Protein AF-A0A8B5WYX1-F1 (afdb_monomer_lite)

Structure (mmCIF, N/CA/C/O backbone):
data_AF-A0A8B5WYX1-F1
#
_entry.id   AF-A0A8B5WYX1-F1
#
loop_
_atom_site.group_PDB
_atom_site.id
_atom_site.type_symbol
_atom_site.label_atom_id
_atom_site.label_alt_id
_atom_site.label_comp_id
_atom_site.label_asym_id
_atom_site.label_entity_id
_atom_site.label_seq_id
_atom_site.pdbx_PDB_ins_code
_atom_site.Cartn_x
_atom_site.Cartn_y
_atom_site.Cartn_z
_atom_site.occupancy
_atom_site.B_iso_or_equiv
_atom_site.auth_seq_id
_atom_site.auth_comp_id
_atom_site.auth_asym_id
_atom_site.auth_atom_id
_atom_site.pdbx_PDB_model_num
ATOM 1 N N . MET A 1 1 ? 3.569 -1.677 -92.184 1.00 38.66 1 MET A N 1
ATOM 2 C CA . MET A 1 1 ? 4.401 -0.951 -91.197 1.00 38.66 1 MET A CA 1
ATOM 3 C C . MET A 1 1 ? 4.133 -1.520 -89.817 1.00 38.66 1 MET A C 1
ATOM 5 O O . MET A 1 1 ? 3.020 -1.426 -89.327 1.00 38.66 1 MET A O 1
ATOM 9 N N . LYS A 1 2 ? 5.135 -2.192 -89.250 1.00 46.53 2 LYS A N 1
ATOM 10 C CA . LYS A 1 2 ? 5.096 -2.925 -87.983 1.00 46.53 2 LYS A CA 1
ATOM 11 C C . LYS A 1 2 ? 6.222 -2.322 -87.143 1.00 46.53 2 LYS A C 1
ATOM 13 O O . LYS A 1 2 ? 7.381 -2.463 -87.524 1.00 46.53 2 LYS A O 1
ATOM 18 N N . ARG A 1 3 ? 5.906 -1.582 -86.076 1.00 39.84 3 ARG A N 1
ATOM 19 C CA . ARG A 1 3 ? 6.905 -1.157 -85.086 1.00 39.84 3 ARG A CA 1
ATOM 20 C C . ARG A 1 3 ? 6.466 -1.544 -83.680 1.00 39.84 3 ARG A C 1
ATOM 22 O O . ARG A 1 3 ? 5.322 -1.374 -83.276 1.00 39.84 3 ARG A O 1
ATOM 29 N N . TRP A 1 4 ? 7.433 -2.189 -83.055 1.00 38.06 4 TRP A N 1
ATOM 30 C CA . TRP A 1 4 ? 7.439 -3.085 -81.915 1.00 38.06 4 TRP A CA 1
ATOM 31 C C . TRP A 1 4 ? 7.300 -2.331 -80.590 1.00 38.06 4 TRP A C 1
ATOM 33 O O . TRP A 1 4 ? 7.904 -1.278 -80.398 1.00 38.06 4 TRP A O 1
ATOM 43 N N . LYS A 1 5 ? 6.553 -2.929 -79.660 1.00 50.84 5 LYS A N 1
ATOM 44 C CA . LYS A 1 5 ? 6.557 -2.622 -78.229 1.00 50.84 5 LYS A CA 1
ATOM 45 C C . LYS A 1 5 ? 7.853 -3.171 -77.611 1.00 50.84 5 LYS A C 1
ATOM 47 O O . LYS A 1 5 ? 7.991 -4.386 -77.542 1.00 50.84 5 LYS A O 1
ATOM 52 N N . ILE A 1 6 ? 8.778 -2.312 -77.172 1.00 51.69 6 ILE A N 1
ATOM 53 C CA . ILE A 1 6 ? 9.948 -2.719 -76.351 1.00 51.69 6 ILE A CA 1
ATOM 54 C C . ILE A 1 6 ? 10.086 -1.863 -75.064 1.00 51.69 6 ILE A C 1
ATOM 56 O O . ILE A 1 6 ? 10.901 -2.152 -74.200 1.00 51.69 6 ILE A O 1
ATOM 60 N N . GLY A 1 7 ? 9.227 -0.863 -74.836 1.00 44.28 7 GLY A N 1
ATOM 61 C CA . GLY A 1 7 ? 9.405 0.075 -73.713 1.00 44.28 7 GLY A CA 1
ATOM 62 C C . GLY A 1 7 ? 8.996 -0.405 -72.309 1.00 44.28 7 GLY A C 1
ATOM 63 O O . GLY A 1 7 ? 9.425 0.200 -71.335 1.00 44.28 7 GLY A O 1
ATOM 64 N N . SER A 1 8 ? 8.184 -1.459 -72.162 1.00 44.22 8 SER A N 1
ATOM 65 C CA . SER A 1 8 ? 7.526 -1.752 -70.866 1.00 44.22 8 SER A CA 1
ATOM 66 C C . SER A 1 8 ? 8.085 -2.947 -70.086 1.00 44.22 8 SER A C 1
ATOM 68 O O . SER A 1 8 ? 7.708 -3.130 -68.936 1.00 44.22 8 SER A O 1
ATOM 70 N N . ALA A 1 9 ? 8.991 -3.745 -70.661 1.00 43.44 9 ALA A N 1
ATOM 71 C CA . ALA A 1 9 ? 9.555 -4.911 -69.968 1.00 43.44 9 ALA A CA 1
ATOM 72 C C . ALA A 1 9 ? 10.801 -4.581 -69.120 1.00 43.44 9 ALA A C 1
ATOM 74 O O . ALA A 1 9 ? 11.088 -5.280 -68.154 1.00 43.44 9 ALA A O 1
ATOM 75 N N . ILE A 1 10 ? 11.524 -3.499 -69.435 1.00 44.97 10 ILE A N 1
ATOM 76 C CA . ILE A 1 10 ? 12.802 -3.176 -68.774 1.00 44.97 10 ILE A CA 1
ATOM 77 C C . ILE A 1 10 ? 12.597 -2.442 -67.437 1.00 44.97 10 ILE A C 1
ATOM 79 O O . ILE A 1 10 ? 13.378 -2.629 -66.512 1.00 44.97 10 ILE A O 1
ATOM 83 N N . VAL A 1 11 ? 11.507 -1.683 -67.274 1.00 43.25 11 VAL A N 1
ATOM 84 C CA . VAL A 1 11 ? 11.237 -0.950 -66.021 1.00 43.25 11 VAL A CA 1
ATOM 85 C C . VAL A 1 11 ? 10.694 -1.865 -64.916 1.00 43.25 11 VAL A C 1
ATOM 87 O O . VAL A 1 11 ? 10.995 -1.650 -63.749 1.00 43.25 11 VAL A O 1
ATOM 90 N N . ILE A 1 12 ? 9.971 -2.935 -65.262 1.00 42.91 12 ILE A N 1
ATOM 91 C CA . ILE A 1 12 ? 9.452 -3.891 -64.268 1.00 42.91 12 ILE A CA 1
ATOM 92 C C . ILE A 1 12 ? 10.558 -4.839 -63.777 1.00 42.91 12 ILE A C 1
ATOM 94 O O . ILE A 1 12 ? 10.586 -5.170 -62.598 1.00 42.91 12 ILE A O 1
ATOM 98 N N . ILE A 1 13 ? 11.527 -5.201 -64.624 1.00 43.09 13 ILE A N 1
ATOM 99 C CA . ILE A 1 13 ? 12.670 -6.025 -64.196 1.00 43.09 13 ILE A CA 1
ATOM 100 C C . ILE A 1 13 ? 13.671 -5.209 -63.360 1.00 43.09 13 ILE A C 1
ATOM 102 O O . ILE A 1 13 ? 14.242 -5.755 -62.421 1.00 43.09 13 ILE A O 1
ATOM 106 N N . LEU A 1 14 ? 13.825 -3.897 -63.596 1.00 37.25 14 LEU A N 1
ATOM 107 C CA . LEU A 1 14 ? 14.651 -3.055 -62.716 1.00 37.25 14 LEU A CA 1
ATOM 108 C C . LEU A 1 14 ? 13.990 -2.743 -61.362 1.00 37.25 14 LEU A C 1
ATOM 110 O O . LEU A 1 14 ? 14.708 -2.590 -60.383 1.00 37.25 14 LEU A O 1
ATOM 114 N N . LEU A 1 15 ? 12.654 -2.703 -61.276 1.00 38.25 15 LEU A N 1
ATOM 115 C CA . LEU A 1 15 ? 11.929 -2.533 -60.004 1.00 38.25 15 LEU A CA 1
ATOM 116 C C . LEU A 1 15 ? 11.767 -3.839 -59.207 1.00 38.25 15 LEU A C 1
ATOM 118 O O . LEU A 1 15 ? 11.602 -3.788 -57.993 1.00 38.25 15 LEU A O 1
ATOM 122 N N . LEU A 1 16 ? 11.871 -5.002 -59.858 1.00 37.47 16 LEU A N 1
ATOM 123 C CA . LEU A 1 16 ? 11.911 -6.311 -59.190 1.00 37.47 16 LEU A CA 1
ATOM 124 C C . LEU A 1 16 ? 13.333 -6.767 -58.828 1.00 37.47 16 LEU A C 1
ATOM 126 O O . LEU A 1 16 ? 13.481 -7.612 -57.953 1.00 37.47 16 LEU A O 1
ATOM 130 N N . ALA A 1 17 ? 14.378 -6.178 -59.418 1.00 37.44 17 ALA A N 1
ATOM 131 C CA . ALA A 1 17 ? 15.768 -6.428 -59.023 1.00 37.44 17 ALA A CA 1
ATOM 132 C C . ALA A 1 17 ? 16.233 -5.579 -57.820 1.00 37.44 17 ALA A C 1
ATOM 134 O O . ALA A 1 17 ? 17.277 -5.864 -57.241 1.00 37.44 17 ALA A O 1
ATOM 135 N N . SER A 1 18 ? 15.469 -4.558 -57.412 1.00 38.47 18 SER A N 1
ATOM 136 C CA . SER A 1 18 ? 15.745 -3.774 -56.192 1.00 38.47 18 SER A CA 1
ATOM 137 C C . SER A 1 18 ? 15.118 -4.366 -54.924 1.00 38.47 18 SER A C 1
ATOM 139 O O . SER A 1 18 ? 15.413 -3.894 -53.833 1.00 38.47 18 SER A O 1
ATOM 141 N N . ALA A 1 19 ? 14.270 -5.392 -55.048 1.00 39.75 19 ALA A N 1
ATOM 142 C CA . ALA A 1 19 ? 13.594 -6.042 -53.920 1.00 39.75 19 ALA A CA 1
ATOM 143 C C . ALA A 1 19 ? 14.275 -7.349 -53.467 1.00 39.75 19 ALA A C 1
ATOM 145 O O . ALA A 1 19 ? 13.724 -8.085 -52.655 1.00 39.75 19 ALA A O 1
ATOM 146 N N . SER A 1 20 ? 15.462 -7.658 -53.996 1.00 39.47 20 SER A N 1
ATOM 147 C CA . SER A 1 20 ? 16.230 -8.860 -53.635 1.00 39.47 20 SER A CA 1
ATOM 148 C C . SER A 1 20 ? 17.646 -8.555 -53.142 1.00 39.47 20 SER A C 1
ATOM 150 O O . SER A 1 20 ? 18.479 -9.457 -53.084 1.00 39.47 20 SER A O 1
ATOM 152 N N . LEU A 1 21 ? 17.920 -7.312 -52.720 1.00 38.72 21 LEU A N 1
ATOM 153 C CA . LEU A 1 21 ? 18.987 -7.088 -51.745 1.00 38.72 21 LEU A CA 1
ATOM 154 C C . LEU A 1 21 ? 18.480 -7.577 -50.387 1.00 38.72 21 LEU A C 1
ATOM 156 O O . LEU A 1 21 ? 17.806 -6.846 -49.670 1.00 38.72 21 LEU A O 1
ATOM 160 N N . LEU A 1 22 ? 18.751 -8.857 -50.133 1.00 38.84 22 LEU A N 1
ATOM 161 C CA . LEU A 1 22 ? 19.040 -9.470 -48.838 1.00 38.84 22 LEU A CA 1
ATOM 162 C C . LEU A 1 22 ? 18.877 -8.500 -47.654 1.00 38.84 22 LEU A C 1
ATOM 164 O O . LEU A 1 22 ? 19.834 -7.854 -47.231 1.00 38.84 22 LEU A O 1
ATOM 168 N N . ALA A 1 23 ? 17.662 -8.427 -47.112 1.00 38.00 23 ALA A N 1
ATOM 169 C CA . ALA A 1 23 ? 17.524 -8.257 -45.678 1.00 38.00 23 ALA A CA 1
ATOM 170 C C . ALA A 1 23 ? 18.020 -9.577 -45.084 1.00 38.00 23 ALA A C 1
ATOM 172 O O . ALA A 1 23 ? 17.295 -10.568 -45.058 1.00 38.00 23 ALA A O 1
ATOM 173 N N . ASP A 1 24 ? 19.301 -9.610 -44.732 1.00 44.84 24 ASP A N 1
ATOM 174 C CA . ASP A 1 24 ? 19.761 -10.494 -43.674 1.00 44.84 24 ASP A CA 1
ATOM 175 C C . ASP A 1 24 ? 18.929 -10.065 -42.457 1.00 44.84 24 ASP A C 1
ATOM 177 O O . ASP A 1 24 ? 19.103 -8.954 -41.951 1.00 44.84 24 ASP A O 1
ATOM 181 N N . GLU A 1 25 ? 17.878 -10.821 -42.119 1.00 51.97 25 GLU A N 1
ATOM 182 C CA . GLU A 1 25 ? 17.075 -10.562 -40.924 1.00 51.97 25 GLU A CA 1
ATOM 183 C C . GLU A 1 25 ? 18.009 -10.774 -39.736 1.00 51.97 25 GLU A C 1
ATOM 185 O O . GLU A 1 25 ? 18.187 -11.890 -39.253 1.00 51.97 25 GLU A O 1
ATOM 190 N N . GLY A 1 26 ? 18.695 -9.700 -39.342 1.00 60.25 26 GLY A N 1
ATOM 191 C CA . GLY A 1 26 ? 19.683 -9.742 -38.285 1.00 60.25 26 GLY A CA 1
ATOM 192 C C . GLY A 1 26 ? 19.073 -10.371 -37.040 1.00 60.25 26 GLY A C 1
ATOM 193 O O . GLY A 1 26 ? 17.981 -10.013 -36.597 1.00 60.25 26 GLY A O 1
ATOM 194 N N . VAL A 1 27 ? 19.791 -11.333 -36.476 1.00 74.38 27 VAL A N 1
ATOM 195 C CA . VAL A 1 27 ? 19.416 -12.000 -35.236 1.00 74.38 27 VAL A CA 1
ATOM 196 C C . VAL A 1 27 ? 19.675 -11.027 -34.085 1.00 74.38 27 VAL A C 1
ATOM 198 O O . VAL A 1 27 ? 20.720 -11.052 -33.448 1.00 74.38 27 VAL A O 1
ATOM 201 N N . PHE A 1 28 ? 18.756 -10.102 -33.833 1.00 81.50 28 PHE A N 1
ATOM 202 C CA . PHE A 1 28 ? 18.876 -9.152 -32.729 1.00 81.50 28 PHE A CA 1
ATOM 203 C C . PHE A 1 28 ? 17.588 -9.074 -31.922 1.00 81.50 28 PHE A C 1
ATOM 205 O O . PHE A 1 28 ? 16.477 -9.204 -32.438 1.00 81.50 28 PHE A O 1
ATOM 212 N N . VAL A 1 29 ? 17.746 -8.855 -30.618 1.00 88.00 29 VAL A N 1
ATOM 213 C CA . VAL A 1 29 ? 16.607 -8.590 -29.741 1.00 88.00 29 VAL A CA 1
ATOM 214 C C . VAL A 1 29 ? 15.984 -7.248 -30.085 1.00 88.00 29 VAL A C 1
ATOM 216 O O . VAL A 1 29 ? 16.657 -6.321 -30.543 1.00 88.00 29 VAL A O 1
ATOM 219 N N . THR A 1 30 ? 14.692 -7.117 -29.818 1.00 90.06 30 THR A N 1
ATOM 220 C CA . THR A 1 30 ? 13.970 -5.872 -30.076 1.00 90.06 30 THR A CA 1
ATOM 221 C C . THR A 1 30 ? 13.266 -5.361 -28.832 1.00 90.06 30 THR A C 1
ATOM 223 O O . THR A 1 30 ? 12.942 -6.110 -27.913 1.00 90.06 30 THR A O 1
ATOM 226 N N . GLY A 1 31 ? 13.002 -4.055 -28.800 1.00 89.88 31 GLY A N 1
ATOM 227 C CA . GLY A 1 31 ? 12.189 -3.443 -27.756 1.00 89.88 31 GLY A CA 1
ATOM 228 C C . GLY A 1 31 ? 12.818 -3.490 -26.367 1.00 89.88 31 GLY A C 1
ATOM 229 O O . GLY A 1 31 ? 12.082 -3.693 -25.398 1.00 89.88 31 GLY A O 1
ATOM 230 N N . ILE A 1 32 ? 14.139 -3.300 -26.260 1.00 93.38 32 ILE A N 1
ATOM 231 C CA . ILE A 1 32 ? 14.804 -3.167 -24.965 1.00 93.38 32 ILE A CA 1
ATOM 232 C C . ILE A 1 32 ? 14.133 -2.072 -24.123 1.00 93.38 32 ILE A C 1
ATOM 234 O O . ILE A 1 32 ? 13.910 -0.940 -24.563 1.00 93.38 32 ILE A O 1
ATOM 238 N N . ARG A 1 33 ? 13.799 -2.422 -22.886 1.00 94.00 33 ARG A N 1
ATOM 239 C CA . ARG A 1 33 ? 13.202 -1.545 -21.882 1.00 94.00 33 ARG A CA 1
ATOM 240 C C . ARG A 1 33 ? 13.950 -1.699 -20.577 1.00 94.00 33 ARG A C 1
ATOM 242 O O . ARG A 1 33 ? 14.268 -2.813 -20.165 1.00 94.00 33 ARG A O 1
ATOM 249 N N . ILE A 1 34 ? 14.174 -0.569 -19.924 1.00 93.88 34 ILE A N 1
ATOM 250 C CA . ILE A 1 34 ? 14.880 -0.491 -18.653 1.00 93.88 34 ILE A CA 1
ATOM 251 C C . ILE A 1 34 ? 13.940 0.116 -17.623 1.00 93.88 34 ILE A C 1
ATOM 253 O O . ILE A 1 34 ? 13.319 1.146 -17.879 1.00 93.88 34 ILE A O 1
ATOM 257 N N . ALA A 1 35 ? 13.846 -0.531 -16.470 1.00 92.38 35 ALA A N 1
ATOM 258 C CA . ALA A 1 35 ? 13.152 -0.026 -15.297 1.00 92.38 35 ALA A CA 1
ATOM 259 C C . ALA A 1 35 ? 14.095 -0.069 -14.092 1.00 92.38 35 ALA A C 1
ATOM 261 O O . ALA A 1 35 ? 14.848 -1.031 -13.927 1.00 92.38 35 ALA A O 1
ATOM 262 N N . THR A 1 36 ? 14.033 0.953 -13.242 1.00 89.44 36 THR A N 1
ATOM 263 C CA . THR A 1 36 ? 14.834 1.040 -12.018 1.00 89.44 36 THR A CA 1
ATOM 264 C C . THR A 1 36 ? 14.034 0.844 -10.761 1.00 89.44 36 THR A C 1
ATOM 266 O O . THR A 1 36 ? 12.902 1.307 -10.624 1.00 89.44 36 THR A O 1
ATOM 269 N N . ARG A 1 37 ? 14.705 0.216 -9.803 1.00 85.44 37 ARG A N 1
ATOM 270 C CA . ARG A 1 37 ? 14.371 0.245 -8.392 1.00 85.44 37 ARG A CA 1
ATOM 271 C C . ARG A 1 37 ? 15.677 0.129 -7.615 1.00 85.44 37 ARG A C 1
ATOM 273 O O . ARG A 1 37 ? 16.095 -0.987 -7.328 1.00 85.44 37 ARG A O 1
ATOM 280 N N . ASP A 1 38 ? 16.318 1.261 -7.325 1.00 79.75 38 ASP A N 1
ATOM 281 C CA . ASP A 1 38 ? 17.646 1.317 -6.698 1.00 79.75 38 ASP A CA 1
ATOM 282 C C . ASP A 1 38 ? 17.833 0.264 -5.586 1.00 79.75 38 ASP A C 1
ATOM 284 O O . ASP A 1 38 ? 16.972 0.145 -4.705 1.00 79.75 38 ASP A O 1
ATOM 288 N N . PRO A 1 39 ? 18.936 -0.511 -5.610 1.00 86.88 39 PRO A N 1
ATOM 289 C CA . PRO A 1 39 ? 20.054 -0.467 -6.565 1.00 86.88 39 PRO A CA 1
ATOM 290 C C . PRO A 1 39 ? 19.857 -1.356 -7.809 1.00 86.88 39 PRO A C 1
ATOM 292 O O . PRO A 1 39 ? 20.815 -1.671 -8.510 1.00 86.88 39 PRO A O 1
ATOM 295 N N . GLU A 1 40 ? 18.645 -1.852 -8.043 1.00 91.50 40 GLU A N 1
ATOM 296 C CA . GLU A 1 40 ? 18.356 -2.838 -9.078 1.00 91.50 40 GLU A CA 1
ATOM 297 C C . GLU A 1 40 ? 17.933 -2.183 -10.395 1.00 91.50 40 GLU A C 1
ATOM 299 O O . GLU A 1 40 ? 17.074 -1.296 -10.441 1.00 91.50 40 GLU A O 1
ATOM 304 N N . VAL A 1 41 ? 18.494 -2.689 -11.490 1.00 94.56 41 VAL A N 1
ATOM 305 C CA . VAL A 1 41 ? 18.099 -2.345 -12.853 1.00 94.56 41 VAL A CA 1
ATOM 306 C C . VAL A 1 41 ? 17.511 -3.578 -13.508 1.00 94.56 41 VAL A C 1
ATOM 308 O O . VAL A 1 41 ? 18.196 -4.577 -13.722 1.00 94.56 41 VAL A O 1
ATOM 311 N N . ARG A 1 42 ? 16.230 -3.510 -13.859 1.00 96.44 42 ARG A N 1
ATOM 312 C CA . ARG A 1 42 ? 15.568 -4.553 -14.634 1.00 96.44 42 ARG A CA 1
ATOM 313 C C . ARG A 1 42 ? 15.621 -4.193 -16.111 1.00 96.44 42 ARG A C 1
ATOM 315 O O . ARG A 1 42 ? 15.047 -3.190 -16.532 1.00 96.44 42 ARG A O 1
ATOM 322 N N . ILE A 1 43 ? 16.262 -5.051 -16.891 1.00 96.81 43 ILE A N 1
ATOM 323 C CA . ILE A 1 43 ? 16.322 -4.979 -18.347 1.00 96.81 43 ILE A CA 1
ATOM 324 C C . ILE A 1 43 ? 15.359 -6.023 -18.907 1.00 96.81 43 ILE A C 1
ATOM 326 O O . ILE A 1 43 ? 15.336 -7.160 -18.447 1.00 96.81 43 ILE A O 1
ATOM 330 N N . THR A 1 44 ? 14.539 -5.638 -19.876 1.00 96.81 44 THR A N 1
ATOM 331 C CA . THR A 1 44 ? 13.613 -6.537 -20.581 1.00 96.81 44 THR A CA 1
ATOM 332 C C . THR A 1 44 ? 13.699 -6.290 -22.075 1.00 96.81 44 THR A C 1
ATOM 334 O O . THR A 1 44 ? 13.998 -5.170 -22.481 1.00 96.81 44 THR A O 1
ATOM 337 N N . TRP A 1 45 ? 13.457 -7.309 -22.889 1.00 95.38 45 TRP A N 1
ATOM 338 C CA . TRP A 1 45 ? 13.493 -7.222 -24.351 1.00 95.38 45 TRP A CA 1
ATOM 339 C C . TRP A 1 45 ? 12.512 -8.227 -24.962 1.00 95.38 45 TRP A C 1
ATOM 341 O O . TRP A 1 45 ? 11.760 -8.873 -24.240 1.00 95.38 45 TRP A O 1
ATOM 351 N N . ARG A 1 46 ? 12.483 -8.321 -26.291 1.00 94.62 46 ARG A N 1
ATOM 352 C CA . ARG A 1 46 ? 11.829 -9.396 -27.037 1.00 94.62 46 ARG A CA 1
ATOM 353 C C . ARG A 1 46 ? 12.854 -10.195 -27.799 1.00 94.62 46 ARG A C 1
ATOM 355 O O . ARG A 1 46 ? 13.729 -9.606 -28.444 1.00 94.62 46 ARG A O 1
ATOM 362 N N . ASP A 1 47 ? 12.712 -11.503 -27.741 1.00 92.44 47 ASP A N 1
ATOM 363 C CA . ASP A 1 47 ? 13.621 -12.405 -28.421 1.00 92.44 47 ASP A CA 1
ATOM 364 C C . ASP A 1 47 ? 13.534 -12.263 -29.944 1.00 92.44 47 ASP A C 1
ATOM 366 O O . ASP A 1 47 ? 12.500 -11.907 -30.522 1.00 92.44 47 ASP A O 1
ATOM 370 N N . ALA A 1 48 ? 14.657 -12.544 -30.596 1.00 88.19 48 ALA A N 1
ATOM 371 C CA . ALA A 1 48 ? 14.732 -12.645 -32.043 1.00 88.19 48 ALA A CA 1
ATOM 372 C C . ALA A 1 48 ? 13.954 -13.897 -32.507 1.00 88.19 48 ALA A C 1
ATOM 374 O O . ALA A 1 48 ? 14.168 -14.982 -31.956 1.00 88.19 48 ALA A O 1
ATOM 375 N N . PRO A 1 49 ? 13.052 -13.792 -33.501 1.00 84.81 49 PRO A N 1
ATOM 376 C CA . PRO A 1 49 ? 12.289 -14.938 -33.986 1.00 84.81 49 PRO A CA 1
ATOM 377 C C . PRO A 1 49 ? 13.197 -16.081 -34.454 1.00 84.81 49 PRO A C 1
ATOM 379 O O . PRO A 1 49 ? 14.079 -15.877 -35.280 1.00 84.81 49 PRO A O 1
ATOM 382 N N . GLY A 1 50 ? 12.960 -17.293 -33.948 1.00 81.94 50 GLY A N 1
ATOM 383 C CA . GLY A 1 50 ? 13.707 -18.485 -34.367 1.00 81.94 50 GLY A CA 1
ATOM 384 C C . GLY A 1 50 ? 15.148 -18.561 -33.855 1.00 81.94 50 GLY A C 1
ATOM 385 O O . GLY A 1 50 ? 15.895 -19.416 -34.318 1.00 81.94 50 GLY A O 1
ATOM 386 N N . TYR A 1 51 ? 15.533 -17.700 -32.912 1.00 84.00 51 TYR A N 1
ATOM 387 C CA . TYR A 1 51 ? 16.853 -17.732 -32.299 1.00 84.00 51 TYR A CA 1
ATOM 388 C C . TYR A 1 51 ? 16.961 -18.775 -31.182 1.00 84.00 51 TYR A C 1
ATOM 390 O O . TYR A 1 51 ? 16.134 -18.808 -30.271 1.00 84.00 51 TYR A O 1
ATOM 398 N N . ASP A 1 52 ? 18.012 -19.591 -31.234 1.00 82.88 52 ASP A N 1
ATOM 399 C CA . ASP A 1 52 ? 18.291 -20.692 -30.305 1.00 82.88 52 ASP A CA 1
ATOM 400 C C . ASP A 1 52 ? 19.633 -20.554 -29.555 1.00 82.88 52 ASP A C 1
ATOM 402 O O . ASP A 1 52 ? 20.004 -21.443 -28.788 1.00 82.88 52 ASP A O 1
ATOM 406 N N . GLY A 1 53 ? 20.346 -19.436 -29.745 1.00 86.44 53 GLY A N 1
ATOM 407 C CA . GLY A 1 53 ? 21.604 -19.120 -29.061 1.00 86.44 53 GLY A CA 1
ATOM 408 C C . GLY A 1 53 ? 21.407 -18.542 -27.656 1.00 86.44 53 GLY A C 1
ATOM 409 O O . GLY A 1 53 ? 20.434 -18.834 -26.970 1.00 86.44 53 GLY A O 1
ATOM 410 N N . THR A 1 54 ? 22.328 -17.685 -27.203 1.00 90.75 54 THR A N 1
ATOM 411 C CA . THR A 1 54 ? 22.203 -17.003 -25.896 1.00 90.75 54 THR A CA 1
ATOM 412 C C . THR A 1 54 ? 22.233 -15.489 -26.028 1.00 90.75 54 THR A C 1
ATOM 414 O O . THR A 1 54 ? 22.814 -14.948 -26.965 1.00 90.75 54 THR A O 1
ATOM 417 N N . TYR A 1 55 ? 21.599 -14.788 -25.095 1.00 93.62 55 TYR A N 1
ATOM 418 C CA . TYR A 1 55 ? 21.696 -13.338 -25.001 1.00 93.62 55 TYR A CA 1
ATOM 419 C C . TYR A 1 55 ? 22.732 -12.947 -23.966 1.00 93.62 55 TYR A C 1
ATOM 421 O O . TYR A 1 55 ? 22.771 -13.515 -22.875 1.00 93.62 55 TYR A O 1
ATOM 429 N N . ARG A 1 56 ? 23.546 -11.946 -24.281 1.00 94.56 56 ARG A N 1
ATOM 430 C CA . ARG A 1 56 ? 24.487 -11.351 -23.339 1.00 94.56 56 ARG A CA 1
ATOM 431 C C . ARG A 1 56 ? 24.100 -9.919 -23.053 1.00 94.56 56 ARG A C 1
ATOM 433 O O . ARG A 1 56 ? 23.774 -9.155 -23.957 1.00 94.56 56 ARG A O 1
ATOM 440 N N . VAL A 1 57 ? 24.132 -9.569 -21.777 1.00 96.00 57 VAL A N 1
ATOM 441 C CA . VAL A 1 57 ? 23.804 -8.235 -21.293 1.00 96.00 57 VAL A CA 1
ATOM 442 C C . VAL A 1 57 ? 25.097 -7.522 -20.931 1.00 96.00 57 VAL A C 1
ATOM 444 O O . VAL A 1 57 ? 25.951 -8.068 -20.228 1.00 96.00 57 VAL A O 1
ATOM 447 N N . TYR A 1 58 ? 25.223 -6.290 -21.408 1.00 96.25 58 TYR A N 1
ATOM 448 C CA . TYR A 1 58 ? 26.369 -5.419 -21.196 1.00 96.25 58 TYR A CA 1
ATOM 449 C C . TYR A 1 58 ? 25.925 -4.112 -20.555 1.00 96.25 58 TYR A C 1
ATOM 451 O O . TYR A 1 58 ? 24.829 -3.620 -20.829 1.00 96.25 58 TYR A O 1
ATOM 459 N N . ARG A 1 59 ? 26.801 -3.539 -19.731 1.00 97.12 59 ARG A N 1
ATOM 460 C CA . ARG A 1 59 ? 26.621 -2.264 -19.040 1.00 97.12 59 ARG A CA 1
ATOM 461 C C . ARG A 1 59 ? 27.794 -1.337 -19.330 1.00 97.12 59 ARG A C 1
ATOM 463 O O . ARG A 1 59 ? 28.944 -1.756 -19.264 1.00 97.12 59 ARG A O 1
ATOM 470 N N . HIS A 1 60 ? 27.525 -0.059 -19.556 1.00 97.19 60 HIS A N 1
ATOM 471 C CA . HIS A 1 60 ? 28.566 0.952 -19.749 1.00 97.19 60 HIS A CA 1
ATOM 472 C C . HIS A 1 60 ? 28.165 2.295 -19.123 1.00 97.19 60 HIS A C 1
ATOM 474 O O . HIS A 1 60 ? 26.983 2.542 -18.903 1.00 97.19 60 HIS A O 1
ATOM 480 N N . THR A 1 61 ? 29.123 3.167 -18.806 1.00 96.19 61 THR A N 1
ATOM 481 C CA . THR A 1 61 ? 28.850 4.498 -18.212 1.00 96.19 61 THR A CA 1
ATOM 482 C C . THR A 1 61 ? 28.657 5.600 -19.257 1.00 96.19 61 THR A C 1
ATOM 484 O O . THR A 1 61 ? 28.124 6.665 -18.955 1.00 96.19 61 THR A O 1
ATOM 487 N N . ALA A 1 62 ? 29.035 5.339 -20.507 1.00 95.81 62 ALA A N 1
ATOM 488 C CA . ALA A 1 62 ? 28.698 6.154 -21.672 1.00 95.81 62 ALA A CA 1
ATOM 489 C C . ALA A 1 62 ? 27.742 5.400 -22.604 1.00 95.81 62 ALA A C 1
ATOM 491 O O . ALA A 1 62 ? 27.597 4.180 -22.497 1.00 95.81 62 ALA A O 1
ATOM 492 N N . ARG A 1 63 ? 27.114 6.124 -23.537 1.00 94.81 63 ARG A N 1
ATOM 493 C CA . ARG A 1 63 ? 26.234 5.530 -24.550 1.00 94.81 63 ARG A CA 1
ATOM 494 C C . ARG A 1 63 ? 26.964 4.405 -25.285 1.00 94.81 63 ARG A C 1
ATOM 496 O O . ARG A 1 63 ? 28.100 4.600 -25.707 1.00 94.81 63 ARG A O 1
ATOM 503 N N . ILE A 1 64 ? 26.301 3.258 -25.425 1.00 93.50 64 ILE A N 1
ATOM 504 C CA . ILE A 1 64 ? 26.861 2.098 -26.121 1.00 93.50 64 ILE A CA 1
ATOM 505 C C . ILE A 1 64 ? 26.649 2.259 -27.630 1.00 93.50 64 ILE A C 1
ATOM 507 O O . ILE A 1 64 ? 25.527 2.462 -28.097 1.00 93.50 64 ILE A O 1
ATOM 511 N N . ASP A 1 65 ? 27.739 2.171 -28.378 1.00 91.94 65 ASP A N 1
ATOM 512 C CA . ASP A 1 65 ? 27.798 2.118 -29.835 1.00 91.94 65 ASP A CA 1
ATOM 513 C C . ASP A 1 65 ? 28.995 1.250 -30.267 1.00 91.94 65 ASP A C 1
ATOM 515 O O . ASP A 1 65 ? 29.622 0.589 -29.441 1.00 91.94 65 ASP A O 1
ATOM 519 N N . ARG A 1 66 ? 29.312 1.212 -31.566 1.00 89.81 66 ARG A N 1
ATOM 520 C CA . ARG A 1 66 ? 30.413 0.382 -32.082 1.00 89.81 66 ARG A CA 1
ATOM 521 C C . ARG A 1 66 ? 31.782 0.779 -31.511 1.00 89.81 66 ARG A C 1
ATOM 523 O O . ARG A 1 66 ? 32.650 -0.085 -31.429 1.00 89.81 66 ARG A O 1
ATOM 530 N N . GLU A 1 67 ? 31.980 2.044 -31.153 1.00 91.62 67 GLU A N 1
ATOM 531 C CA . GLU A 1 67 ? 33.253 2.551 -30.635 1.00 91.62 67 GLU A CA 1
ATOM 532 C C . GLU A 1 67 ? 33.382 2.308 -29.130 1.00 91.62 67 GLU A C 1
ATOM 534 O O . GLU A 1 67 ? 34.462 1.948 -28.673 1.00 91.62 67 GLU A O 1
ATOM 539 N N . SER A 1 68 ? 32.291 2.451 -28.369 1.00 93.31 68 SER A N 1
ATOM 540 C CA . SER A 1 68 ? 32.299 2.296 -26.908 1.00 93.31 68 SER A CA 1
ATOM 541 C C . SER A 1 68 ? 31.999 0.880 -26.409 1.00 93.31 68 SER A C 1
ATOM 543 O O . SER A 1 68 ? 32.315 0.554 -25.266 1.00 93.31 68 SER A O 1
ATOM 545 N N . PHE A 1 69 ? 31.405 0.010 -27.234 1.00 92.00 69 PHE A N 1
ATOM 546 C CA . PHE A 1 69 ? 31.088 -1.368 -26.842 1.00 92.00 69 PHE A CA 1
ATOM 547 C C . PHE A 1 69 ? 32.293 -2.195 -26.356 1.00 92.00 69 PHE A C 1
ATOM 549 O O . PHE A 1 69 ? 32.112 -2.947 -25.400 1.00 92.00 69 PHE A O 1
ATOM 556 N N . PRO A 1 70 ? 33.508 -2.087 -26.932 1.00 92.50 70 PRO A N 1
ATOM 557 C CA . PRO A 1 70 ? 34.670 -2.824 -26.432 1.00 92.50 70 PRO A CA 1
ATOM 558 C C . PRO A 1 70 ? 35.001 -2.558 -24.955 1.00 92.50 70 PRO A C 1
ATOM 560 O O . PRO A 1 70 ? 35.555 -3.435 -24.296 1.00 92.50 70 PRO A O 1
ATOM 563 N N . ASP A 1 71 ? 34.627 -1.386 -24.433 1.00 95.31 71 ASP A N 1
ATOM 564 C CA . ASP A 1 71 ? 34.816 -1.001 -23.030 1.00 95.31 71 ASP A CA 1
ATOM 565 C C . ASP A 1 71 ? 33.602 -1.361 -22.146 1.00 95.31 71 ASP A C 1
ATOM 567 O O . ASP A 1 71 ? 33.623 -1.171 -20.925 1.00 95.31 71 ASP A O 1
ATOM 571 N N . ALA A 1 72 ? 32.523 -1.887 -22.736 1.00 95.12 72 ALA A N 1
ATOM 572 C CA . ALA A 1 72 ? 31.324 -2.284 -22.013 1.00 95.12 72 ALA A CA 1
ATOM 573 C C . ALA A 1 72 ? 31.581 -3.501 -21.116 1.00 95.12 72 ALA A C 1
ATOM 575 O O . ALA A 1 72 ? 32.165 -4.513 -21.503 1.00 95.12 72 ALA A O 1
ATOM 576 N N . VAL A 1 73 ? 31.077 -3.421 -19.889 1.00 96.94 73 VAL A N 1
ATOM 577 C CA . VAL A 1 73 ? 31.196 -4.476 -18.890 1.00 96.94 73 VAL A CA 1
ATOM 578 C C . VAL A 1 73 ? 30.128 -5.527 -19.156 1.00 96.94 73 VAL A C 1
ATOM 580 O O . VAL A 1 73 ? 28.936 -5.238 -19.083 1.00 96.94 73 VAL A O 1
ATOM 583 N N . PHE A 1 74 ? 30.544 -6.760 -19.422 1.00 95.94 74 PHE A N 1
ATOM 584 C CA . PHE A 1 74 ? 29.642 -7.907 -19.448 1.00 95.94 74 PHE A CA 1
ATOM 585 C C . PHE A 1 74 ? 29.051 -8.150 -18.050 1.00 95.94 74 PHE A C 1
ATOM 587 O O . PHE A 1 74 ? 29.798 -8.289 -17.079 1.00 95.94 74 PHE A O 1
ATOM 594 N N . VAL A 1 75 ? 27.719 -8.196 -17.942 1.00 96.69 75 VAL A N 1
ATOM 595 C CA . VAL A 1 75 ? 27.015 -8.359 -16.655 1.00 96.69 75 VAL A CA 1
ATOM 596 C C . VAL A 1 75 ? 26.266 -9.684 -16.527 1.00 96.69 75 VAL A C 1
ATOM 598 O O . VAL A 1 75 ? 26.019 -10.121 -15.405 1.00 96.69 75 VAL A O 1
ATOM 601 N N . GLY A 1 76 ? 25.951 -10.368 -17.631 1.00 95.81 76 GLY A N 1
ATOM 602 C CA . GLY A 1 76 ? 25.364 -11.705 -17.550 1.00 95.81 76 GLY A CA 1
ATOM 603 C C . GLY A 1 76 ? 24.864 -12.285 -18.868 1.00 95.81 76 GLY A C 1
ATOM 604 O O . GLY A 1 76 ? 24.780 -11.596 -19.884 1.00 95.81 76 GLY A O 1
ATOM 605 N N . THR A 1 77 ? 24.512 -13.571 -18.817 1.00 95.19 77 THR A N 1
ATOM 606 C CA . THR A 1 77 ? 23.957 -14.342 -19.939 1.00 95.19 77 THR A CA 1
ATOM 607 C C . THR A 1 77 ? 22.530 -14.769 -19.625 1.00 95.19 77 THR A C 1
ATOM 609 O O . THR A 1 77 ? 22.239 -15.188 -18.504 1.00 95.19 77 THR A O 1
ATOM 612 N N . VAL A 1 78 ? 21.653 -14.711 -20.622 1.00 94.81 78 VAL A N 1
ATOM 613 C CA . VAL A 1 78 ? 20.242 -15.084 -20.521 1.00 94.81 78 VAL A CA 1
ATOM 614 C C . VAL A 1 78 ? 19.866 -16.018 -21.667 1.00 94.81 78 VAL A C 1
ATOM 616 O O . VAL A 1 78 ? 20.255 -15.807 -22.813 1.00 94.81 78 VAL A O 1
ATOM 619 N N . GLN A 1 79 ? 19.133 -17.080 -21.339 1.00 93.56 79 GLN A N 1
ATOM 620 C CA . GLN A 1 79 ? 18.615 -18.029 -22.323 1.00 93.56 79 GLN A CA 1
ATOM 621 C C . GLN A 1 79 ? 17.385 -17.447 -23.042 1.00 93.56 79 GLN A C 1
ATOM 623 O O . GLN A 1 79 ? 16.646 -16.666 -22.428 1.00 93.56 79 GLN A O 1
ATOM 628 N N . PRO A 1 80 ? 17.119 -17.849 -24.296 1.00 91.00 80 PRO A N 1
ATOM 629 C CA . PRO A 1 80 ? 15.873 -17.525 -24.977 1.00 91.00 80 PRO A CA 1
ATOM 630 C C . PRO A 1 80 ? 14.646 -17.958 -24.157 1.00 91.00 80 PRO A C 1
ATOM 632 O O . PRO A 1 80 ? 14.672 -18.948 -23.423 1.00 91.00 80 PRO A O 1
ATOM 635 N N . GLY A 1 81 ? 13.570 -17.188 -24.257 1.00 91.75 81 GLY A N 1
ATOM 636 C CA . GLY A 1 81 ? 12.299 -17.339 -23.555 1.00 91.75 81 GLY A CA 1
ATOM 637 C C . GLY A 1 81 ? 12.221 -16.630 -22.200 1.00 91.75 81 GLY A C 1
ATOM 638 O O . GLY A 1 81 ? 11.127 -16.514 -21.650 1.00 91.75 81 GLY A O 1
ATOM 639 N N . ILE A 1 82 ? 13.343 -16.156 -21.641 1.00 94.38 82 ILE A N 1
ATOM 640 C CA . ILE A 1 82 ? 13.352 -15.440 -20.351 1.00 94.38 82 ILE A CA 1
ATOM 641 C C . ILE A 1 82 ? 13.054 -13.946 -20.543 1.00 94.38 82 ILE A C 1
ATOM 643 O O . ILE A 1 82 ? 12.363 -13.360 -19.709 1.00 94.38 82 ILE A O 1
ATOM 647 N N . GLU A 1 83 ? 13.575 -13.336 -21.619 1.00 94.81 83 GLU A N 1
ATOM 648 C CA . GLU A 1 83 ? 13.306 -11.943 -22.034 1.00 94.81 83 GLU A CA 1
ATOM 649 C C . GLU A 1 83 ? 13.560 -10.860 -20.957 1.00 94.81 83 GLU A C 1
ATOM 651 O O . GLU A 1 83 ? 13.112 -9.713 -21.069 1.00 94.81 83 GLU A O 1
ATOM 656 N N . ALA A 1 84 ? 14.274 -11.205 -19.882 1.00 96.00 84 ALA A N 1
ATOM 657 C CA . ALA A 1 84 ? 14.512 -10.336 -18.740 1.00 96.00 84 ALA A CA 1
ATOM 658 C C . ALA A 1 84 ? 15.851 -10.629 -18.053 1.00 96.00 84 ALA A C 1
ATOM 660 O O . ALA A 1 84 ? 16.263 -11.777 -17.902 1.00 96.00 84 ALA A O 1
ATOM 661 N N . PHE A 1 85 ? 16.493 -9.572 -17.560 1.00 96.81 85 PHE A N 1
ATOM 662 C CA . PHE A 1 85 ? 17.706 -9.627 -16.755 1.00 96.81 85 PHE A CA 1
ATOM 663 C C . PHE A 1 85 ? 17.632 -8.612 -15.612 1.00 96.81 85 PHE A C 1
ATOM 665 O O . PHE A 1 85 ? 17.069 -7.527 -15.771 1.00 96.81 85 PHE A O 1
ATOM 672 N N . LEU A 1 86 ? 18.197 -8.965 -14.459 1.00 96.44 86 LEU A N 1
ATOM 673 C CA . LEU A 1 86 ? 18.290 -8.085 -13.300 1.00 96.44 86 LEU A CA 1
ATOM 674 C C . LEU A 1 86 ? 19.763 -7.804 -13.013 1.00 96.44 86 LEU A C 1
ATOM 676 O O . LEU A 1 86 ? 20.499 -8.714 -12.639 1.00 96.44 86 LEU A O 1
ATOM 680 N N . ASP A 1 87 ? 20.168 -6.551 -13.172 1.00 95.62 87 ASP A N 1
ATOM 681 C CA . ASP A 1 87 ? 21.503 -6.078 -12.823 1.00 95.62 87 ASP A CA 1
ATOM 682 C C . ASP A 1 87 ? 21.488 -5.296 -11.502 1.00 95.62 87 ASP A C 1
ATOM 684 O O . ASP A 1 87 ? 20.484 -4.689 -11.122 1.00 95.62 87 ASP A O 1
ATOM 688 N N . ARG A 1 88 ? 22.625 -5.300 -10.805 1.00 94.06 88 ARG A N 1
ATOM 689 C CA . ARG A 1 88 ? 22.878 -4.497 -9.605 1.00 94.06 88 ARG A CA 1
ATOM 690 C C . ARG A 1 88 ? 24.223 -3.790 -9.758 1.00 94.06 88 ARG A C 1
ATOM 692 O O . ARG A 1 88 ? 25.259 -4.385 -9.438 1.00 94.06 88 ARG A O 1
ATOM 699 N N . PRO A 1 89 ? 24.240 -2.547 -10.269 1.00 93.19 89 PRO A N 1
ATOM 700 C CA . PRO A 1 89 ? 25.474 -1.792 -10.410 1.00 93.19 89 PRO A CA 1
ATOM 701 C C . PRO A 1 89 ? 26.222 -1.644 -9.077 1.00 93.19 89 PRO A C 1
ATOM 703 O O . PRO A 1 89 ? 25.599 -1.415 -8.042 1.00 93.19 89 PRO A O 1
ATOM 706 N N . PRO A 1 90 ? 27.562 -1.775 -9.074 1.00 88.50 90 PRO A N 1
ATOM 707 C CA . PRO A 1 90 ? 28.351 -1.736 -7.843 1.00 88.50 90 PRO A CA 1
ATOM 708 C C . PRO A 1 90 ? 28.511 -0.318 -7.281 1.00 88.50 90 PRO A C 1
ATOM 710 O O . PRO A 1 90 ? 28.785 -0.148 -6.093 1.00 88.50 90 PRO A O 1
ATOM 713 N N . THR A 1 91 ? 28.337 0.708 -8.118 1.00 91.56 91 THR A N 1
ATOM 714 C CA . THR A 1 91 ? 28.473 2.120 -7.741 1.00 91.56 91 THR A CA 1
ATOM 715 C C . THR A 1 91 ? 27.270 2.940 -8.206 1.00 91.56 91 THR A C 1
ATOM 717 O O . THR A 1 91 ? 26.684 2.607 -9.237 1.00 91.56 91 THR A O 1
ATOM 720 N N . PRO A 1 92 ? 26.921 4.035 -7.504 1.00 92.06 92 PRO A N 1
ATOM 721 C CA . PRO A 1 92 ? 25.987 5.026 -8.025 1.00 92.06 92 PRO A CA 1
ATOM 722 C C . PRO A 1 92 ? 26.504 5.644 -9.329 1.00 92.06 92 PRO A C 1
ATOM 724 O O . PRO A 1 92 ? 27.717 5.721 -9.547 1.00 92.06 92 PRO A O 1
ATOM 727 N N . GLY A 1 93 ? 25.595 6.095 -10.188 1.00 94.19 93 GLY A N 1
ATOM 728 C CA . GLY A 1 93 ? 25.932 6.743 -11.451 1.00 94.19 93 GLY A CA 1
ATOM 729 C C . GLY A 1 93 ? 24.936 6.465 -12.570 1.00 94.19 93 GLY A C 1
ATOM 730 O O . GLY A 1 93 ? 23.877 5.878 -12.363 1.00 94.19 93 GLY A O 1
ATOM 731 N N . PHE A 1 94 ? 25.304 6.900 -13.772 1.00 96.44 94 PHE A N 1
ATOM 732 C CA . PHE A 1 94 ? 24.522 6.716 -14.989 1.00 96.44 94 PHE A CA 1
ATOM 733 C C . PHE A 1 94 ? 25.025 5.504 -15.768 1.00 96.44 94 PHE A C 1
ATOM 735 O O . PHE A 1 94 ? 26.221 5.395 -16.044 1.00 96.44 94 PHE A O 1
ATOM 742 N N . PHE A 1 95 ? 24.110 4.618 -16.154 1.00 97.00 95 PHE A N 1
ATOM 743 C CA . PHE A 1 95 ? 24.435 3.384 -16.861 1.00 97.00 95 PHE A CA 1
ATOM 744 C C . PHE A 1 95 ? 23.603 3.214 -18.133 1.00 97.00 95 PHE A C 1
ATOM 746 O O . PHE A 1 95 ? 22.394 3.423 -18.143 1.00 97.00 95 PHE A O 1
ATOM 753 N N . TYR A 1 96 ? 24.249 2.793 -19.209 1.00 97.00 96 TYR A N 1
ATOM 754 C CA . TYR A 1 96 ? 23.633 2.341 -20.451 1.00 97.00 96 TYR A CA 1
ATOM 755 C C . TYR A 1 96 ? 23.726 0.825 -20.532 1.00 97.00 96 TYR A C 1
ATOM 757 O O . TYR A 1 96 ? 24.679 0.239 -20.016 1.00 97.00 96 TYR A O 1
ATOM 765 N N . TYR A 1 97 ? 22.757 0.208 -21.204 1.00 96.88 97 TYR A N 1
ATOM 766 C CA . TYR A 1 97 ? 22.711 -1.241 -21.361 1.00 96.88 97 TYR A CA 1
ATOM 767 C C . TYR A 1 97 ? 22.559 -1.641 -22.818 1.00 96.88 97 TYR A C 1
ATOM 769 O O . TYR A 1 97 ? 21.874 -0.966 -23.590 1.00 96.88 97 TYR A O 1
ATOM 777 N N . ALA A 1 98 ? 23.173 -2.766 -23.160 1.00 95.44 98 ALA A N 1
ATOM 778 C CA . ALA A 1 98 ? 23.011 -3.435 -24.437 1.00 95.44 98 ALA A CA 1
ATOM 779 C C . ALA A 1 98 ? 22.720 -4.920 -24.215 1.00 95.44 98 ALA A C 1
ATOM 781 O O . ALA A 1 98 ? 23.218 -5.517 -23.261 1.00 95.44 98 ALA A O 1
ATOM 782 N N . VAL A 1 99 ? 21.914 -5.503 -25.095 1.00 95.12 99 VAL A N 1
ATOM 783 C CA . VAL A 1 99 ? 21.606 -6.933 -25.113 1.00 95.12 99 VAL A CA 1
ATOM 784 C C . VAL A 1 99 ? 21.964 -7.462 -26.494 1.00 95.12 99 VAL A C 1
ATOM 786 O O . VAL A 1 99 ? 21.350 -7.073 -27.481 1.00 95.12 99 VAL A O 1
ATOM 789 N N . THR A 1 100 ? 22.964 -8.325 -26.590 1.00 92.25 100 THR A N 1
ATOM 790 C CA . THR A 1 100 ? 23.432 -8.874 -27.869 1.00 92.25 100 THR A CA 1
ATOM 791 C C . THR A 1 100 ? 23.077 -10.348 -27.975 1.00 92.25 100 THR A C 1
ATOM 793 O O . THR A 1 100 ? 23.127 -11.089 -26.993 1.00 92.25 100 THR A O 1
ATOM 796 N N . ALA A 1 101 ? 22.713 -10.780 -29.179 1.00 90.00 101 ALA A N 1
ATOM 797 C CA . ALA A 1 101 ? 22.644 -12.193 -29.519 1.00 90.00 101 ALA A CA 1
ATOM 798 C C . ALA A 1 101 ? 24.064 -12.710 -29.803 1.00 90.00 101 ALA A C 1
ATOM 800 O O . ALA A 1 101 ? 24.841 -12.037 -30.485 1.00 90.00 101 ALA A O 1
ATOM 801 N N . HIS A 1 102 ? 24.391 -13.869 -29.240 1.00 86.50 102 HIS A N 1
ATOM 802 C CA . HIS A 1 102 ? 25.618 -14.628 -29.447 1.00 86.50 102 HIS A CA 1
ATOM 803 C C . HIS A 1 102 ? 25.300 -16.014 -30.016 1.00 86.50 102 HIS A C 1
ATOM 805 O O . HIS A 1 102 ? 24.597 -16.811 -29.382 1.00 86.50 102 HIS A O 1
ATOM 811 N N . ASP A 1 103 ? 25.851 -16.303 -31.194 1.00 74.44 103 ASP A N 1
ATOM 812 C CA . ASP A 1 103 ? 25.762 -17.625 -31.810 1.00 74.44 103 ASP A CA 1
ATOM 813 C C . ASP A 1 103 ? 26.519 -18.706 -31.005 1.00 74.44 103 ASP A C 1
ATOM 815 O O . ASP A 1 103 ? 27.127 -18.444 -29.962 1.00 74.44 103 ASP A O 1
ATOM 819 N N . ALA A 1 104 ? 26.460 -19.955 -31.476 1.00 70.50 104 ALA A N 1
ATOM 820 C CA . ALA A 1 104 ? 27.129 -21.087 -30.831 1.00 70.50 104 ALA A CA 1
ATOM 821 C C . ALA A 1 104 ? 28.666 -20.943 -30.772 1.00 70.50 104 ALA A C 1
ATOM 823 O O . ALA A 1 104 ? 29.293 -21.570 -29.916 1.00 70.50 104 ALA A O 1
ATOM 824 N N . ASP A 1 105 ? 29.250 -20.104 -31.634 1.00 73.94 105 ASP A N 1
ATOM 825 C CA . ASP A 1 105 ? 30.682 -19.793 -31.694 1.00 73.94 105 ASP A CA 1
ATOM 826 C C . ASP A 1 105 ? 31.046 -18.533 -30.878 1.00 73.94 105 ASP A C 1
ATOM 828 O O . ASP A 1 105 ? 32.185 -18.066 -30.907 1.00 73.94 105 ASP A O 1
ATOM 832 N N . ASP A 1 106 ? 30.090 -18.006 -30.106 1.00 73.75 106 ASP A N 1
ATOM 833 C CA . ASP A 1 106 ? 30.199 -16.811 -29.269 1.00 73.75 106 ASP A CA 1
ATOM 834 C C . ASP A 1 106 ? 30.450 -15.495 -30.027 1.00 73.75 106 ASP A C 1
ATOM 836 O O . ASP A 1 106 ? 30.934 -14.509 -29.457 1.00 73.75 106 ASP A O 1
ATOM 840 N N . THR A 1 107 ? 30.096 -15.443 -31.309 1.00 73.00 107 THR A N 1
ATOM 841 C CA . THR A 1 107 ? 30.248 -14.238 -32.122 1.00 73.00 107 THR A CA 1
ATOM 842 C C . THR A 1 107 ? 29.083 -13.280 -31.842 1.00 73.00 107 THR A C 1
ATOM 844 O O . THR A 1 107 ? 27.925 -13.636 -32.081 1.00 73.00 107 THR A O 1
ATOM 847 N N . PRO A 1 108 ? 29.341 -12.055 -31.338 1.00 74.00 108 PRO A N 1
ATOM 848 C CA . PRO A 1 108 ? 28.287 -11.074 -31.125 1.00 74.00 108 PRO A CA 1
ATOM 849 C C . PRO A 1 108 ? 27.753 -10.562 -32.461 1.00 74.00 108 PRO A C 1
ATOM 851 O O . PRO A 1 108 ? 28.520 -10.213 -33.363 1.00 74.00 108 PRO A O 1
ATOM 854 N N . VAL A 1 109 ? 26.437 -10.396 -32.554 1.00 70.25 109 VAL A N 1
ATOM 855 C CA . VAL A 1 109 ? 25.837 -9.605 -33.635 1.00 70.25 109 VAL A CA 1
ATOM 856 C C . VAL A 1 109 ? 26.268 -8.139 -33.484 1.00 70.25 109 VAL A C 1
ATOM 858 O O . VAL A 1 109 ? 26.095 -7.529 -32.431 1.00 70.25 109 VAL A O 1
ATOM 861 N N . THR A 1 110 ? 26.875 -7.574 -34.534 1.00 67.81 110 THR A N 1
ATOM 862 C CA . THR A 1 110 ? 27.667 -6.322 -34.482 1.00 67.81 110 THR A CA 1
ATOM 863 C C . THR A 1 110 ? 26.880 -5.037 -34.778 1.00 67.81 110 THR A C 1
ATOM 865 O O . THR A 1 110 ? 27.473 -3.992 -35.093 1.00 67.81 110 THR A O 1
ATOM 868 N N . GLU A 1 111 ? 25.551 -5.090 -34.680 1.00 82.25 111 GLU A N 1
ATOM 869 C CA . GLU A 1 111 ? 24.671 -3.934 -34.863 1.00 82.25 111 GLU A CA 1
ATOM 870 C C . GLU A 1 111 ? 24.151 -3.422 -33.519 1.00 82.25 111 GLU A C 1
ATOM 872 O O . GLU A 1 111 ? 23.606 -4.182 -32.727 1.00 82.25 111 GLU A O 1
ATOM 877 N N . TYR A 1 112 ? 24.306 -2.121 -33.265 1.00 86.12 112 TYR A N 1
ATOM 878 C CA . TYR A 1 112 ? 23.888 -1.450 -32.030 1.00 86.12 112 TYR A CA 1
ATOM 879 C C . TYR A 1 112 ? 22.822 -0.408 -32.362 1.00 86.12 112 TYR A C 1
ATOM 881 O O . TYR A 1 112 ? 23.125 0.721 -32.755 1.00 86.12 112 TYR A O 1
ATOM 889 N N . ILE A 1 113 ? 21.559 -0.800 -32.239 1.00 84.94 113 ILE A N 1
ATOM 890 C CA . ILE A 1 113 ? 20.401 -0.015 -32.651 1.00 84.94 113 ILE A CA 1
ATOM 891 C C . ILE A 1 113 ? 19.651 0.460 -31.402 1.00 84.94 113 ILE A C 1
ATOM 893 O O . ILE A 1 113 ? 19.129 -0.323 -30.600 1.00 84.94 113 ILE A O 1
ATOM 897 N N . ALA A 1 114 ? 19.574 1.782 -31.242 1.00 83.50 114 ALA A N 1
ATOM 898 C CA . ALA A 1 114 ? 18.864 2.401 -30.126 1.00 83.50 114 ALA A CA 1
ATOM 899 C C . ALA A 1 114 ? 17.397 1.937 -30.069 1.00 83.50 114 ALA A C 1
ATOM 901 O O . ALA A 1 114 ? 16.736 1.833 -31.102 1.00 83.50 114 ALA A O 1
ATOM 902 N N . PHE A 1 115 ? 16.889 1.695 -28.856 1.00 78.12 115 PHE A N 1
ATOM 903 C CA . PHE A 1 115 ? 15.542 1.173 -28.559 1.00 78.12 115 PHE A CA 1
ATOM 904 C C . PHE A 1 115 ? 15.264 -0.268 -29.012 1.00 78.12 115 PHE A C 1
ATOM 906 O O . PHE A 1 115 ? 14.199 -0.804 -28.702 1.00 78.12 115 PHE A O 1
ATOM 913 N N . GLN A 1 116 ? 16.190 -0.911 -29.721 1.00 88.94 116 GLN A N 1
ATOM 914 C CA . GLN A 1 116 ? 16.060 -2.319 -30.081 1.00 88.94 116 GLN A CA 1
ATOM 915 C C . GLN A 1 116 ? 16.875 -3.167 -29.124 1.00 88.94 116 GLN A C 1
ATOM 917 O O . GLN A 1 116 ? 16.301 -3.836 -28.268 1.00 88.94 116 GLN A O 1
ATOM 922 N N . ASN A 1 117 ? 18.192 -3.045 -29.220 1.00 90.06 117 ASN A N 1
ATOM 923 C CA . ASN A 1 117 ? 19.139 -3.841 -28.459 1.00 90.06 117 ASN A CA 1
ATOM 924 C C . ASN A 1 117 ? 20.095 -2.986 -27.617 1.00 90.06 117 ASN A C 1
ATOM 926 O O . ASN A 1 117 ? 20.891 -3.534 -26.862 1.00 90.06 117 ASN A O 1
ATOM 930 N N . VAL A 1 118 ? 19.985 -1.654 -27.695 1.00 93.56 118 VAL A N 1
ATOM 931 C CA . VAL A 1 118 ? 20.720 -0.705 -26.848 1.00 93.56 118 VAL A CA 1
ATOM 932 C C . VAL A 1 118 ? 19.792 0.354 -26.258 1.00 93.56 118 VAL A C 1
ATOM 934 O O . VAL A 1 118 ? 18.883 0.860 -26.926 1.00 93.56 118 VAL A O 1
ATOM 937 N N . SER A 1 119 ? 20.038 0.730 -25.004 1.00 93.12 119 SER A N 1
ATOM 938 C CA . SER A 1 119 ? 19.317 1.813 -24.341 1.00 93.12 119 SER A CA 1
ATOM 939 C C . SER A 1 119 ? 19.618 3.174 -24.971 1.00 93.12 119 SER A C 1
ATOM 941 O O . SER A 1 119 ? 20.762 3.541 -25.237 1.00 93.12 119 SER A O 1
ATOM 943 N N . SER A 1 120 ? 18.571 3.960 -25.213 1.00 90.19 120 SER A N 1
ATOM 944 C CA . SER A 1 120 ? 18.698 5.308 -25.779 1.00 90.19 120 SER A CA 1
ATOM 945 C C . SER A 1 120 ? 19.089 6.360 -24.743 1.00 90.19 120 SER A C 1
ATOM 947 O O . SER A 1 120 ? 19.656 7.392 -25.090 1.00 90.19 120 SER A O 1
ATOM 949 N N . GLN A 1 121 ? 18.728 6.121 -23.485 1.00 92.38 121 GLN A N 1
ATOM 950 C CA . GLN A 1 121 ? 18.973 6.999 -22.351 1.00 92.38 121 GLN A CA 1
ATOM 951 C C . GLN A 1 121 ? 19.703 6.213 -21.260 1.00 92.38 121 GLN A C 1
ATOM 953 O O . GLN A 1 121 ? 19.524 4.988 -21.171 1.00 92.38 121 GLN A O 1
ATOM 958 N N . PRO A 1 122 ? 20.536 6.895 -20.457 1.00 94.62 122 PRO A N 1
ATOM 959 C CA . PRO A 1 122 ? 21.119 6.275 -19.292 1.00 94.62 122 PRO A CA 1
ATOM 960 C C . PRO A 1 122 ? 20.043 6.072 -18.239 1.00 94.62 122 PRO A C 1
ATOM 962 O O . PRO A 1 122 ? 19.065 6.815 -18.154 1.00 94.62 122 PRO A O 1
ATOM 965 N N . VAL A 1 123 ? 20.291 5.095 -17.392 1.00 94.56 123 VAL A N 1
ATOM 966 C CA . VAL A 1 123 ? 19.546 4.882 -16.174 1.00 94.56 123 VAL A CA 1
ATOM 967 C C . VAL A 1 123 ? 20.379 5.366 -14.995 1.00 94.56 123 VAL A C 1
ATOM 969 O O . VAL A 1 123 ? 21.575 5.082 -14.927 1.00 94.56 123 VAL A O 1
ATOM 972 N N . GLU A 1 124 ? 19.775 6.141 -14.104 1.00 95.31 124 GLU A N 1
ATOM 973 C CA . GLU A 1 124 ? 20.446 6.672 -12.919 1.00 95.31 124 GLU A CA 1
ATOM 974 C C . GLU A 1 124 ? 20.272 5.705 -11.747 1.00 95.31 124 GLU A C 1
ATOM 976 O O . GLU A 1 124 ? 19.150 5.307 -11.442 1.00 95.31 124 GLU A O 1
ATOM 981 N N . ILE A 1 125 ? 21.383 5.336 -11.108 1.00 93.00 125 ILE A N 1
ATOM 982 C CA . ILE A 1 125 ? 21.411 4.681 -9.801 1.00 93.00 125 ILE A CA 1
ATOM 983 C C . ILE A 1 125 ? 21.909 5.696 -8.788 1.00 93.00 125 ILE A C 1
ATOM 985 O O . ILE A 1 125 ? 23.069 6.111 -8.825 1.00 93.00 125 ILE A O 1
ATOM 989 N N . THR A 1 126 ? 21.037 6.073 -7.865 1.00 86.31 126 THR A N 1
ATOM 990 C CA . THR A 1 126 ? 21.317 7.093 -6.849 1.00 86.31 126 THR A CA 1
ATOM 991 C C . THR A 1 126 ? 22.042 6.502 -5.646 1.00 86.31 126 THR A C 1
ATOM 993 O O . THR A 1 126 ? 22.847 7.171 -4.999 1.00 86.31 126 THR A O 1
ATOM 996 N N . SER A 1 127 ? 21.771 5.234 -5.338 1.00 81.19 127 SER A N 1
ATOM 997 C CA . SER A 1 127 ? 22.358 4.532 -4.201 1.00 81.19 127 SER A CA 1
ATOM 998 C C . SER A 1 127 ? 22.588 3.063 -4.522 1.00 81.19 127 SER A C 1
ATOM 1000 O O . SER A 1 127 ? 21.719 2.395 -5.077 1.00 81.19 127 SER A O 1
ATOM 1002 N N . THR A 1 128 ? 23.746 2.548 -4.110 1.00 83.12 128 THR A N 1
ATOM 1003 C CA . THR A 1 128 ? 24.041 1.107 -4.086 1.00 83.12 128 THR A CA 1
ATOM 1004 C C . THR A 1 128 ? 23.933 0.501 -2.697 1.00 83.12 128 THR A C 1
ATOM 1006 O O . THR A 1 128 ? 24.125 -0.703 -2.527 1.00 83.12 128 THR A O 1
ATOM 1009 N N . ALA A 1 129 ? 23.608 1.330 -1.702 1.00 81.62 129 ALA A N 1
ATOM 1010 C CA . ALA A 1 129 ? 23.390 0.864 -0.351 1.00 81.62 129 ALA A CA 1
ATOM 1011 C C . ALA A 1 129 ? 22.153 -0.040 -0.313 1.00 81.62 129 ALA A C 1
ATOM 1013 O O . ALA A 1 129 ? 21.113 0.273 -0.901 1.00 81.62 129 ALA A O 1
ATOM 1014 N N . SER A 1 130 ? 22.279 -1.175 0.372 1.00 80.81 130 SER A N 1
ATOM 1015 C CA . SER A 1 130 ? 21.174 -2.111 0.543 1.00 80.81 130 SER A CA 1
ATOM 1016 C C . SER A 1 130 ? 20.051 -1.474 1.362 1.00 80.81 130 SER A C 1
ATOM 1018 O O . SER A 1 130 ? 20.262 -0.489 2.076 1.00 80.81 130 SER A O 1
ATOM 1020 N N . LEU A 1 131 ? 18.851 -2.056 1.292 1.00 81.69 131 LEU A N 1
ATOM 1021 C CA . LEU A 1 131 ? 17.701 -1.571 2.054 1.00 81.69 131 LEU A CA 1
ATOM 1022 C C . LEU A 1 131 ? 18.019 -1.477 3.555 1.00 81.69 131 LEU A C 1
ATOM 1024 O O . LEU A 1 131 ? 17.632 -0.521 4.212 1.00 81.69 131 LEU A O 1
ATOM 1028 N N . GLU A 1 132 ? 18.777 -2.441 4.067 1.00 83.31 132 GLU A N 1
ATOM 1029 C CA . GLU A 1 132 ? 19.216 -2.532 5.456 1.00 83.31 132 GLU A CA 1
ATOM 1030 C C . GLU A 1 132 ? 20.211 -1.419 5.830 1.00 83.31 132 GLU A C 1
ATOM 1032 O O . GLU A 1 132 ? 20.207 -0.953 6.962 1.00 83.31 132 GLU A O 1
ATOM 1037 N N . GLN A 1 133 ? 21.031 -0.950 4.883 1.00 83.31 133 GLN A N 1
ATOM 1038 C CA . GLN A 1 133 ? 21.996 0.135 5.106 1.00 83.31 133 GLN A CA 1
ATOM 1039 C C . GLN A 1 133 ? 21.355 1.528 5.065 1.00 83.31 133 GLN A C 1
ATOM 1041 O O . GLN A 1 133 ? 21.858 2.458 5.696 1.00 83.31 133 GLN A O 1
ATOM 1046 N N . ILE A 1 134 ? 20.271 1.695 4.300 1.00 84.50 134 ILE A N 1
ATOM 1047 C CA . ILE A 1 134 ? 19.538 2.969 4.209 1.00 84.50 134 ILE A CA 1
ATOM 1048 C C . ILE A 1 134 ? 18.371 3.067 5.194 1.00 84.50 134 ILE A C 1
ATOM 1050 O O . ILE A 1 134 ? 17.848 4.164 5.402 1.00 84.50 134 ILE A O 1
ATOM 1054 N N . ALA A 1 135 ? 17.948 1.942 5.769 1.00 88.31 135 ALA A N 1
ATOM 1055 C CA . ALA A 1 135 ? 16.862 1.893 6.730 1.00 88.31 135 ALA A CA 1
ATOM 1056 C C . ALA A 1 135 ? 17.171 2.732 7.972 1.00 88.31 135 ALA A C 1
ATOM 1058 O O . ALA A 1 135 ? 18.316 2.860 8.411 1.00 88.31 135 ALA A O 1
ATOM 1059 N N . ALA A 1 136 ? 16.122 3.301 8.554 1.00 91.19 136 ALA A N 1
ATOM 1060 C CA . ALA A 1 136 ? 16.223 3.893 9.872 1.00 91.19 136 ALA A CA 1
ATOM 1061 C C . ALA A 1 136 ? 16.262 2.806 10.948 1.00 91.19 136 ALA A C 1
ATOM 1063 O O . ALA A 1 136 ? 15.433 1.898 10.973 1.00 91.19 136 ALA A O 1
ATOM 1064 N N . GLU A 1 137 ? 17.195 2.948 11.880 1.00 90.81 137 GLU A N 1
ATOM 1065 C CA . GLU A 1 137 ? 17.241 2.130 13.085 1.00 90.81 137 GLU A CA 1
ATOM 1066 C C . GLU A 1 137 ? 16.506 2.867 14.205 1.00 90.81 137 GLU A C 1
ATOM 1068 O O . GLU A 1 137 ? 16.765 4.050 14.456 1.00 90.81 137 GLU A O 1
ATOM 1073 N N . VAL A 1 138 ? 15.583 2.179 14.877 1.00 92.38 138 VAL A N 1
ATOM 1074 C CA . VAL A 1 138 ? 14.936 2.698 16.082 1.00 92.38 138 VAL A CA 1
ATOM 1075 C C . VAL A 1 138 ? 15.819 2.356 17.275 1.00 92.38 138 VAL A C 1
ATOM 1077 O O . VAL A 1 138 ? 16.003 1.201 17.637 1.00 92.38 138 VAL A O 1
ATOM 1080 N N . THR A 1 139 ? 16.387 3.393 17.877 1.00 91.81 139 THR A N 1
ATOM 1081 C CA . THR A 1 139 ? 17.357 3.281 18.979 1.00 91.81 139 THR A CA 1
ATOM 1082 C C . THR A 1 139 ? 16.701 3.285 20.351 1.00 91.81 139 THR A C 1
ATOM 1084 O O . THR A 1 139 ? 17.301 2.841 21.328 1.00 91.81 139 THR A O 1
ATOM 1087 N N . SER A 1 140 ? 15.484 3.815 20.448 1.00 92.25 140 SER A N 1
ATOM 1088 C CA . SER A 1 140 ? 14.708 3.811 21.679 1.00 92.25 140 SER A CA 1
ATOM 1089 C C . SER A 1 140 ? 13.227 3.914 21.361 1.00 92.25 140 SER A C 1
ATOM 1091 O O . SER A 1 140 ? 12.827 4.753 20.552 1.00 92.25 140 SER A O 1
ATOM 1093 N N . ILE A 1 141 ? 12.430 3.114 22.059 1.00 93.94 141 ILE A N 1
ATOM 1094 C CA . ILE A 1 141 ? 10.988 3.252 22.170 1.00 93.94 141 ILE A CA 1
ATOM 1095 C C . ILE A 1 141 ? 10.604 3.163 23.645 1.00 93.94 141 ILE A C 1
ATOM 1097 O O . ILE A 1 141 ? 11.044 2.282 24.381 1.00 93.94 141 ILE A O 1
ATOM 1101 N N . THR A 1 142 ? 9.803 4.118 24.096 1.00 95.19 142 THR A N 1
ATOM 1102 C CA . THR A 1 142 ? 9.304 4.189 25.469 1.00 95.19 142 THR A CA 1
ATOM 1103 C C . THR A 1 142 ? 7.846 4.591 25.443 1.00 95.19 142 THR A C 1
ATOM 1105 O O . THR A 1 142 ? 7.413 5.311 24.546 1.00 95.19 142 THR A O 1
ATOM 1108 N N . ALA A 1 143 ? 7.084 4.145 26.430 1.00 96.00 143 ALA A N 1
ATOM 1109 C CA . ALA A 1 143 ? 5.685 4.499 26.536 1.00 96.00 143 ALA A CA 1
ATOM 1110 C C . ALA A 1 143 ? 5.346 4.880 27.972 1.00 96.00 143 ALA A C 1
ATOM 1112 O O . ALA A 1 143 ? 5.703 4.175 28.916 1.00 96.00 143 ALA A O 1
ATOM 1113 N N . THR A 1 144 ? 4.670 6.012 28.137 1.00 95.69 144 THR A N 1
ATOM 1114 C CA . THR A 1 144 ? 4.266 6.536 29.441 1.00 95.69 144 THR A CA 1
ATOM 1115 C C . THR A 1 144 ? 2.742 6.519 29.561 1.00 95.69 144 THR A C 1
ATOM 1117 O O . THR A 1 144 ? 2.044 7.012 28.668 1.00 95.69 144 THR A O 1
ATOM 1120 N N . PRO A 1 145 ? 2.184 5.935 30.638 1.00 94.81 145 PRO A N 1
ATOM 1121 C CA . PRO A 1 145 ? 0.743 5.889 30.817 1.00 94.81 145 PRO A CA 1
ATOM 1122 C C . PRO A 1 145 ? 0.225 7.253 31.280 1.00 94.81 145 PRO A C 1
ATOM 1124 O O . PRO A 1 145 ? 0.704 7.824 32.260 1.00 94.81 145 PRO A O 1
ATOM 1127 N N . GLY A 1 146 ? -0.777 7.771 30.579 1.00 89.06 146 GLY A N 1
ATOM 1128 C CA . GLY A 1 146 ? -1.594 8.901 31.007 1.00 89.06 146 GLY A CA 1
ATOM 1129 C C . GLY A 1 146 ? -2.942 8.446 31.573 1.00 89.06 146 GLY A C 1
ATOM 1130 O O . GLY A 1 146 ? -3.199 7.261 31.777 1.00 89.06 146 GLY A O 1
ATOM 1131 N N . THR A 1 147 ? -3.848 9.399 31.797 1.00 84.75 147 THR A N 1
ATOM 1132 C CA . THR A 1 147 ? -5.178 9.121 32.372 1.00 84.75 147 THR A CA 1
ATOM 1133 C C . THR A 1 147 ? -6.096 8.335 31.429 1.00 84.75 147 THR A C 1
ATOM 1135 O O . THR A 1 147 ? -6.951 7.584 31.884 1.00 84.75 147 THR A O 1
ATOM 1138 N N . ASN A 1 148 ? -5.968 8.541 30.115 1.00 86.38 148 ASN A N 1
ATOM 1139 C CA . ASN A 1 148 ? -6.856 7.961 29.097 1.00 86.38 148 ASN A CA 1
ATOM 1140 C C . ASN A 1 148 ? -6.137 7.546 27.803 1.00 86.38 148 ASN A C 1
ATOM 1142 O O . ASN A 1 148 ? -6.790 7.218 26.816 1.00 86.38 148 ASN A O 1
ATOM 1146 N N . ALA A 1 149 ? -4.812 7.641 27.781 1.00 92.50 149 ALA A N 1
ATOM 1147 C CA . ALA A 1 149 ? -3.988 7.350 26.622 1.00 92.50 149 ALA A CA 1
ATOM 1148 C C . ALA A 1 149 ? -2.571 7.017 27.079 1.00 92.50 149 ALA A C 1
ATOM 1150 O O . ALA A 1 149 ? -2.165 7.395 28.178 1.00 92.50 149 ALA A O 1
ATOM 1151 N N . ILE A 1 150 ? -1.831 6.340 26.216 1.00 95.12 150 ILE A N 1
ATOM 1152 C CA . ILE A 1 150 ? -0.410 6.071 26.373 1.00 95.12 150 ILE A CA 1
ATOM 1153 C C . ILE A 1 150 ? 0.336 6.992 25.411 1.00 95.12 150 ILE A C 1
ATOM 1155 O O . ILE A 1 150 ? 0.004 7.060 24.227 1.00 95.12 150 ILE A O 1
ATOM 1159 N N . THR A 1 151 ? 1.334 7.709 25.917 1.00 96.62 151 THR A N 1
ATOM 1160 C CA . THR A 1 151 ? 2.231 8.511 25.083 1.00 96.62 151 THR A CA 1
ATOM 1161 C C . THR A 1 151 ? 3.453 7.672 24.741 1.00 96.62 151 THR A C 1
ATOM 1163 O O . THR A 1 151 ? 4.245 7.336 25.618 1.00 96.62 151 THR A O 1
ATOM 1166 N N . VAL A 1 152 ? 3.601 7.326 23.465 1.00 96.50 152 VAL A N 1
ATOM 1167 C CA . VAL A 1 152 ? 4.719 6.546 22.933 1.00 96.50 152 VAL A CA 1
ATOM 1168 C C . VAL A 1 152 ? 5.742 7.502 22.334 1.00 96.50 152 VAL A C 1
ATOM 1170 O O . VAL A 1 152 ? 5.431 8.256 21.418 1.00 96.50 152 VAL A O 1
ATOM 1173 N N . ASN A 1 153 ? 6.966 7.463 22.844 1.00 96.44 153 ASN A N 1
ATOM 1174 C CA . ASN A 1 153 ? 8.093 8.242 22.353 1.00 96.44 153 ASN A CA 1
ATOM 1175 C C . ASN A 1 153 ? 9.103 7.308 21.701 1.00 96.44 153 ASN A C 1
ATOM 1177 O O . ASN A 1 153 ? 9.509 6.320 22.316 1.00 96.44 153 ASN A O 1
ATOM 1181 N N . LEU A 1 154 ? 9.545 7.646 20.492 1.00 95.19 154 LEU A N 1
ATOM 1182 C CA . LEU A 1 154 ? 10.584 6.896 19.792 1.00 95.19 154 LEU A CA 1
ATOM 1183 C C . LEU A 1 154 ? 11.691 7.796 19.245 1.00 95.19 154 LEU A C 1
ATOM 1185 O O . LEU A 1 154 ? 11.465 8.967 18.924 1.00 95.19 154 LEU A O 1
ATOM 1189 N N . VAL A 1 155 ? 12.889 7.222 19.129 1.00 95.31 155 VAL A N 1
ATOM 1190 C CA . VAL A 1 155 ? 14.077 7.861 18.559 1.00 95.31 155 VAL A CA 1
ATOM 1191 C C . VAL A 1 155 ? 14.641 6.995 17.438 1.00 95.31 155 VAL A C 1
ATOM 1193 O O . VAL A 1 155 ? 15.055 5.860 17.676 1.00 95.31 155 VAL A O 1
ATOM 1196 N N . ALA A 1 156 ? 14.709 7.553 16.234 1.00 94.25 156 ALA A N 1
ATOM 1197 C CA . ALA A 1 156 ? 15.262 6.909 15.052 1.00 94.25 156 ALA A CA 1
ATOM 1198 C C . ALA A 1 156 ? 16.566 7.585 14.606 1.00 94.25 156 ALA A C 1
ATOM 1200 O O . ALA A 1 156 ? 16.746 8.795 14.766 1.00 94.25 156 ALA A O 1
ATOM 1201 N N . THR A 1 157 ? 17.473 6.813 14.006 1.00 93.56 157 THR A N 1
ATOM 1202 C CA . THR A 1 157 ? 18.756 7.324 13.487 1.00 93.56 157 THR A CA 1
ATOM 1203 C C . THR A 1 157 ? 18.591 8.268 12.298 1.00 93.56 157 THR A C 1
ATOM 1205 O O . THR A 1 157 ? 19.487 9.063 12.011 1.00 93.56 157 THR A O 1
ATOM 1208 N N . ARG A 1 158 ? 17.446 8.204 11.610 1.00 91.06 158 ARG A N 1
ATOM 1209 C CA . ARG A 1 158 ? 17.162 8.955 10.388 1.00 91.06 158 ARG A CA 1
ATOM 1210 C C . ARG A 1 158 ? 15.799 9.628 10.459 1.00 91.06 158 ARG A C 1
ATOM 1212 O O . ARG A 1 158 ? 14.819 9.014 10.865 1.00 91.06 158 ARG A O 1
ATOM 1219 N N . ALA A 1 159 ? 15.743 10.892 10.046 1.00 91.19 159 ALA A N 1
ATOM 1220 C CA . ALA A 1 159 ? 14.515 11.687 10.061 1.00 91.19 159 ALA A CA 1
ATOM 1221 C C . ALA A 1 159 ? 13.722 11.628 8.748 1.00 91.19 159 ALA A C 1
ATOM 1223 O O . ALA A 1 159 ? 12.555 11.989 8.739 1.00 91.19 159 ALA A O 1
ATOM 1224 N N . ASP A 1 160 ? 14.357 11.201 7.658 1.00 89.44 160 ASP A N 1
ATOM 1225 C CA . ASP A 1 160 ? 13.825 11.138 6.292 1.00 89.44 160 ASP A CA 1
ATOM 1226 C C . ASP A 1 160 ? 13.112 9.814 5.972 1.00 89.44 160 ASP A C 1
ATOM 1228 O O . ASP A 1 160 ? 12.690 9.586 4.841 1.00 89.44 160 ASP A O 1
ATOM 1232 N N . ARG A 1 161 ? 13.007 8.918 6.955 1.00 91.44 161 ARG A N 1
ATOM 1233 C CA . ARG A 1 161 ? 12.479 7.564 6.795 1.00 91.44 161 ARG A CA 1
ATOM 1234 C C . ARG A 1 161 ? 11.168 7.397 7.541 1.00 91.44 161 ARG A C 1
ATOM 1236 O O . ARG A 1 161 ? 10.981 7.947 8.627 1.00 91.44 161 ARG A O 1
ATOM 1243 N N . GLU A 1 162 ? 10.298 6.581 6.964 1.00 94.94 162 GLU A N 1
ATOM 1244 C CA . GLU A 1 162 ? 9.052 6.178 7.596 1.00 94.94 162 GLU A CA 1
ATOM 1245 C C . GLU A 1 162 ? 9.294 5.045 8.593 1.00 94.94 162 GLU A C 1
ATOM 1247 O O . GLU A 1 162 ? 9.904 4.023 8.275 1.00 94.94 162 GLU A O 1
ATOM 1252 N N . ILE A 1 163 ? 8.759 5.218 9.795 1.00 95.12 163 ILE A N 1
ATOM 1253 C CA . ILE A 1 163 ? 8.762 4.251 10.883 1.00 95.12 163 ILE A CA 1
ATOM 1254 C C . ILE A 1 163 ? 7.328 3.799 11.122 1.00 95.12 163 ILE A C 1
ATOM 1256 O O . ILE A 1 163 ? 6.426 4.620 11.297 1.00 95.12 163 ILE A O 1
ATOM 1260 N N . VAL A 1 164 ? 7.106 2.492 11.165 1.00 95.06 164 VAL A N 1
ATOM 1261 C CA . VAL A 1 164 ? 5.814 1.902 11.516 1.00 95.06 164 VAL A CA 1
ATOM 1262 C C . VAL A 1 164 ? 5.843 1.478 12.972 1.00 95.06 164 VAL A C 1
ATOM 1264 O O . VAL A 1 164 ? 6.772 0.794 13.392 1.00 95.06 164 VAL A O 1
ATOM 1267 N N . VAL A 1 165 ? 4.807 1.854 13.720 1.00 95.31 165 VAL A N 1
ATOM 1268 C CA . VAL A 1 165 ? 4.666 1.531 15.141 1.00 95.31 165 VAL A CA 1
ATOM 1269 C C . VAL A 1 165 ? 3.527 0.539 15.342 1.00 95.31 165 VAL A C 1
ATOM 1271 O O . VAL A 1 165 ? 2.428 0.702 14.801 1.00 95.31 165 VAL A O 1
ATOM 1274 N N . TYR A 1 166 ? 3.801 -0.481 16.143 1.00 95.44 166 TYR A N 1
ATOM 1275 C CA . TYR A 1 166 ? 2.913 -1.585 16.470 1.00 95.44 166 TYR A CA 1
ATOM 1276 C C . TYR A 1 166 ? 2.606 -1.617 17.962 1.00 95.44 166 TYR A C 1
ATOM 1278 O O . TYR A 1 166 ? 3.438 -1.246 18.789 1.00 95.44 166 TYR A O 1
ATOM 1286 N N . ARG A 1 167 ? 1.413 -2.114 18.288 1.00 95.62 167 ARG A N 1
ATOM 1287 C CA . ARG A 1 167 ? 0.926 -2.382 19.639 1.00 95.62 167 ARG A CA 1
ATOM 1288 C C . ARG A 1 167 ? 0.494 -3.836 19.756 1.00 95.62 167 ARG A C 1
ATOM 1290 O O . ARG A 1 167 ? -0.267 -4.315 18.919 1.00 95.62 167 ARG A O 1
ATOM 1297 N N . SER A 1 168 ? 0.912 -4.506 20.820 1.00 95.19 168 SER A N 1
ATOM 1298 C CA . SER A 1 168 ? 0.506 -5.873 21.150 1.00 95.19 168 SER A CA 1
ATOM 1299 C C . SER A 1 168 ? 0.099 -5.978 22.620 1.00 95.19 168 SER A C 1
ATOM 1301 O O . SER A 1 168 ? 0.516 -5.165 23.440 1.00 95.19 168 SER A O 1
ATOM 1303 N N . ILE A 1 169 ? -0.716 -6.978 22.954 1.00 95.06 169 ILE A N 1
ATOM 1304 C CA . ILE A 1 169 ? -1.008 -7.376 24.344 1.00 95.06 169 ILE A CA 1
ATOM 1305 C C . ILE A 1 169 ? -0.081 -8.501 24.833 1.00 95.06 169 ILE A C 1
ATOM 1307 O O . ILE A 1 169 ? -0.212 -8.980 25.956 1.00 95.06 169 ILE A O 1
ATOM 1311 N N . GLN A 1 170 ? 0.848 -8.936 23.981 1.00 93.69 170 GLN A N 1
ATOM 1312 C CA . GLN A 1 170 ? 1.898 -9.901 24.284 1.00 93.69 170 GLN A CA 1
ATOM 1313 C C . GLN A 1 170 ? 3.272 -9.296 23.955 1.00 93.69 170 GLN A C 1
ATOM 1315 O O . GLN A 1 170 ? 3.359 -8.460 23.048 1.00 93.69 170 GLN A O 1
ATOM 1320 N N . PRO A 1 171 ? 4.348 -9.709 24.649 1.00 91.94 171 PRO A N 1
ATOM 1321 C CA . PRO A 1 171 ? 5.701 -9.308 24.289 1.00 91.94 171 PRO A CA 1
ATOM 1322 C C . PRO A 1 171 ? 6.037 -9.695 22.846 1.00 91.94 171 PRO A C 1
ATOM 1324 O O . PRO A 1 171 ? 5.584 -10.723 22.339 1.00 91.94 171 PRO A O 1
ATOM 1327 N N . PHE A 1 172 ? 6.870 -8.893 22.186 1.00 89.81 172 PHE A N 1
ATOM 1328 C CA . PHE A 1 172 ? 7.357 -9.238 20.857 1.00 89.81 172 PHE A CA 1
ATOM 1329 C C . PHE A 1 172 ? 8.551 -10.199 20.963 1.00 89.81 172 PHE A C 1
ATOM 1331 O O . PHE A 1 172 ? 9.536 -9.903 21.636 1.00 89.81 172 PHE A O 1
ATOM 1338 N N . HIS A 1 173 ? 8.465 -11.346 20.287 1.00 83.81 173 HIS A N 1
ATOM 1339 C CA . HIS A 1 173 ? 9.510 -12.382 20.270 1.00 83.81 173 HIS A CA 1
ATOM 1340 C C . HIS A 1 173 ? 10.078 -12.648 18.867 1.00 83.81 173 HIS A C 1
ATOM 1342 O O . HIS A 1 173 ? 10.985 -13.463 18.708 1.00 83.81 173 HIS A O 1
ATOM 1348 N N . GLY A 1 174 ? 9.557 -11.970 17.842 1.00 77.81 174 GLY A N 1
ATOM 1349 C CA . GLY A 1 174 ? 9.993 -12.122 16.459 1.00 77.81 174 GLY A CA 1
ATOM 1350 C C . GLY A 1 174 ? 9.013 -11.497 15.470 1.00 77.81 174 GLY A C 1
ATOM 1351 O O . GLY A 1 174 ? 8.022 -10.881 15.859 1.00 77.81 174 GLY A O 1
ATOM 1352 N N . LEU A 1 175 ? 9.285 -11.677 14.175 1.00 79.69 175 LEU A N 1
ATOM 1353 C CA . LEU A 1 175 ? 8.433 -11.187 13.082 1.00 79.69 175 LEU A CA 1
ATOM 1354 C C . LEU A 1 175 ? 6.995 -11.727 13.169 1.00 79.69 175 LEU A C 1
ATOM 1356 O O . LEU A 1 175 ? 6.058 -11.037 12.783 1.00 79.69 175 LEU A O 1
ATOM 1360 N N . GLU A 1 176 ? 6.806 -12.931 13.710 1.00 84.81 176 GLU A N 1
ATOM 1361 C CA . GLU A 1 176 ? 5.484 -13.535 13.918 1.00 84.81 176 GLU A CA 1
ATOM 1362 C C . GLU A 1 176 ? 4.603 -12.695 14.855 1.00 84.81 176 GLU A C 1
ATOM 1364 O O . GLU A 1 176 ? 3.427 -12.487 14.567 1.00 84.81 176 GLU A O 1
ATOM 1369 N N . SER A 1 177 ? 5.187 -12.090 15.897 1.00 87.75 177 SER A N 1
ATOM 1370 C CA . SER A 1 177 ? 4.466 -11.202 16.818 1.00 87.75 177 SER A CA 1
ATOM 1371 C C . SER A 1 177 ? 3.868 -9.977 16.116 1.00 87.75 177 SER A C 1
ATOM 1373 O O . SER A 1 177 ? 2.913 -9.394 16.620 1.00 87.75 177 SER A O 1
ATOM 1375 N N . LEU A 1 178 ? 4.391 -9.580 14.948 1.00 88.12 178 LEU A N 1
ATOM 1376 C CA . LEU A 1 178 ? 3.831 -8.472 14.170 1.00 88.12 178 LEU A CA 1
ATOM 1377 C C . LEU A 1 178 ? 2.548 -8.842 13.422 1.00 88.12 178 LEU A C 1
ATOM 1379 O O . LEU A 1 178 ? 1.796 -7.941 13.065 1.00 88.12 178 LEU A O 1
ATOM 1383 N N . GLN A 1 179 ? 2.275 -10.132 13.206 1.00 87.62 179 GLN A N 1
ATOM 1384 C CA . GLN A 1 179 ? 1.027 -10.579 12.579 1.00 87.62 179 GLN A CA 1
ATOM 1385 C C . GLN A 1 179 ? -0.166 -10.430 13.528 1.00 87.62 179 GLN A C 1
ATOM 1387 O O . GLN A 1 179 ? -1.271 -10.120 13.091 1.00 87.62 179 GLN A O 1
ATOM 1392 N N . GLU A 1 180 ? 0.069 -10.627 14.827 1.00 88.56 180 GLU A N 1
ATOM 1393 C CA . GLU A 1 180 ? -0.944 -10.477 15.876 1.00 88.56 180 GLU A CA 1
ATOM 1394 C C . GLU A 1 180 ? -1.005 -9.049 16.440 1.00 88.56 180 GLU A C 1
ATOM 1396 O O . GLU A 1 180 ? -1.987 -8.658 17.078 1.00 88.56 180 GLU A O 1
ATOM 1401 N N . ALA A 1 181 ? 0.034 -8.245 16.201 1.00 93.00 181 ALA A N 1
ATOM 1402 C CA . ALA A 1 181 ? 0.086 -6.862 16.642 1.00 93.00 181 ALA A CA 1
ATOM 1403 C C . ALA A 1 181 ? -0.778 -5.939 15.774 1.00 93.00 181 ALA A C 1
ATOM 1405 O O . ALA A 1 181 ? -0.906 -6.072 14.559 1.00 93.00 181 ALA A O 1
ATOM 1406 N N . THR A 1 182 ? -1.329 -4.909 16.406 1.00 94.31 182 THR A N 1
ATOM 1407 C CA . THR A 1 182 ? -2.059 -3.844 15.722 1.00 94.31 182 THR A CA 1
ATOM 1408 C C . THR A 1 182 ? -1.094 -2.738 15.311 1.00 94.31 182 THR A C 1
ATOM 1410 O O . THR A 1 182 ? -0.409 -2.168 16.159 1.00 94.31 182 THR A O 1
ATOM 1413 N N . ARG A 1 183 ? -1.068 -2.370 14.028 1.00 95.69 183 ARG A N 1
ATOM 1414 C CA . ARG A 1 183 ? -0.370 -1.160 13.568 1.00 95.69 183 ARG A CA 1
ATOM 1415 C C . ARG A 1 183 ? -1.116 0.083 14.053 1.00 95.69 183 ARG A C 1
ATOM 1417 O O . ARG A 1 183 ? -2.269 0.276 13.674 1.00 95.69 183 ARG A O 1
ATOM 1424 N N . ILE A 1 184 ? -0.462 0.934 14.842 1.00 94.69 184 ILE A N 1
ATOM 1425 C CA . ILE A 1 184 ? -1.085 2.146 15.405 1.00 94.69 184 ILE A CA 1
ATOM 1426 C C . ILE A 1 184 ? -0.747 3.415 14.622 1.00 94.69 184 ILE A C 1
ATOM 1428 O O . ILE A 1 184 ? -1.566 4.327 14.566 1.00 94.69 184 ILE A O 1
ATOM 1432 N N . ALA A 1 185 ? 0.440 3.486 14.012 1.00 94.12 185 ALA A N 1
ATOM 1433 C CA . ALA A 1 185 ? 0.882 4.676 13.292 1.00 94.12 185 ALA A CA 1
ATOM 1434 C C . ALA A 1 185 ? 1.988 4.365 12.275 1.00 94.12 185 ALA A C 1
ATOM 1436 O O . ALA A 1 185 ? 2.725 3.385 12.403 1.00 94.12 185 ALA A O 1
ATOM 1437 N N . THR A 1 186 ? 2.127 5.258 11.298 1.00 95.56 186 THR A N 1
ATOM 1438 C CA . THR A 1 186 ? 3.311 5.382 10.444 1.00 95.56 186 THR A CA 1
ATOM 1439 C C . THR A 1 186 ? 3.766 6.831 10.516 1.00 95.56 186 THR A C 1
ATOM 1441 O O . THR A 1 186 ? 2.966 7.739 10.301 1.00 95.56 186 THR A O 1
ATOM 1444 N N . VAL A 1 187 ? 5.015 7.050 10.911 1.00 94.50 187 VAL A N 1
ATOM 1445 C CA . VAL A 1 187 ? 5.545 8.369 11.266 1.00 94.50 187 VAL A CA 1
ATOM 1446 C C . VAL A 1 187 ? 6.880 8.623 10.585 1.00 94.50 187 VAL A C 1
ATOM 1448 O O . VAL A 1 187 ? 7.587 7.686 10.243 1.00 94.50 187 VAL A O 1
ATOM 1451 N N . THR A 1 188 ? 7.238 9.890 10.401 1.00 94.69 188 THR A N 1
ATOM 1452 C CA . THR A 1 188 ? 8.532 10.304 9.841 1.00 94.69 188 THR A CA 1
ATOM 1453 C C . THR A 1 188 ? 9.195 11.280 10.806 1.00 94.69 188 THR A C 1
ATOM 1455 O O . THR A 1 188 ? 8.534 12.189 11.310 1.00 94.69 188 THR A O 1
ATOM 1458 N N . GLY A 1 189 ? 10.487 11.096 11.079 1.00 90.19 189 GLY A N 1
ATOM 1459 C CA . GLY A 1 189 ? 11.261 11.973 11.959 1.00 90.19 189 GLY A CA 1
ATOM 1460 C C . GLY A 1 189 ? 12.198 11.220 12.903 1.00 90.19 189 GLY A C 1
ATOM 1461 O O . GLY A 1 189 ? 11.962 10.071 13.259 1.00 90.19 189 GLY A O 1
ATOM 1462 N N . ALA A 1 190 ? 13.270 11.889 13.337 1.00 90.38 190 ALA A N 1
ATOM 1463 C CA . ALA A 1 190 ? 14.261 11.290 14.238 1.00 90.38 190 ALA A CA 1
ATOM 1464 C C . ALA A 1 190 ? 13.767 11.178 15.688 1.00 90.38 190 ALA A C 1
ATOM 1466 O O . ALA A 1 190 ? 14.274 10.363 16.450 1.00 90.38 190 ALA A O 1
ATOM 1467 N N . ARG A 1 191 ? 12.806 12.012 16.094 1.00 94.12 191 ARG A N 1
ATOM 1468 C CA . ARG A 1 191 ? 12.139 11.944 17.398 1.00 94.12 191 ARG A CA 1
ATOM 1469 C C . ARG A 1 191 ? 10.657 12.156 17.184 1.00 94.12 191 ARG A C 1
ATOM 1471 O O . ARG A 1 191 ? 10.277 13.186 16.630 1.00 94.12 191 ARG A O 1
ATOM 1478 N N . VAL A 1 192 ? 9.850 11.192 17.603 1.00 94.00 192 VAL A N 1
ATOM 1479 C CA . VAL A 1 192 ? 8.406 11.223 17.379 1.00 94.00 192 VAL A CA 1
ATOM 1480 C C . VAL A 1 192 ? 7.671 10.868 18.662 1.00 94.00 192 VAL A C 1
ATOM 1482 O O . VAL A 1 192 ? 8.065 9.946 19.375 1.00 94.00 192 VAL A O 1
ATOM 1485 N N . GLU A 1 193 ? 6.595 11.605 18.919 1.00 96.06 193 GLU A N 1
ATOM 1486 C CA . GLU A 1 193 ? 5.626 11.346 19.977 1.00 96.06 193 GLU A CA 1
ATOM 1487 C C . GLU A 1 193 ? 4.296 10.914 19.344 1.00 96.06 193 GLU A C 1
ATOM 1489 O O . GLU A 1 193 ? 3.790 11.567 18.429 1.00 96.06 193 GLU A O 1
ATOM 1494 N N . ILE A 1 194 ? 3.732 9.806 19.820 1.00 95.44 194 ILE A N 1
ATOM 1495 C CA . ILE A 1 194 ? 2.468 9.237 19.348 1.00 95.44 194 ILE A CA 1
ATOM 1496 C C . ILE A 1 194 ? 1.542 9.070 20.545 1.00 95.44 194 ILE A C 1
ATOM 1498 O O . ILE A 1 194 ? 1.927 8.526 21.578 1.00 95.44 194 ILE A O 1
ATOM 1502 N N . ARG A 1 195 ? 0.291 9.498 20.390 1.00 95.44 195 ARG A N 1
ATOM 1503 C CA . ARG A 1 195 ? -0.749 9.307 21.399 1.00 95.44 195 ARG A CA 1
ATOM 1504 C C . ARG A 1 195 ? -1.617 8.109 21.032 1.00 95.44 195 ARG A C 1
ATOM 1506 O O . ARG A 1 195 ? -2.390 8.191 20.082 1.00 95.44 195 ARG A O 1
ATOM 1513 N N . ASP A 1 196 ? -1.529 7.039 21.814 1.00 93.94 196 ASP A N 1
ATOM 1514 C CA . ASP A 1 196 ? -2.343 5.838 21.638 1.00 93.94 196 ASP A CA 1
ATOM 1515 C C . ASP A 1 196 ? -3.503 5.777 22.643 1.00 93.94 196 ASP A C 1
ATOM 1517 O O . ASP A 1 196 ? -3.317 5.932 23.851 1.00 93.94 196 ASP A O 1
ATOM 1521 N N . ILE A 1 197 ? -4.719 5.539 22.151 1.00 91.38 197 ILE A N 1
ATOM 1522 C CA . ILE A 1 197 ? -5.917 5.387 22.984 1.00 91.38 197 ILE A CA 1
ATOM 1523 C C . ILE A 1 197 ? -6.141 3.889 23.205 1.00 91.38 197 ILE A C 1
ATOM 1525 O O . ILE A 1 197 ? -6.725 3.195 22.371 1.00 91.38 197 ILE A O 1
ATOM 1529 N N . GLY A 1 198 ? -5.632 3.396 24.333 1.00 86.31 198 GLY A N 1
ATOM 1530 C CA . GLY A 1 198 ? -5.791 2.014 24.774 1.00 86.31 198 GLY A CA 1
ATOM 1531 C C . GLY A 1 198 ? -6.987 1.815 25.707 1.00 86.31 198 GLY A C 1
ATOM 1532 O O . GLY A 1 198 ? -7.545 2.756 26.273 1.00 86.31 198 GLY A O 1
ATOM 1533 N N . ILE A 1 199 ? -7.360 0.554 25.902 1.00 90.44 199 ILE A N 1
ATOM 1534 C CA . ILE A 1 199 ? -8.336 0.142 26.918 1.00 90.44 199 ILE A CA 1
ATOM 1535 C C . ILE A 1 199 ? -7.653 0.143 28.301 1.00 90.44 199 ILE A C 1
ATOM 1537 O O . ILE A 1 199 ? -6.608 -0.499 28.436 1.00 90.44 199 ILE A O 1
ATOM 1541 N N . PRO A 1 200 ? -8.216 0.814 29.327 1.00 90.44 200 PRO A N 1
ATOM 1542 C CA . PRO A 1 200 ? -7.717 0.729 30.700 1.00 90.44 200 PRO A CA 1
ATOM 1543 C C . PRO A 1 200 ? -7.737 -0.698 31.251 1.00 90.44 200 PRO A C 1
ATOM 1545 O O . PRO A 1 200 ? -8.685 -1.439 30.993 1.00 90.44 200 PRO A O 1
ATOM 1548 N N . GLY A 1 201 ? -6.732 -1.076 32.041 1.00 87.88 201 GLY A N 1
ATOM 1549 C CA . GLY A 1 201 ? -6.633 -2.435 32.590 1.00 87.88 201 GLY A CA 1
ATOM 1550 C C . GLY A 1 201 ? -5.916 -3.452 31.696 1.00 87.88 201 GLY A C 1
ATOM 1551 O O . GLY A 1 201 ? -5.847 -4.625 32.056 1.00 87.88 201 GLY A O 1
ATOM 1552 N N . VAL A 1 202 ? -5.448 -3.047 30.510 1.00 92.75 202 VAL A N 1
ATOM 1553 C CA . VAL A 1 202 ? -4.789 -3.939 29.544 1.00 92.75 202 VAL A CA 1
ATOM 1554 C C . VAL A 1 202 ? -3.298 -3.596 29.438 1.00 92.75 202 VAL A C 1
ATOM 1556 O O . VAL A 1 202 ? -2.977 -2.440 29.146 1.00 92.75 202 VAL A O 1
ATOM 1559 N N . PRO A 1 203 ? -2.388 -4.572 29.630 1.00 95.06 203 PRO A N 1
ATOM 1560 C CA . PRO A 1 203 ? -0.961 -4.365 29.426 1.00 95.06 203 PRO A CA 1
ATOM 1561 C C . PRO A 1 203 ? -0.636 -4.328 27.928 1.00 95.06 203 PRO A C 1
ATOM 1563 O O . PRO A 1 203 ? -0.945 -5.266 27.192 1.00 95.06 203 PRO A O 1
ATOM 1566 N N . TYR A 1 204 ? 0.006 -3.251 27.478 1.00 95.62 204 TYR A N 1
ATOM 1567 C CA . TYR A 1 204 ? 0.429 -3.067 26.092 1.00 95.62 204 TYR A CA 1
ATOM 1568 C C . TYR A 1 204 ? 1.948 -3.064 25.950 1.00 95.62 204 TYR A C 1
ATOM 1570 O O . TYR A 1 204 ? 2.661 -2.435 26.732 1.00 95.62 204 TYR A O 1
ATOM 1578 N N . TYR A 1 205 ? 2.418 -3.707 24.888 1.00 95.56 205 TYR A N 1
ATOM 1579 C CA . TYR A 1 205 ? 3.788 -3.689 24.393 1.00 95.56 205 TYR A CA 1
ATOM 1580 C C . TYR A 1 205 ? 3.832 -2.915 23.079 1.00 95.56 205 TYR A C 1
ATOM 1582 O O . TYR A 1 205 ? 2.904 -3.012 22.270 1.00 95.56 205 TYR A O 1
ATOM 1590 N N . TYR A 1 206 ? 4.926 -2.193 22.842 1.00 95.31 206 TYR A N 1
ATOM 1591 C CA . TYR A 1 206 ? 5.129 -1.427 21.614 1.00 95.31 206 TYR A CA 1
ATOM 1592 C C . TYR A 1 206 ? 6.408 -1.842 20.903 1.00 95.31 206 TYR A C 1
ATOM 1594 O O . TYR A 1 206 ? 7.402 -2.179 21.546 1.00 95.31 206 TYR A O 1
ATOM 1602 N N . ALA A 1 207 ? 6.376 -1.778 19.577 1.00 94.44 207 ALA A N 1
ATOM 1603 C CA . ALA A 1 207 ? 7.538 -1.987 18.725 1.00 94.44 207 ALA A CA 1
ATOM 1604 C C . ALA A 1 207 ? 7.514 -1.015 17.543 1.00 94.44 207 ALA A C 1
ATOM 1606 O O . ALA A 1 207 ? 6.435 -0.644 17.074 1.00 94.44 207 ALA A O 1
ATOM 1607 N N . ALA A 1 208 ? 8.680 -0.597 17.058 1.00 94.25 208 ALA A N 1
ATOM 1608 C CA . ALA A 1 208 ? 8.799 0.327 15.938 1.00 94.25 208 ALA A CA 1
ATOM 1609 C C . ALA A 1 208 ? 9.947 -0.055 14.999 1.00 94.25 208 ALA A C 1
ATOM 1611 O O . ALA A 1 208 ? 11.059 -0.321 15.443 1.00 94.25 208 ALA A O 1
ATOM 1612 N N . PHE A 1 209 ? 9.679 -0.038 13.691 1.00 93.00 209 PHE A N 1
ATOM 1613 C CA . PHE A 1 209 ? 10.617 -0.489 12.656 1.00 93.00 209 PHE A CA 1
ATOM 1614 C C . PHE A 1 209 ? 10.528 0.385 11.398 1.00 93.00 209 PHE A C 1
ATOM 1616 O O . PHE A 1 209 ? 9.480 0.975 11.137 1.00 93.00 209 PHE A O 1
ATOM 1623 N N . ASP A 1 210 ? 11.585 0.426 10.578 1.00 93.31 210 ASP A N 1
ATOM 1624 C CA . ASP A 1 210 ? 11.529 1.062 9.250 1.00 93.31 210 ASP A CA 1
ATOM 1625 C C . ASP A 1 210 ? 10.453 0.395 8.378 1.00 93.31 210 ASP A C 1
ATOM 1627 O O . ASP A 1 210 ? 10.408 -0.832 8.226 1.00 93.31 210 ASP A O 1
ATOM 1631 N N . ALA A 1 211 ? 9.582 1.215 7.792 1.00 92.38 211 ALA A N 1
ATOM 1632 C CA . ALA A 1 211 ? 8.430 0.759 7.024 1.00 92.38 211 ALA A CA 1
ATOM 1633 C C . ALA A 1 211 ? 8.823 -0.143 5.848 1.00 92.38 211 ALA A C 1
ATOM 1635 O O . ALA A 1 211 ? 8.152 -1.141 5.571 1.00 92.38 211 ALA A O 1
ATOM 1636 N N . ALA A 1 212 ? 9.926 0.180 5.170 1.00 89.94 212 ALA A N 1
ATOM 1637 C CA . ALA A 1 212 ? 10.360 -0.557 3.996 1.00 89.94 212 ALA A CA 1
ATOM 1638 C C . ALA A 1 212 ? 10.962 -1.918 4.371 1.00 89.94 212 ALA A C 1
ATOM 1640 O O . ALA A 1 212 ? 10.732 -2.893 3.655 1.00 89.94 212 ALA A O 1
ATOM 1641 N N . LEU A 1 213 ? 11.669 -2.017 5.506 1.00 89.38 213 LEU A N 1
ATOM 1642 C CA . LEU A 1 213 ? 12.154 -3.305 6.018 1.00 89.38 213 LEU A CA 1
ATOM 1643 C C . LEU A 1 213 ? 11.005 -4.228 6.419 1.00 89.38 213 LEU A C 1
ATOM 1645 O O . LEU A 1 213 ? 11.047 -5.419 6.108 1.00 89.38 213 LEU A O 1
ATOM 1649 N N . VAL A 1 214 ? 9.964 -3.684 7.056 1.00 89.81 214 VAL A N 1
ATOM 1650 C CA . VAL A 1 214 ? 8.762 -4.454 7.400 1.00 89.81 214 VAL A CA 1
ATOM 1651 C C . VAL A 1 214 ? 8.055 -4.945 6.138 1.00 89.81 214 VAL A C 1
ATOM 1653 O O . VAL A 1 214 ? 7.757 -6.132 6.035 1.00 89.81 214 VAL A O 1
ATOM 1656 N N . ALA A 1 215 ? 7.847 -4.073 5.147 1.00 88.06 215 ALA A N 1
ATOM 1657 C CA . ALA A 1 215 ? 7.214 -4.441 3.879 1.00 88.06 215 ALA A CA 1
ATOM 1658 C C . ALA A 1 215 ? 8.011 -5.502 3.097 1.00 88.06 215 ALA A C 1
ATOM 1660 O O . ALA A 1 215 ? 7.427 -6.335 2.407 1.00 88.06 215 ALA A O 1
ATOM 1661 N N . ALA A 1 216 ? 9.341 -5.490 3.217 1.00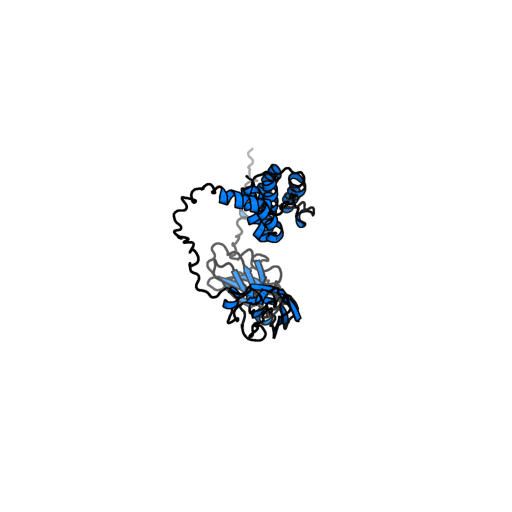 84.88 216 ALA A N 1
ATOM 1662 C CA . ALA A 1 216 ? 10.216 -6.497 2.625 1.00 84.88 216 ALA A CA 1
ATOM 1663 C C . ALA A 1 216 ? 10.319 -7.793 3.455 1.00 84.88 216 ALA A C 1
ATOM 1665 O O . ALA A 1 216 ? 10.922 -8.756 2.982 1.00 84.88 216 ALA A O 1
ATOM 1666 N N . GLY A 1 217 ? 9.776 -7.825 4.680 1.00 85.38 217 GLY A N 1
ATOM 1667 C CA . GLY A 1 217 ? 9.907 -8.952 5.608 1.00 85.38 217 GLY A CA 1
ATOM 1668 C C . GLY A 1 217 ? 11.337 -9.168 6.119 1.00 85.38 217 GLY A C 1
ATOM 1669 O O . GLY A 1 217 ? 11.709 -10.297 6.423 1.00 85.38 217 GLY A O 1
ATOM 1670 N N . ARG A 1 218 ? 12.158 -8.110 6.173 1.00 83.56 218 ARG A N 1
ATOM 1671 C CA . ARG A 1 218 ? 13.606 -8.169 6.468 1.00 83.56 218 ARG A CA 1
ATOM 1672 C C . ARG A 1 218 ? 14.011 -7.444 7.750 1.00 83.56 218 ARG A C 1
ATOM 1674 O O . ARG A 1 218 ? 15.096 -6.875 7.830 1.00 83.56 218 ARG A O 1
ATOM 1681 N N . ILE A 1 219 ? 13.144 -7.424 8.754 1.00 83.19 219 ILE A N 1
ATOM 1682 C CA . ILE A 1 219 ? 13.526 -6.877 10.059 1.00 83.19 219 ILE A CA 1
ATOM 1683 C C . ILE A 1 219 ? 14.613 -7.760 10.689 1.00 83.19 219 ILE A C 1
ATOM 1685 O O . ILE A 1 219 ? 14.478 -8.982 10.743 1.00 83.19 219 ILE A O 1
ATOM 1689 N N . ALA A 1 220 ? 15.721 -7.143 11.099 1.00 66.38 220 ALA A N 1
ATOM 1690 C CA . ALA A 1 220 ? 16.919 -7.864 11.530 1.00 66.38 220 ALA A CA 1
ATOM 1691 C C . ALA A 1 220 ? 16.833 -8.375 12.979 1.00 66.38 220 ALA A C 1
ATOM 1693 O O . ALA A 1 220 ? 17.435 -9.396 13.303 1.00 66.38 220 ALA A O 1
ATOM 1694 N N . SER A 1 221 ? 16.094 -7.678 13.847 1.00 60.91 221 SER A N 1
ATOM 1695 C CA . SER A 1 221 ? 15.917 -8.026 15.258 1.00 60.91 221 SER A CA 1
ATOM 1696 C C . SER A 1 221 ? 14.541 -7.578 15.747 1.00 60.91 221 SER A C 1
ATOM 1698 O O . SER A 1 221 ? 13.927 -6.692 15.162 1.00 60.91 221 SER A O 1
ATOM 1700 N N . VAL A 1 222 ? 14.061 -8.233 16.802 1.00 61.69 222 VAL A N 1
ATOM 1701 C CA . VAL A 1 222 ? 12.886 -7.843 17.601 1.00 61.69 222 VAL A CA 1
ATOM 1702 C C . VAL A 1 222 ? 13.326 -7.791 19.069 1.00 61.69 222 VAL A C 1
ATOM 1704 O O . VAL A 1 222 ? 12.704 -8.344 19.970 1.00 61.69 222 VAL A O 1
ATOM 1707 N N . ALA A 1 223 ? 14.505 -7.222 19.290 1.00 61.88 223 ALA A N 1
ATOM 1708 C CA . ALA A 1 223 ? 15.165 -7.163 20.580 1.00 61.88 223 ALA A CA 1
ATOM 1709 C C . ALA A 1 223 ? 16.132 -5.982 20.576 1.00 61.88 223 ALA A C 1
ATOM 1711 O O . ALA A 1 223 ? 17.025 -5.920 19.725 1.00 61.88 223 ALA A O 1
ATOM 1712 N N . GLY A 1 224 ? 15.983 -5.096 21.560 1.00 72.25 224 GLY A N 1
ATOM 1713 C CA . GLY A 1 224 ? 16.778 -3.879 21.668 1.00 72.25 224 GLY A CA 1
ATOM 1714 C C . GLY A 1 224 ? 15.906 -2.641 21.843 1.00 72.25 224 GLY A C 1
ATOM 1715 O O . GLY A 1 224 ? 14.841 -2.698 22.449 1.00 72.25 224 GLY A O 1
ATOM 1716 N N . GLY A 1 225 ? 16.395 -1.501 21.355 1.00 78.12 225 GLY A N 1
ATOM 1717 C CA . GLY A 1 225 ? 15.718 -0.205 21.462 1.00 78.12 225 GLY A CA 1
ATOM 1718 C C . GLY A 1 225 ? 14.519 -0.023 20.527 1.00 78.12 225 GLY A C 1
ATOM 1719 O O . GLY A 1 225 ? 13.847 1.000 20.599 1.00 78.12 225 GLY A O 1
ATOM 1720 N N . ASP A 1 226 ? 14.247 -1.000 19.672 1.00 87.62 226 ASP A N 1
ATOM 1721 C CA . ASP A 1 226 ? 13.144 -1.073 18.715 1.00 87.62 226 ASP A CA 1
ATOM 1722 C C . ASP A 1 226 ? 11.869 -1.694 19.312 1.00 87.62 226 ASP A C 1
ATOM 1724 O O . ASP A 1 226 ? 10.783 -1.546 18.747 1.00 87.62 226 ASP A O 1
ATOM 1728 N N . VAL A 1 227 ? 11.976 -2.344 20.476 1.00 92.19 227 VAL A N 1
ATOM 1729 C CA . VAL A 1 227 ? 10.884 -3.051 21.156 1.00 92.19 227 VAL A CA 1
ATOM 1730 C C . VAL A 1 227 ? 10.870 -2.725 22.649 1.00 92.19 227 VAL A C 1
ATOM 1732 O O . VAL A 1 227 ? 11.898 -2.735 23.322 1.00 92.19 227 VAL A O 1
ATOM 1735 N N . MET A 1 228 ? 9.684 -2.502 23.213 1.00 90.94 228 MET A N 1
ATOM 1736 C CA . MET A 1 228 ? 9.517 -2.410 24.663 1.00 90.94 228 MET A CA 1
ATOM 1737 C C . MET A 1 228 ? 9.550 -3.794 25.319 1.00 90.94 228 MET A C 1
ATOM 1739 O O . MET A 1 228 ? 8.718 -4.650 25.019 1.00 90.94 228 MET A O 1
ATOM 1743 N N . ALA A 1 229 ? 10.471 -3.986 26.265 1.00 87.31 229 ALA A N 1
ATOM 1744 C CA . ALA A 1 229 ? 10.564 -5.215 27.057 1.00 87.31 229 ALA A CA 1
ATOM 1745 C C . ALA A 1 229 ? 9.476 -5.318 28.142 1.00 87.31 229 ALA A C 1
ATOM 1747 O O . ALA A 1 229 ? 8.981 -6.407 28.428 1.00 87.31 229 ALA A O 1
ATOM 1748 N N . GLU A 1 230 ? 9.099 -4.188 28.741 1.00 90.81 230 GLU A N 1
ATOM 1749 C CA . GLU A 1 230 ? 8.076 -4.108 29.786 1.00 90.81 230 GLU A CA 1
ATOM 1750 C C . GLU A 1 230 ? 6.763 -3.562 29.218 1.00 90.81 230 GLU A C 1
ATOM 1752 O O . GLU A 1 230 ? 6.765 -2.693 28.345 1.00 90.81 230 GLU A O 1
ATOM 1757 N N . SER A 1 231 ? 5.633 -4.060 29.723 1.00 94.19 231 SER A N 1
ATOM 1758 C CA . SER A 1 231 ? 4.316 -3.558 29.334 1.00 94.19 231 SER A CA 1
ATOM 1759 C C . SER A 1 231 ? 3.977 -2.249 30.038 1.00 94.19 231 SER A C 1
ATOM 1761 O O . SER A 1 231 ? 4.318 -2.056 31.204 1.00 94.19 231 SER A O 1
ATOM 1763 N N . VAL A 1 232 ? 3.178 -1.416 29.380 1.00 95.12 232 VAL A N 1
ATOM 1764 C CA . VAL A 1 232 ? 2.541 -0.239 29.976 1.00 95.12 232 VAL A CA 1
ATOM 1765 C C . VAL A 1 232 ? 1.023 -0.409 29.994 1.00 95.12 232 VAL A C 1
ATOM 1767 O O . VAL A 1 232 ? 0.433 -0.940 29.057 1.00 95.12 232 VAL A O 1
ATOM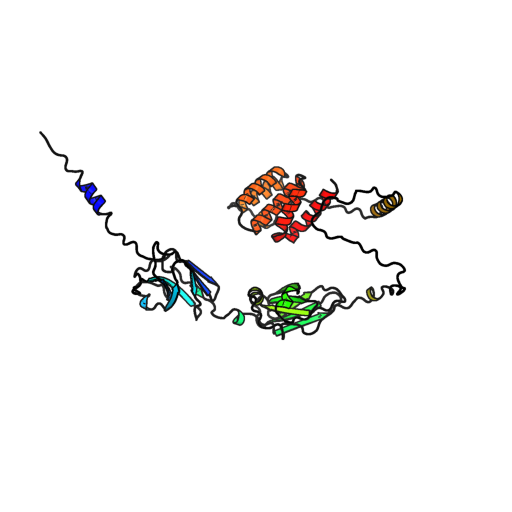 1770 N N . GLU A 1 233 ? 0.377 0.061 31.055 1.00 93.81 233 GLU A N 1
ATOM 1771 C CA . GLU A 1 233 ? -1.067 -0.064 31.246 1.00 93.81 233 GLU A CA 1
ATOM 1772 C C . GLU A 1 233 ? -1.675 1.296 31.600 1.00 93.81 233 GLU A C 1
ATOM 1774 O O . GLU A 1 233 ? -1.126 2.046 32.409 1.00 93.81 233 GLU A O 1
ATOM 1779 N N . ILE A 1 234 ? -2.833 1.610 31.012 1.00 92.19 234 ILE A N 1
ATOM 1780 C CA . ILE A 1 234 ? -3.647 2.747 31.454 1.00 92.19 234 ILE A CA 1
ATOM 1781 C C . ILE A 1 234 ? -4.383 2.322 32.734 1.00 92.19 234 ILE A C 1
ATOM 1783 O O . ILE A 1 234 ? -5.158 1.360 32.678 1.00 92.19 234 ILE A O 1
ATOM 1787 N N . PRO A 1 235 ? -4.205 3.028 33.867 1.00 86.88 235 PRO A N 1
ATOM 1788 C CA . PRO A 1 235 ? -4.828 2.642 35.127 1.00 86.88 235 PRO A CA 1
ATOM 1789 C C . PRO A 1 235 ? -6.355 2.586 35.023 1.00 86.88 235 PRO A C 1
ATOM 1791 O O . PRO A 1 235 ? -6.989 3.494 34.478 1.00 86.88 235 PRO A O 1
ATOM 1794 N N . LEU A 1 236 ? -6.967 1.555 35.610 1.00 82.75 236 LEU A N 1
ATOM 1795 C CA . LEU A 1 236 ? -8.420 1.496 35.750 1.00 82.75 236 LEU A CA 1
ATOM 1796 C C . LEU A 1 236 ? -8.911 2.668 36.623 1.00 82.75 236 LEU A C 1
ATOM 1798 O O . LEU A 1 236 ? -8.431 2.838 37.749 1.00 82.75 236 LEU A O 1
ATOM 1802 N N . PRO A 1 237 ? -9.891 3.471 36.163 1.00 74.06 237 PRO A N 1
ATOM 1803 C CA . PRO A 1 237 ? -10.453 4.522 36.994 1.00 74.06 237 PRO A CA 1
ATOM 1804 C C . PRO A 1 237 ? -11.066 3.910 38.258 1.00 74.06 237 PRO A C 1
ATOM 1806 O O . PRO A 1 237 ? -11.820 2.941 38.185 1.00 74.06 237 PRO A O 1
ATOM 1809 N N . ALA A 1 238 ? -10.803 4.505 39.425 1.00 66.25 238 ALA A N 1
ATOM 1810 C CA . ALA A 1 238 ? -11.266 4.000 40.725 1.00 66.25 238 ALA A CA 1
ATOM 1811 C C . ALA A 1 238 ? -12.797 3.787 40.814 1.00 66.25 238 ALA A C 1
ATOM 1813 O O . ALA A 1 238 ? -13.270 3.028 41.657 1.00 66.25 238 ALA A O 1
ATOM 1814 N N . ALA A 1 239 ? -13.582 4.423 39.937 1.00 57.97 239 ALA A N 1
ATOM 1815 C CA . ALA A 1 239 ? -15.019 4.186 39.803 1.00 57.97 239 ALA A CA 1
ATOM 1816 C C . ALA A 1 239 ? -15.361 2.802 39.206 1.00 57.97 239 ALA A C 1
ATOM 1818 O O . ALA A 1 239 ? -16.352 2.204 39.615 1.00 57.97 239 ALA A O 1
ATOM 1819 N N . ALA A 1 240 ? -14.533 2.256 38.308 1.00 52.53 240 ALA A N 1
ATOM 1820 C CA . ALA A 1 240 ? -14.692 0.902 37.765 1.00 52.53 240 ALA A CA 1
ATOM 1821 C C . ALA A 1 240 ? -14.329 -0.182 38.799 1.00 52.53 240 ALA A C 1
ATOM 1823 O O . ALA A 1 240 ? -14.956 -1.237 38.835 1.00 52.53 240 ALA A O 1
ATOM 1824 N N . ALA A 1 241 ? -13.400 0.111 39.716 1.00 51.66 241 ALA A N 1
ATOM 1825 C CA . ALA A 1 241 ? -13.079 -0.750 40.861 1.00 51.66 241 ALA A CA 1
ATOM 1826 C C . ALA A 1 241 ? -14.189 -0.789 41.937 1.00 51.66 241 ALA A C 1
ATOM 1828 O O . ALA A 1 241 ? -14.119 -1.581 42.874 1.00 51.66 241 ALA A O 1
ATOM 1829 N N . ARG A 1 242 ? -15.216 0.067 41.818 1.00 47.41 242 ARG A N 1
ATOM 1830 C CA . ARG A 1 242 ? -16.385 0.126 42.713 1.00 47.41 242 ARG A CA 1
ATOM 1831 C C . ARG A 1 242 ? -17.617 -0.593 42.166 1.00 47.41 242 ARG A C 1
ATOM 1833 O O . ARG A 1 242 ? -18.692 -0.461 42.753 1.00 47.41 242 ARG A O 1
ATOM 1840 N N . VAL A 1 243 ? -17.494 -1.367 41.085 1.00 46.78 243 VAL A N 1
ATOM 1841 C CA . VAL A 1 243 ? -18.516 -2.377 40.793 1.00 46.78 243 VAL A CA 1
ATOM 1842 C C . VAL A 1 243 ? -18.517 -3.320 41.990 1.00 46.78 243 VAL A C 1
ATOM 1844 O O . VAL A 1 243 ? -17.515 -3.980 42.260 1.00 46.78 243 VAL A O 1
ATOM 1847 N N . ALA A 1 244 ? -19.604 -3.288 42.765 1.00 49.53 244 ALA A N 1
ATOM 1848 C CA . ALA A 1 244 ? -19.756 -4.110 43.955 1.00 49.53 244 ALA A CA 1
ATOM 1849 C C . ALA A 1 244 ? -19.347 -5.555 43.627 1.00 49.53 244 ALA A C 1
ATOM 1851 O O . ALA A 1 244 ? -19.696 -6.029 42.538 1.00 49.53 244 ALA A O 1
ATOM 1852 N N . PRO A 1 245 ? -18.608 -6.248 44.515 1.00 47.56 245 PRO A N 1
ATOM 1853 C CA . PRO A 1 245 ? -18.260 -7.641 44.287 1.00 47.56 245 PRO A CA 1
ATOM 1854 C C . PRO A 1 245 ? -19.540 -8.383 43.914 1.00 47.56 245 PRO A C 1
ATOM 1856 O O . PRO A 1 245 ? -20.530 -8.325 44.650 1.00 47.56 245 PRO A O 1
ATOM 1859 N N . GLN A 1 246 ? -19.547 -9.014 42.734 1.00 53.78 246 GLN A N 1
ATOM 1860 C CA . GLN A 1 246 ? -20.638 -9.913 42.384 1.00 53.78 246 GLN A CA 1
ATOM 1861 C C . GLN A 1 246 ? -20.808 -10.878 43.559 1.00 53.78 246 GLN A C 1
ATOM 1863 O O . GLN A 1 246 ? -19.793 -11.340 44.089 1.00 53.78 246 GLN A O 1
ATOM 1868 N N . PRO A 1 247 ? -22.043 -11.172 43.999 1.00 50.38 247 PRO A N 1
ATOM 1869 C CA . PRO A 1 247 ? -22.242 -12.161 45.039 1.00 50.38 247 PRO A CA 1
ATOM 1870 C C . PRO A 1 247 ? -21.571 -13.457 44.578 1.00 50.38 247 PRO A C 1
ATOM 1872 O O . PRO A 1 247 ? -22.022 -14.097 43.632 1.00 50.38 247 PRO A O 1
ATOM 1875 N N . THR A 1 248 ? -20.480 -13.833 45.244 1.00 48.69 248 THR A N 1
ATOM 1876 C CA . THR A 1 248 ? -19.715 -15.074 45.047 1.00 48.69 248 THR A CA 1
ATOM 1877 C C . THR A 1 248 ? -20.475 -16.295 45.573 1.00 48.69 248 THR A C 1
ATOM 1879 O O . THR A 1 248 ? -19.885 -17.311 45.933 1.00 48.69 248 THR A O 1
ATOM 1882 N N . GLY A 1 249 ? -21.806 -16.207 45.623 1.00 64.81 249 GLY A N 1
ATOM 1883 C CA . GLY A 1 249 ? -22.661 -17.346 45.886 1.00 64.81 249 GLY A CA 1
ATOM 1884 C C . GLY A 1 249 ? -22.669 -18.275 44.670 1.00 64.81 249 GLY A C 1
ATOM 1885 O O . GLY A 1 249 ? -22.611 -17.796 43.532 1.00 64.81 249 GLY A O 1
ATOM 1886 N N . PRO A 1 250 ? -22.750 -19.599 44.875 1.00 51.12 250 PRO A N 1
ATOM 1887 C CA . PRO A 1 250 ? -23.019 -20.520 43.784 1.00 51.12 250 PRO A CA 1
ATOM 1888 C C . PRO A 1 250 ? -24.297 -20.060 43.079 1.00 51.12 250 PRO A C 1
ATOM 1890 O O . PRO A 1 250 ? -25.343 -19.890 43.701 1.00 51.12 250 PRO A O 1
ATOM 1893 N N . ARG A 1 251 ? -24.210 -19.796 41.773 1.00 54.91 251 ARG A N 1
ATOM 1894 C CA . ARG A 1 251 ? -25.410 -19.575 40.969 1.00 54.91 251 ARG A CA 1
ATOM 1895 C C . ARG A 1 251 ? -26.218 -20.868 41.016 1.00 54.91 251 ARG A C 1
ATOM 1897 O O . ARG A 1 251 ? -25.745 -21.887 40.524 1.00 54.91 251 ARG A O 1
ATOM 1904 N N . ASP A 1 252 ? -27.444 -20.811 41.530 1.00 62.09 252 ASP A N 1
ATOM 1905 C CA . ASP A 1 252 ? -28.363 -21.963 41.558 1.00 62.09 252 ASP A CA 1
ATOM 1906 C C . ASP A 1 252 ? -28.690 -22.509 40.159 1.00 62.09 252 ASP A C 1
ATOM 1908 O O . ASP A 1 252 ? -29.253 -23.594 40.016 1.00 62.09 252 ASP A O 1
ATOM 1912 N N . ARG A 1 253 ? -28.366 -21.757 39.099 1.00 55.34 253 ARG A N 1
ATOM 1913 C CA . ARG A 1 253 ? -28.554 -22.174 37.711 1.00 55.34 253 ARG A CA 1
ATOM 1914 C C . ARG A 1 253 ? -27.354 -21.748 36.861 1.00 55.34 253 ARG A C 1
ATOM 1916 O O . ARG A 1 253 ? -26.983 -20.571 36.897 1.00 55.34 253 ARG A O 1
ATOM 1923 N N . PRO A 1 254 ? -26.750 -22.662 36.081 1.00 62.81 254 PRO A N 1
ATOM 1924 C CA . PRO A 1 254 ? -25.742 -22.283 35.102 1.00 62.81 254 PRO A CA 1
ATOM 1925 C C . PRO A 1 254 ? -26.356 -21.357 34.046 1.00 62.81 254 PRO A C 1
ATOM 1927 O O . PRO A 1 254 ? -27.563 -21.387 33.795 1.00 62.81 254 PRO A O 1
ATOM 1930 N N . LEU A 1 255 ? -25.509 -20.535 33.421 1.00 59.22 255 LEU A N 1
ATOM 1931 C CA . LEU A 1 255 ? -25.888 -19.783 32.227 1.00 59.22 255 LEU A CA 1
ATOM 1932 C C . LEU A 1 255 ? -26.536 -20.743 31.213 1.00 59.22 255 LEU A C 1
ATOM 1934 O O . LEU A 1 255 ? -25.979 -21.820 30.978 1.00 59.22 255 LEU A O 1
ATOM 1938 N N . PRO A 1 256 ? -27.680 -20.380 30.603 1.00 57.44 256 PRO A N 1
ATOM 1939 C CA . PRO A 1 256 ? -28.231 -21.157 29.506 1.00 57.44 256 PRO A CA 1
ATOM 1940 C C . PRO A 1 256 ? -27.183 -21.226 28.396 1.00 57.44 256 PRO A C 1
ATOM 1942 O O . PRO A 1 256 ? -26.819 -20.205 27.812 1.00 57.44 256 PRO A O 1
ATOM 1945 N N . LEU A 1 257 ? -26.670 -22.424 28.120 1.00 54.81 257 LEU A N 1
ATOM 1946 C CA . LEU A 1 257 ? -25.789 -22.634 26.983 1.00 54.81 257 LEU A CA 1
ATOM 1947 C C . LEU A 1 257 ? -26.648 -22.515 25.718 1.00 54.81 257 LEU A C 1
ATOM 1949 O O . LEU A 1 257 ? -27.481 -23.383 25.448 1.00 54.81 257 LEU A O 1
ATOM 1953 N N . LEU A 1 258 ? -26.463 -21.449 24.939 1.00 49.78 258 LEU A N 1
ATOM 1954 C CA . LEU A 1 258 ? -26.973 -21.405 23.572 1.00 49.78 258 LEU A CA 1
ATOM 1955 C C . LEU A 1 258 ? -26.222 -22.476 22.773 1.00 49.78 258 LEU A C 1
ATOM 1957 O O . LEU A 1 258 ? -25.070 -22.290 22.386 1.00 49.78 258 LEU A O 1
ATOM 1961 N N . ARG A 1 259 ? -26.855 -23.636 22.565 1.00 47.53 259 ARG A N 1
ATOM 1962 C CA . ARG A 1 259 ? -26.326 -24.687 21.691 1.00 47.53 259 ARG A CA 1
ATOM 1963 C C . ARG A 1 259 ? -26.498 -24.240 20.245 1.00 47.53 259 ARG A C 1
ATOM 1965 O O . ARG A 1 259 ? -27.516 -24.528 19.626 1.00 47.53 259 ARG A O 1
ATOM 1972 N N . ILE A 1 260 ? -25.506 -23.542 19.704 1.00 49.69 260 ILE A N 1
ATOM 1973 C CA . ILE A 1 260 ? -25.417 -23.329 18.261 1.00 49.69 260 ILE A CA 1
ATOM 1974 C C . ILE A 1 260 ? -24.865 -24.625 17.661 1.00 49.69 260 ILE A C 1
ATOM 1976 O O . ILE A 1 260 ? -23.656 -24.838 17.625 1.00 49.69 260 ILE A O 1
ATOM 1980 N N . THR A 1 261 ? -25.746 -25.534 17.246 1.00 49.09 261 THR A N 1
ATOM 1981 C CA . THR A 1 261 ? -25.351 -26.732 16.497 1.00 49.09 261 THR A CA 1
ATOM 1982 C C . THR A 1 261 ? -24.875 -26.299 15.114 1.00 49.09 261 THR A C 1
ATOM 1984 O O . THR A 1 261 ? -25.678 -26.014 14.229 1.00 49.09 261 THR A O 1
ATOM 1987 N N . HIS A 1 262 ? -23.559 -26.179 14.952 1.00 42.50 262 HIS A N 1
ATOM 1988 C CA . HIS A 1 262 ? -22.917 -25.969 13.661 1.00 42.50 262 HIS A CA 1
ATOM 1989 C C . HIS A 1 262 ? -22.910 -27.283 12.877 1.00 42.50 262 HIS A C 1
ATOM 1991 O O . HIS A 1 262 ? -21.946 -28.033 12.949 1.00 42.50 262 HIS A O 1
ATOM 1997 N N . ASP A 1 263 ? -23.965 -27.523 12.101 1.00 43.56 263 ASP A N 1
ATOM 1998 C CA . ASP A 1 263 ? -23.898 -28.386 10.921 1.00 43.56 263 ASP A CA 1
ATOM 1999 C C . ASP A 1 263 ? -24.231 -27.540 9.688 1.00 43.56 263 ASP A C 1
ATOM 2001 O O . ASP A 1 263 ? -25.381 -27.299 9.318 1.00 43.56 263 ASP A O 1
ATOM 2005 N N . ALA A 1 264 ? -23.170 -27.038 9.057 1.00 43.09 264 ALA A N 1
ATOM 2006 C CA . ALA A 1 264 ? -23.178 -26.085 7.950 1.00 43.09 264 ALA A CA 1
ATOM 2007 C C . ALA A 1 264 ? -23.583 -26.694 6.588 1.00 43.09 264 ALA A C 1
ATOM 2009 O O . ALA A 1 264 ? -23.016 -26.348 5.553 1.00 43.09 264 ALA A O 1
ATOM 2010 N N . ARG A 1 265 ? -24.559 -27.611 6.550 1.00 43.06 265 ARG A N 1
ATOM 2011 C CA . ARG A 1 265 ? -25.094 -28.170 5.286 1.00 43.06 265 ARG A CA 1
ATOM 2012 C C . ARG A 1 265 ? -26.619 -28.162 5.161 1.00 43.06 265 ARG A C 1
ATOM 2014 O O . ARG A 1 265 ? -27.148 -28.704 4.200 1.00 43.06 265 ARG A O 1
ATOM 2021 N N . GLY A 1 266 ? -27.322 -27.488 6.068 1.00 43.59 266 GLY A N 1
ATOM 2022 C CA . GLY A 1 266 ? -28.780 -27.382 6.034 1.00 43.59 266 GLY A CA 1
ATOM 2023 C C . GLY A 1 266 ? -29.291 -26.028 6.510 1.00 43.59 266 GLY A C 1
ATOM 2024 O O . GLY A 1 266 ? -29.993 -25.960 7.512 1.00 43.59 266 GLY A O 1
ATOM 2025 N N . LEU A 1 267 ? -28.989 -24.941 5.792 1.00 46.72 267 LEU A N 1
ATOM 2026 C CA . LEU A 1 267 ? -29.765 -23.700 5.916 1.00 46.72 267 LEU A CA 1
ATOM 2027 C C . LEU A 1 267 ? -31.132 -23.907 5.247 1.00 46.72 267 LEU A C 1
ATOM 2029 O O . LEU A 1 267 ? -31.398 -23.429 4.149 1.00 46.72 267 LEU A O 1
ATOM 2033 N N . SER A 1 268 ? -31.997 -24.694 5.875 1.00 48.97 268 SER A N 1
ATOM 2034 C CA . SER A 1 268 ? -33.392 -24.856 5.461 1.00 48.97 268 SER A CA 1
ATOM 2035 C C . SER A 1 268 ? -34.273 -25.061 6.679 1.00 48.97 268 SER A C 1
ATOM 2037 O O . SER A 1 268 ? -34.911 -26.089 6.844 1.00 48.97 268 SER A O 1
ATOM 2039 N N . ALA A 1 269 ? -34.245 -24.069 7.560 1.00 52.59 269 ALA A N 1
ATOM 2040 C CA . ALA A 1 269 ? -35.423 -23.499 8.201 1.00 52.59 269 ALA A CA 1
ATOM 2041 C C . ALA A 1 269 ? -34.912 -22.420 9.154 1.00 52.59 269 ALA A C 1
ATOM 2043 O O . ALA A 1 269 ? -34.289 -22.717 10.172 1.00 52.59 269 ALA A O 1
ATOM 2044 N N . LEU A 1 270 ? -35.163 -21.151 8.824 1.00 54.88 270 LEU A N 1
ATOM 2045 C CA . LEU A 1 270 ? -35.196 -20.138 9.873 1.00 54.88 270 LEU A CA 1
ATOM 2046 C C . LEU A 1 270 ? -36.188 -20.632 10.943 1.00 54.88 270 LEU A C 1
ATOM 2048 O O . LEU A 1 270 ? -37.210 -21.216 10.566 1.00 54.88 270 LEU A O 1
ATOM 2052 N N . PRO A 1 271 ? -35.908 -20.446 12.245 1.00 59.72 271 PRO A N 1
ATOM 2053 C CA . PRO A 1 271 ? -36.861 -20.810 13.285 1.00 59.72 271 PRO A CA 1
ATOM 2054 C C . PRO A 1 271 ? -38.224 -20.194 12.959 1.00 59.72 271 PRO A C 1
ATOM 2056 O O . PRO A 1 271 ? -38.294 -19.040 12.525 1.00 59.72 271 PRO A O 1
ATOM 2059 N N . GLU A 1 272 ? -39.295 -20.977 13.119 1.00 67.12 272 GLU A N 1
ATOM 2060 C CA . GLU A 1 272 ? -40.645 -20.508 12.815 1.00 67.12 272 GLU A CA 1
ATOM 2061 C C . GLU A 1 272 ? -40.912 -19.195 13.551 1.00 67.12 272 GLU A C 1
ATOM 2063 O O . GLU A 1 272 ? -40.684 -19.076 14.761 1.00 67.12 272 GLU A O 1
ATOM 2068 N N . ARG A 1 273 ? -41.382 -18.187 12.804 1.00 62.75 273 ARG A N 1
ATOM 2069 C CA . ARG A 1 273 ? -41.793 -16.914 13.392 1.00 62.75 273 ARG A CA 1
ATOM 2070 C C . ARG A 1 273 ? -42.939 -17.195 14.351 1.00 62.75 273 ARG A C 1
ATOM 2072 O O . ARG A 1 273 ? -44.057 -17.475 13.932 1.00 62.75 273 ARG A O 1
ATOM 2079 N N . ARG A 1 274 ? -42.649 -17.106 15.643 1.00 75.75 274 ARG A N 1
ATOM 2080 C CA . ARG A 1 274 ? -43.650 -17.212 16.694 1.00 75.75 274 ARG A CA 1
ATOM 2081 C C . ARG A 1 274 ? -44.090 -15.816 17.089 1.00 75.75 274 ARG A C 1
ATOM 2083 O O . ARG A 1 274 ? -43.252 -14.950 17.338 1.00 75.75 274 ARG A O 1
ATOM 2090 N N . GLU A 1 275 ? -45.398 -15.602 17.155 1.00 83.12 275 GLU A N 1
ATOM 2091 C CA . GLU A 1 275 ? -45.924 -14.366 17.719 1.00 83.12 275 GLU A CA 1
ATOM 2092 C C . GLU A 1 275 ? -45.467 -14.230 19.174 1.00 83.12 275 GLU A C 1
ATOM 2094 O O . GLU A 1 275 ? -45.458 -15.199 19.941 1.00 83.12 275 GLU A O 1
ATOM 2099 N N . LEU A 1 276 ? -45.039 -13.022 19.539 1.00 85.00 276 LEU A N 1
ATOM 2100 C CA . LEU A 1 276 ? -44.662 -12.718 20.912 1.00 85.00 276 LEU A CA 1
ATOM 2101 C C . LEU A 1 276 ? -45.901 -12.816 21.802 1.00 85.00 276 LEU A C 1
ATOM 2103 O O . LEU A 1 276 ? -46.976 -12.336 21.439 1.00 85.00 276 LEU A O 1
ATOM 2107 N N . ASP A 1 277 ? -45.736 -13.394 22.991 1.00 89.81 277 ASP A N 1
ATOM 2108 C CA . ASP A 1 277 ? -46.797 -13.392 23.993 1.00 89.81 277 ASP A CA 1
ATOM 2109 C C . ASP A 1 277 ? -47.200 -11.953 24.361 1.00 89.81 277 ASP A C 1
ATOM 2111 O O . ASP A 1 277 ? -46.392 -11.024 24.281 1.00 89.81 277 ASP A O 1
ATOM 2115 N N . ARG A 1 278 ? -48.450 -11.756 24.793 1.00 88.19 278 ARG A N 1
ATOM 2116 C CA . ARG A 1 278 ? -48.998 -10.427 25.102 1.00 88.19 278 ARG A CA 1
ATOM 2117 C C . ARG A 1 278 ? -48.171 -9.684 26.148 1.00 88.19 278 ARG A C 1
ATOM 2119 O O . ARG A 1 278 ? -48.018 -8.469 26.031 1.00 88.19 278 ARG A O 1
ATOM 2126 N N . VAL A 1 279 ? -47.622 -10.393 27.137 1.00 89.56 279 VAL A N 1
ATOM 2127 C CA . VAL A 1 279 ? -46.780 -9.789 28.180 1.00 89.56 279 VAL A CA 1
ATOM 2128 C C . VAL A 1 279 ? -45.452 -9.322 27.590 1.00 89.56 279 VAL A C 1
ATOM 2130 O O . VAL A 1 279 ? -45.025 -8.192 27.828 1.00 89.56 279 VAL A O 1
ATOM 2133 N N . THR A 1 280 ? -44.827 -10.155 26.757 1.00 86.06 280 THR A N 1
ATOM 2134 C CA . THR A 1 280 ? -43.581 -9.816 26.059 1.00 86.06 280 THR A CA 1
ATOM 2135 C C . THR A 1 280 ? -43.786 -8.652 25.098 1.00 86.06 280 THR A C 1
ATOM 2137 O O . THR A 1 280 ? -42.985 -7.723 25.069 1.00 86.06 280 THR A O 1
ATOM 2140 N N . LEU A 1 281 ? -44.888 -8.655 24.354 1.00 88.25 281 LEU A N 1
ATOM 2141 C CA . LEU A 1 281 ? -45.227 -7.603 23.407 1.00 88.25 281 LEU A CA 1
ATOM 2142 C C . LEU A 1 281 ? -45.488 -6.265 24.116 1.00 88.25 281 LEU A C 1
ATOM 2144 O O . LEU A 1 281 ? -45.056 -5.223 23.628 1.00 88.25 281 LEU A O 1
ATOM 2148 N N . ALA A 1 282 ? -46.133 -6.282 25.286 1.00 86.69 282 ALA A N 1
ATOM 2149 C CA . ALA A 1 282 ? -46.316 -5.091 26.115 1.00 86.69 282 ALA A CA 1
ATOM 2150 C C . ALA A 1 282 ? -44.982 -4.553 26.662 1.00 86.69 282 ALA A C 1
ATOM 2152 O O . ALA A 1 282 ? -44.741 -3.348 26.593 1.00 86.69 282 ALA A O 1
ATOM 2153 N N . ALA A 1 283 ? -44.092 -5.431 27.136 1.00 83.88 283 ALA A N 1
ATOM 2154 C CA . ALA A 1 283 ? -42.764 -5.046 27.614 1.00 83.88 283 ALA A CA 1
ATOM 2155 C C . ALA A 1 283 ? -41.900 -4.446 26.492 1.00 83.88 283 ALA A C 1
ATOM 2157 O O . ALA A 1 283 ? -41.305 -3.386 26.673 1.00 83.88 283 ALA A O 1
ATOM 2158 N N . VAL A 1 284 ? -41.892 -5.070 25.309 1.00 85.00 284 VAL A N 1
ATOM 2159 C CA . VAL A 1 284 ? -41.182 -4.563 24.123 1.00 85.00 284 VAL A CA 1
ATOM 2160 C C . VAL A 1 284 ? -41.740 -3.207 23.695 1.00 85.00 284 VAL A C 1
ATOM 2162 O O . VAL A 1 284 ? -40.970 -2.283 23.453 1.00 85.00 284 VAL A O 1
ATOM 2165 N N . ARG A 1 285 ? -43.069 -3.042 23.656 1.00 86.31 285 ARG A N 1
ATOM 2166 C CA . ARG A 1 285 ? -43.697 -1.750 23.335 1.00 86.31 285 ARG A CA 1
ATOM 2167 C C . ARG A 1 285 ? -43.345 -0.666 24.344 1.00 86.31 285 ARG A C 1
ATOM 2169 O O . ARG A 1 285 ? -43.063 0.450 23.930 1.00 86.31 285 ARG A O 1
ATOM 2176 N N . SER A 1 286 ? -43.333 -0.985 25.637 1.00 86.38 286 SER A N 1
ATOM 2177 C CA . SER A 1 286 ? -42.921 -0.037 26.674 1.00 86.38 286 SER A CA 1
ATOM 2178 C C . SER A 1 286 ? -41.467 0.395 26.488 1.00 86.38 286 SER A C 1
ATOM 2180 O O . SER A 1 286 ? -41.166 1.573 26.642 1.00 86.38 286 SER A O 1
ATOM 2182 N N . LEU A 1 287 ? -40.584 -0.542 26.132 1.00 82.25 287 LEU A N 1
ATOM 2183 C CA . LEU A 1 287 ? -39.162 -0.280 25.923 1.00 82.25 287 LEU A CA 1
ATOM 2184 C C . LEU A 1 287 ? -38.920 0.577 24.671 1.00 82.25 287 LEU A C 1
ATOM 2186 O O . LEU A 1 287 ? -38.145 1.529 24.716 1.00 82.25 287 LEU A O 1
ATOM 2190 N N . LEU A 1 288 ? -39.641 0.287 23.584 1.00 80.06 288 LEU A N 1
ATOM 2191 C CA . LEU A 1 288 ? -39.612 1.077 22.350 1.00 80.06 288 LEU A CA 1
ATOM 2192 C C . LEU A 1 288 ? -40.227 2.469 22.534 1.00 80.06 288 LEU A C 1
ATOM 2194 O O . LEU A 1 288 ? -39.703 3.430 21.988 1.00 80.06 288 LEU A O 1
ATOM 2198 N N . ALA A 1 289 ? -41.292 2.603 23.329 1.00 81.12 289 ALA A N 1
ATOM 2199 C CA . ALA A 1 289 ? -41.908 3.897 23.630 1.00 81.12 289 ALA A CA 1
ATOM 2200 C C . ALA A 1 289 ? -40.993 4.815 24.458 1.00 81.12 289 ALA A C 1
ATOM 2202 O O . ALA A 1 289 ? -41.118 6.033 24.386 1.00 81.12 289 ALA A O 1
ATOM 2203 N N . SER A 1 290 ? -40.083 4.233 25.245 1.00 78.50 290 SER A N 1
ATOM 2204 C CA . SER A 1 290 ? -39.051 4.964 25.988 1.00 78.50 290 SER A CA 1
ATOM 2205 C C . SER A 1 290 ? -37.748 5.169 25.212 1.00 78.50 290 SER A C 1
ATOM 2207 O O . SER A 1 290 ? -36.842 5.831 25.720 1.00 78.50 290 SER A O 1
ATOM 2209 N N . ALA A 1 291 ? -37.617 4.585 24.018 1.00 73.75 291 ALA A N 1
ATOM 2210 C CA . ALA A 1 291 ? -36.432 4.781 23.201 1.00 73.75 291 ALA A CA 1
ATOM 2211 C C . ALA A 1 291 ? -36.444 6.208 22.622 1.00 73.75 291 ALA A C 1
ATOM 2213 O O . ALA A 1 291 ? -37.500 6.681 22.195 1.00 73.75 291 ALA A O 1
ATOM 2214 N N . PRO A 1 292 ? -35.301 6.913 22.608 1.00 69.31 292 PRO A N 1
ATOM 2215 C CA . PRO A 1 292 ? -35.216 8.210 21.955 1.00 69.31 292 PRO A CA 1
ATOM 2216 C C . PRO A 1 292 ? -35.586 8.062 20.477 1.00 69.31 292 PRO A C 1
ATOM 2218 O O . PRO A 1 292 ? -35.145 7.117 19.820 1.00 69.31 292 PRO A O 1
ATOM 2221 N N . ASP A 1 293 ? -36.387 8.997 19.964 1.00 60.59 293 ASP A N 1
ATOM 2222 C CA . ASP A 1 293 ? -36.666 9.085 18.535 1.00 60.59 293 ASP A CA 1
ATOM 2223 C C . ASP A 1 293 ? -35.356 9.425 17.821 1.00 60.59 293 ASP A C 1
ATOM 2225 O O . ASP A 1 293 ? -34.865 10.558 17.866 1.00 60.59 293 ASP A O 1
ATOM 2229 N N . ILE A 1 294 ? -34.725 8.405 17.241 1.00 58.91 294 ILE A N 1
ATOM 2230 C CA . ILE A 1 294 ? -33.523 8.581 16.438 1.00 58.91 294 ILE A CA 1
ATOM 2231 C C . ILE A 1 294 ? -33.997 9.202 15.129 1.00 58.91 294 ILE A C 1
ATOM 2233 O O . ILE A 1 294 ? -34.285 8.487 14.168 1.00 58.91 294 ILE A O 1
ATOM 2237 N N . GLN A 1 295 ? -34.084 10.535 15.097 1.00 52.50 295 GLN A N 1
ATOM 2238 C CA . GLN A 1 295 ? -34.282 11.277 13.858 1.00 52.50 295 GLN A CA 1
ATOM 2239 C C . GLN A 1 295 ? -33.132 10.927 12.920 1.00 52.50 295 GLN A C 1
ATOM 2241 O O . GLN A 1 295 ? -31.990 11.353 13.099 1.00 52.50 295 GLN A O 1
ATOM 2246 N N . ARG A 1 296 ? -33.430 10.074 11.941 1.00 60.44 296 ARG A N 1
ATOM 2247 C CA . ARG A 1 296 ? -32.454 9.654 10.944 1.00 60.44 296 ARG A CA 1
ATOM 2248 C C . ARG A 1 296 ? -32.271 10.827 9.986 1.00 60.44 296 ARG A C 1
ATOM 2250 O O . ARG A 1 296 ? -33.255 11.230 9.366 1.00 60.44 296 ARG A O 1
ATOM 2257 N N . PRO A 1 297 ? -31.061 11.396 9.866 1.00 59.62 297 PRO A N 1
ATOM 2258 C CA . PRO A 1 297 ? -30.842 12.518 8.972 1.00 59.62 297 PRO A CA 1
ATOM 2259 C C . PRO A 1 297 ? -31.153 12.090 7.537 1.00 59.62 297 PRO A C 1
ATOM 2261 O O . PRO A 1 297 ? -30.651 11.070 7.055 1.00 59.62 297 PRO A O 1
ATOM 2264 N N . GLU A 1 298 ? -31.994 12.870 6.864 1.00 69.69 298 GLU A N 1
ATOM 2265 C CA . GLU A 1 298 ? -32.277 12.698 5.446 1.00 69.69 298 GLU A CA 1
ATOM 2266 C C . GLU A 1 298 ? -30.979 12.956 4.667 1.00 69.69 298 GLU A C 1
ATOM 2268 O O . GLU A 1 298 ? -30.373 14.025 4.760 1.00 69.69 298 GLU A O 1
ATOM 2273 N N . ARG A 1 299 ? -30.476 11.925 3.981 1.00 82.88 299 ARG A N 1
ATOM 2274 C CA . ARG A 1 299 ? -29.204 11.994 3.252 1.00 82.88 299 ARG A CA 1
ATOM 2275 C C . ARG A 1 299 ? -29.401 12.777 1.957 1.00 82.88 299 ARG A C 1
ATOM 2277 O O . ARG A 1 299 ? -30.346 12.510 1.221 1.00 82.88 299 ARG A O 1
ATOM 2284 N N . SER A 1 300 ? -28.473 13.674 1.644 1.00 86.25 300 SER A N 1
ATOM 2285 C CA . SER A 1 300 ? -28.347 14.318 0.332 1.00 86.25 300 SER A CA 1
ATOM 2286 C C . SER A 1 300 ? -27.215 13.670 -0.478 1.00 86.25 300 SER A C 1
ATOM 2288 O O . SER A 1 300 ? -26.305 13.083 0.116 1.00 86.25 300 SER A O 1
ATOM 2290 N N . PRO A 1 301 ? -27.257 13.727 -1.824 1.00 89.69 301 PRO A N 1
ATOM 2291 C CA . PRO A 1 301 ? -26.177 13.206 -2.653 1.00 89.69 301 PRO A CA 1
ATOM 2292 C C . PRO A 1 301 ? -24.868 13.962 -2.386 1.00 89.69 301 PRO A C 1
ATOM 2294 O O . PRO A 1 301 ? -24.828 15.191 -2.337 1.00 89.69 301 PRO A O 1
ATOM 2297 N N . GLU A 1 302 ? -23.787 13.209 -2.241 1.00 92.38 302 GLU A N 1
ATOM 2298 C CA . GLU A 1 302 ? -22.441 13.691 -1.976 1.00 92.38 302 GLU A CA 1
ATOM 2299 C C . GLU A 1 302 ? -21.571 13.562 -3.231 1.00 92.38 302 GLU A C 1
ATOM 2301 O O . GLU A 1 302 ? -21.445 12.478 -3.804 1.00 92.38 302 GLU A O 1
ATOM 2306 N N . ILE A 1 303 ? -20.927 14.667 -3.619 1.00 92.00 303 ILE A N 1
ATOM 2307 C CA . ILE A 1 303 ? -19.923 14.716 -4.691 1.00 92.00 303 ILE A CA 1
ATOM 2308 C C . ILE A 1 303 ? -18.537 14.871 -4.057 1.00 92.00 303 ILE A C 1
ATOM 2310 O O . ILE A 1 303 ? -18.303 15.854 -3.337 1.00 92.00 303 ILE A O 1
ATOM 2314 N N . LEU A 1 304 ? -17.638 13.917 -4.331 1.00 90.81 304 LEU A N 1
ATOM 2315 C CA . LEU A 1 304 ? -16.265 13.898 -3.819 1.00 90.81 304 LEU A CA 1
ATOM 2316 C C . LEU A 1 304 ? -15.456 15.060 -4.400 1.00 90.81 304 LEU A C 1
ATOM 2318 O O . LEU A 1 304 ? -15.681 15.475 -5.534 1.00 90.81 304 LEU A O 1
ATOM 2322 N N . GLU A 1 305 ? -14.483 15.561 -3.639 1.00 87.25 305 GLU A N 1
ATOM 2323 C CA . GLU A 1 305 ? -13.705 16.752 -4.012 1.00 87.25 305 GLU A CA 1
ATOM 2324 C C . GLU A 1 305 ? -12.983 16.594 -5.360 1.00 87.25 305 GLU A C 1
ATOM 2326 O O . GLU A 1 305 ? -13.025 17.497 -6.194 1.00 87.25 305 GLU A O 1
ATOM 2331 N N . ILE A 1 306 ? -12.416 15.410 -5.614 1.00 83.00 306 ILE A N 1
ATOM 2332 C CA . ILE A 1 306 ? -11.723 15.069 -6.865 1.00 83.00 306 ILE A CA 1
ATOM 2333 C C . ILE A 1 306 ? -12.618 15.208 -8.107 1.00 83.00 306 ILE A C 1
ATOM 2335 O O . ILE A 1 306 ? -12.144 15.552 -9.185 1.00 83.00 306 ILE A O 1
ATOM 2339 N N . ASP A 1 307 ? -13.924 15.006 -7.945 1.00 86.50 307 ASP A N 1
ATOM 2340 C CA . ASP A 1 307 ? -14.911 15.048 -9.022 1.00 86.50 307 ASP A CA 1
ATOM 2341 C C . ASP A 1 307 ? -15.593 16.411 -9.178 1.00 86.50 307 ASP A C 1
ATOM 2343 O O . ASP A 1 307 ? -16.368 16.619 -10.116 1.00 86.50 307 ASP A O 1
ATOM 2347 N N . ARG A 1 308 ? -15.318 17.363 -8.279 1.00 83.62 308 ARG A N 1
ATOM 2348 C CA . ARG A 1 308 ? -15.822 18.741 -8.390 1.00 83.62 308 ARG A CA 1
ATOM 2349 C C . ARG A 1 308 ? -15.041 19.548 -9.418 1.00 83.62 308 ARG A C 1
ATOM 2351 O O . ARG A 1 308 ? -15.593 20.457 -10.037 1.00 83.62 308 ARG A O 1
ATOM 2358 N N . ILE A 1 309 ? -13.766 19.216 -9.606 1.00 80.94 309 ILE A N 1
ATOM 2359 C CA . ILE A 1 309 ? -12.885 19.899 -10.549 1.00 80.94 309 ILE A CA 1
ATOM 2360 C C . ILE A 1 309 ? -13.212 19.421 -11.963 1.00 80.94 309 ILE A C 1
ATOM 2362 O O . ILE A 1 309 ? -13.259 18.226 -12.246 1.00 80.94 309 ILE A O 1
ATOM 2366 N N . ARG A 1 310 ? -13.432 20.371 -12.876 1.00 73.00 310 ARG A N 1
ATOM 2367 C CA . ARG A 1 310 ? -13.738 20.056 -14.269 1.00 73.00 310 ARG A CA 1
ATOM 2368 C C . ARG A 1 310 ? -12.533 19.411 -14.946 1.00 73.00 310 ARG A C 1
ATOM 2370 O O . ARG A 1 310 ? -11.536 20.072 -15.226 1.00 73.00 310 ARG A O 1
ATOM 2377 N N . THR A 1 311 ? -12.691 18.146 -15.303 1.00 71.38 311 THR A N 1
ATOM 2378 C CA . THR A 1 311 ? -11.806 17.408 -16.203 1.00 71.38 311 THR A CA 1
ATOM 2379 C C . THR A 1 311 ? -12.599 17.031 -17.453 1.00 71.38 311 THR A C 1
ATOM 2381 O O . THR A 1 311 ? -13.738 16.587 -17.366 1.00 71.38 311 THR A O 1
ATOM 2384 N N . ASN A 1 312 ? -12.031 17.274 -18.637 1.00 60.84 312 ASN A N 1
ATOM 2385 C CA . ASN A 1 312 ? -12.667 16.950 -19.922 1.00 60.84 312 ASN A CA 1
ATOM 2386 C C . ASN A 1 312 ? -11.972 15.762 -20.617 1.00 60.84 312 ASN A C 1
ATOM 2388 O O . ASN A 1 312 ? -12.146 15.578 -21.820 1.00 60.84 312 ASN A O 1
ATOM 2392 N N . GLN A 1 313 ? -11.147 14.986 -19.905 1.00 70.69 313 GLN A N 1
ATOM 2393 C CA . GLN A 1 313 ? -10.377 13.893 -20.500 1.00 70.69 313 GLN A CA 1
ATOM 2394 C C . GLN A 1 313 ? -10.774 12.539 -19.908 1.00 70.69 313 GLN A C 1
ATOM 2396 O O . GLN A 1 313 ? -10.901 12.387 -18.695 1.00 70.69 313 GLN A O 1
ATOM 2401 N N . GLY A 1 314 ? -10.958 11.554 -20.791 1.00 81.69 314 GLY A N 1
ATOM 2402 C CA . GLY A 1 314 ? -11.117 10.149 -20.426 1.00 81.69 314 GLY A CA 1
ATOM 2403 C C . GLY A 1 314 ? -12.292 9.848 -19.489 1.00 81.69 314 GLY A C 1
ATOM 2404 O O . GLY A 1 314 ? -13.374 10.428 -19.588 1.00 81.69 314 GLY A O 1
ATOM 2405 N N . ILE A 1 315 ? -12.064 8.882 -18.601 1.00 84.94 315 ILE A N 1
ATOM 2406 C CA . ILE A 1 315 ? -13.063 8.326 -17.683 1.00 84.94 315 ILE A CA 1
ATOM 2407 C C . ILE A 1 315 ? -13.448 9.337 -16.604 1.00 84.94 315 ILE A C 1
ATOM 2409 O O . ILE A 1 315 ? -14.633 9.468 -16.301 1.00 84.94 315 ILE A O 1
ATOM 2413 N N . ASP A 1 316 ? -12.492 10.111 -16.089 1.00 86.12 316 ASP A N 1
ATOM 2414 C CA . ASP A 1 316 ? -12.781 11.133 -15.081 1.00 86.12 316 ASP A CA 1
ATOM 2415 C C . ASP A 1 316 ? -13.707 12.226 -15.617 1.00 86.12 316 ASP A C 1
ATOM 2417 O O . ASP A 1 316 ? -14.613 12.666 -14.912 1.00 86.12 316 ASP A O 1
ATOM 2421 N N . GLY A 1 317 ? -13.562 12.618 -16.889 1.00 86.75 317 GLY A N 1
ATOM 2422 C CA . GLY A 1 317 ? -14.501 13.551 -17.512 1.00 86.75 317 GLY A CA 1
ATOM 2423 C C . GLY A 1 317 ? -15.915 12.983 -17.644 1.00 86.75 317 GLY A C 1
ATOM 2424 O O . GLY A 1 317 ? -16.901 13.701 -17.446 1.00 86.75 317 GLY A O 1
ATOM 2425 N N . ALA A 1 318 ? -16.036 11.678 -17.910 1.00 89.12 318 ALA A N 1
ATOM 2426 C CA . ALA A 1 318 ? -17.328 11.003 -17.921 1.00 89.12 318 ALA A CA 1
ATOM 2427 C C . ALA A 1 318 ? -17.959 10.988 -16.519 1.00 89.12 318 ALA A C 1
ATOM 2429 O O . ALA A 1 318 ? -19.122 11.372 -16.386 1.00 89.12 318 ALA A O 1
ATOM 2430 N N . ILE A 1 319 ? -17.198 10.634 -15.474 1.00 91.50 319 ILE A N 1
ATOM 2431 C CA . ILE A 1 319 ? -17.668 10.663 -14.079 1.00 91.50 319 ILE A CA 1
ATOM 2432 C C . ILE A 1 319 ? -18.117 12.078 -13.707 1.00 91.50 319 ILE A C 1
ATOM 2434 O O . ILE A 1 319 ? -19.263 12.249 -13.288 1.00 91.50 319 ILE A O 1
ATOM 2438 N N . HIS A 1 320 ? -17.282 13.092 -13.959 1.00 92.50 320 HIS A N 1
ATOM 2439 C CA . HIS A 1 320 ? -17.593 14.497 -13.692 1.00 92.50 320 HIS A CA 1
ATOM 2440 C C . HIS A 1 320 ? -18.927 14.921 -14.328 1.00 92.50 320 HIS A C 1
ATOM 2442 O O . HIS A 1 320 ? -19.788 15.492 -13.654 1.00 92.50 320 HIS A O 1
ATOM 2448 N N . SER A 1 321 ? -19.147 14.591 -15.606 1.00 91.31 321 SER A N 1
ATOM 2449 C CA . SER A 1 321 ? -20.391 14.930 -16.315 1.00 91.31 321 SER A CA 1
ATOM 2450 C C . SER A 1 321 ? -21.636 14.256 -15.723 1.00 91.31 321 SER A C 1
ATOM 2452 O O . SER A 1 321 ? -22.728 14.829 -15.742 1.00 91.31 321 SER A O 1
ATOM 2454 N N . ILE A 1 322 ? -21.481 13.050 -15.164 1.00 93.50 322 ILE A N 1
ATOM 2455 C CA . ILE A 1 322 ? -22.585 12.296 -14.570 1.00 93.50 322 ILE A CA 1
ATOM 2456 C C . ILE A 1 322 ? -22.913 12.827 -13.172 1.00 93.50 322 ILE A C 1
ATOM 2458 O O . ILE A 1 322 ? -24.090 13.018 -12.851 1.00 93.50 322 ILE A O 1
ATOM 2462 N N . VAL A 1 323 ? -21.894 13.094 -12.348 1.00 92.94 323 VAL A N 1
ATOM 2463 C CA . VAL A 1 323 ? -22.102 13.540 -10.963 1.00 92.94 323 VAL A CA 1
ATOM 2464 C C . VAL A 1 323 ? -22.614 14.977 -10.891 1.00 92.94 323 VAL A C 1
ATOM 2466 O O . VAL A 1 323 ? -23.501 15.268 -10.095 1.00 92.94 323 VAL A O 1
ATOM 2469 N N . THR A 1 324 ? -22.132 15.861 -11.769 1.00 91.12 324 THR A N 1
ATOM 2470 C CA . THR A 1 324 ? -22.592 17.262 -11.842 1.00 91.12 324 THR A CA 1
ATOM 2471 C C . THR A 1 324 ? -23.890 17.438 -12.632 1.00 91.12 324 THR A C 1
ATOM 2473 O O . THR A 1 324 ? -24.537 18.477 -12.523 1.00 91.12 324 THR A O 1
ATOM 2476 N N . GLY A 1 325 ? -24.292 16.434 -13.418 1.00 91.00 325 GLY A N 1
ATOM 2477 C CA . GLY A 1 325 ? -25.506 16.459 -14.228 1.00 91.00 325 GLY A CA 1
ATOM 2478 C C . GLY A 1 325 ? -26.605 15.546 -13.667 1.00 91.00 325 GLY A C 1
ATOM 2479 O O . GLY A 1 325 ? -27.365 15.967 -12.798 1.00 91.00 325 GLY A O 1
ATOM 2480 N N . PRO A 1 326 ? -26.785 14.325 -14.205 1.00 91.62 326 PRO A N 1
ATOM 2481 C CA . PRO A 1 326 ? -27.805 13.372 -13.762 1.00 91.62 326 PRO A CA 1
ATOM 2482 C C . PRO A 1 326 ? -27.900 13.165 -12.245 1.00 91.62 326 PRO A C 1
ATOM 2484 O O . PRO A 1 326 ? -29.008 13.213 -11.717 1.00 91.62 326 PRO A O 1
ATOM 2487 N N . LEU A 1 327 ? -26.775 12.980 -11.543 1.00 92.00 327 LEU A N 1
ATOM 2488 C CA . LEU A 1 327 ? -26.778 12.732 -10.097 1.00 92.00 327 LEU A CA 1
ATOM 2489 C C . LEU A 1 327 ? -27.201 13.986 -9.313 1.00 92.00 327 LEU A C 1
ATOM 2491 O O . LEU A 1 327 ? -28.122 13.916 -8.509 1.00 92.00 327 LEU A O 1
ATOM 2495 N N . ALA A 1 328 ? -26.597 15.147 -9.583 1.00 91.50 328 ALA A N 1
ATOM 2496 C CA . ALA A 1 328 ? -26.956 16.401 -8.915 1.00 91.50 328 ALA A CA 1
ATOM 2497 C C . ALA A 1 328 ? -28.420 16.824 -9.158 1.00 91.50 328 ALA A C 1
ATOM 2499 O O . ALA A 1 328 ? -29.057 17.382 -8.270 1.00 91.50 328 ALA A O 1
ATOM 2500 N N . ASN A 1 329 ? -28.971 16.520 -10.338 1.00 92.00 329 ASN A N 1
ATOM 2501 C CA . ASN A 1 329 ? -30.342 16.882 -10.722 1.00 92.00 329 ASN A CA 1
ATOM 2502 C C . ASN A 1 329 ? -31.404 15.852 -10.300 1.00 92.00 329 ASN A C 1
ATOM 2504 O O . ASN A 1 329 ? -32.547 15.935 -10.749 1.00 92.00 329 ASN A O 1
ATOM 2508 N N . GLY A 1 330 ? -31.043 14.844 -9.506 1.00 91.25 330 GLY A N 1
ATOM 2509 C CA . GLY A 1 330 ? -31.986 13.841 -9.017 1.00 91.25 330 GLY A CA 1
ATOM 2510 C C . GLY A 1 330 ? -32.483 12.831 -10.050 1.00 91.25 330 GLY A C 1
ATOM 2511 O O . GLY A 1 330 ? -33.486 12.155 -9.834 1.00 91.25 330 GLY A O 1
ATOM 2512 N N . ARG A 1 331 ? -31.786 12.692 -11.182 1.00 94.56 331 ARG A N 1
ATOM 2513 C CA . ARG A 1 331 ? -32.101 11.708 -12.229 1.00 94.56 331 ARG A CA 1
ATOM 2514 C C . ARG A 1 331 ? -31.395 10.389 -11.923 1.00 94.56 331 ARG A C 1
ATOM 2516 O O . ARG A 1 331 ? -30.458 9.984 -12.611 1.00 94.56 331 ARG A O 1
ATOM 2523 N N . TRP A 1 332 ? -31.845 9.735 -10.857 1.00 94.69 332 TRP A N 1
ATOM 2524 C CA . TRP A 1 332 ? -31.179 8.586 -10.237 1.00 94.69 332 TRP A CA 1
ATOM 2525 C C . TRP A 1 332 ? -31.008 7.388 -11.178 1.00 94.69 332 TRP A C 1
ATOM 2527 O O . TRP A 1 332 ? -29.902 6.869 -11.325 1.00 94.69 332 TRP A O 1
ATOM 2537 N N . ASP A 1 333 ? -32.069 6.993 -11.885 1.00 93.69 333 ASP A N 1
ATOM 2538 C CA . ASP A 1 333 ? -32.022 5.865 -12.825 1.00 93.69 333 ASP A CA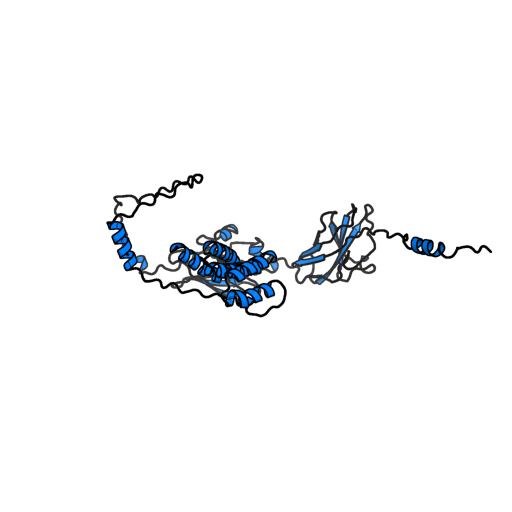 1
ATOM 2539 C C . ASP A 1 333 ? -31.082 6.116 -14.010 1.00 93.69 333 ASP A C 1
ATOM 2541 O O . ASP A 1 333 ? -30.413 5.202 -14.501 1.00 93.69 333 ASP A O 1
ATOM 2545 N N . GLU A 1 334 ? -31.030 7.362 -14.484 1.00 93.56 334 GLU A N 1
ATOM 2546 C CA . GLU A 1 334 ? -30.135 7.783 -15.561 1.00 93.56 334 GLU A CA 1
ATOM 2547 C C . GLU A 1 334 ? -28.679 7.751 -15.083 1.00 93.56 334 GLU A C 1
ATOM 2549 O O . GLU A 1 334 ? -27.834 7.127 -15.729 1.00 93.56 334 GLU A O 1
ATOM 2554 N N . ALA A 1 335 ? -28.401 8.332 -13.911 1.00 94.94 335 ALA A N 1
ATOM 2555 C CA . ALA A 1 335 ? -27.077 8.324 -13.295 1.00 94.94 335 ALA A CA 1
ATOM 2556 C C . ALA A 1 335 ? -26.560 6.892 -13.077 1.00 94.94 335 ALA A C 1
ATOM 2558 O O . ALA A 1 335 ? -25.441 6.571 -13.477 1.00 94.94 335 ALA A O 1
ATOM 2559 N N . ALA A 1 336 ? -27.389 5.998 -12.527 1.00 94.00 336 ALA A N 1
ATOM 2560 C CA . ALA A 1 336 ? -27.013 4.608 -12.273 1.00 94.00 336 ALA A CA 1
ATOM 2561 C C . ALA A 1 336 ? -26.678 3.835 -13.563 1.00 94.00 336 ALA A C 1
ATOM 2563 O O . ALA A 1 336 ? -25.737 3.033 -13.580 1.00 94.00 336 ALA A O 1
ATOM 2564 N N . LYS A 1 337 ? -27.419 4.075 -14.656 1.00 94.06 337 LYS A N 1
ATOM 2565 C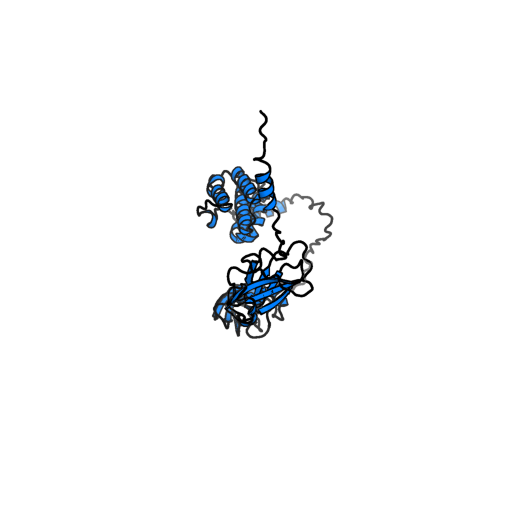 CA . LYS A 1 337 ? -27.153 3.463 -15.971 1.00 94.06 337 LYS A CA 1
ATOM 2566 C C . LYS A 1 337 ? -25.860 3.985 -16.588 1.00 94.06 337 LYS A C 1
ATOM 2568 O O . LYS A 1 337 ? -25.065 3.185 -17.077 1.00 94.06 337 LYS A O 1
ATOM 2573 N N . LEU A 1 338 ? -25.639 5.299 -16.550 1.00 92.94 338 LEU A N 1
ATOM 2574 C CA . LEU A 1 338 ? -24.435 5.918 -17.102 1.00 92.94 338 LEU A CA 1
ATOM 2575 C C . LEU A 1 338 ? -23.181 5.474 -16.339 1.00 92.94 338 LEU A C 1
ATOM 2577 O O . LEU A 1 338 ? -22.213 5.052 -16.965 1.00 92.94 338 LEU A O 1
ATOM 2581 N N . LEU A 1 339 ? -23.226 5.450 -15.004 1.00 94.00 339 LEU A N 1
ATOM 2582 C CA . LEU A 1 339 ? -22.112 4.984 -14.169 1.00 94.00 339 LEU A CA 1
ATOM 2583 C C . LEU A 1 339 ? -21.785 3.507 -14.400 1.00 94.00 339 LEU A C 1
ATOM 2585 O O . LEU A 1 339 ? -20.615 3.139 -14.442 1.00 94.00 339 LEU A O 1
ATOM 2589 N N . ARG A 1 340 ? -22.794 2.657 -14.629 1.00 93.25 340 ARG A N 1
ATOM 2590 C CA . ARG A 1 340 ? -22.567 1.256 -15.016 1.00 93.25 340 ARG A CA 1
ATOM 2591 C C . ARG A 1 340 ? -21.801 1.144 -16.338 1.00 93.25 340 ARG A C 1
ATOM 2593 O O . ARG A 1 340 ? -20.930 0.289 -16.455 1.00 93.25 340 ARG A O 1
ATOM 2600 N N . ASN A 1 341 ? -22.114 1.991 -17.318 1.00 90.38 341 ASN A N 1
ATOM 2601 C CA . ASN A 1 341 ? -21.430 1.981 -18.613 1.00 90.38 341 ASN A CA 1
ATOM 2602 C C . ASN A 1 341 ? -19.984 2.475 -18.485 1.00 90.38 341 ASN A C 1
ATOM 2604 O O . ASN A 1 341 ? -19.084 1.878 -19.066 1.00 90.38 341 ASN A O 1
ATOM 2608 N N . VAL A 1 342 ? -19.751 3.518 -17.683 1.00 89.88 342 VAL A N 1
ATOM 2609 C CA . VAL A 1 342 ? -18.399 4.029 -17.407 1.00 89.88 342 VAL A CA 1
ATOM 2610 C C . VAL A 1 342 ? -17.556 2.987 -16.664 1.00 89.88 342 VAL A C 1
ATOM 2612 O O . VAL A 1 342 ? -16.391 2.795 -17.003 1.00 89.88 342 VAL A O 1
ATOM 2615 N N . ARG A 1 343 ? -18.154 2.239 -15.723 1.00 89.06 343 ARG A N 1
ATOM 2616 C CA . ARG A 1 343 ? -17.482 1.146 -14.998 1.00 89.06 343 ARG A CA 1
ATOM 2617 C C . ARG A 1 343 ? -16.883 0.092 -15.931 1.00 89.06 343 ARG A C 1
ATOM 2619 O O . ARG A 1 343 ? -15.821 -0.430 -15.628 1.00 89.06 343 ARG A O 1
ATOM 2626 N N . ALA A 1 344 ? -17.533 -0.207 -17.057 1.00 82.19 344 ALA A N 1
ATOM 2627 C CA . ALA A 1 344 ? -17.056 -1.210 -18.012 1.00 82.19 344 ALA A CA 1
ATOM 2628 C C . ALA A 1 344 ? -15.749 -0.813 -18.726 1.00 82.19 344 ALA A C 1
ATOM 2630 O O . ALA A 1 344 ? -15.071 -1.680 -19.269 1.00 82.19 344 ALA A O 1
ATOM 2631 N N . ALA A 1 345 ? -15.404 0.477 -18.730 1.00 78.75 345 ALA A N 1
ATOM 2632 C CA . ALA A 1 345 ? -14.176 0.999 -19.323 1.00 78.75 345 ALA A CA 1
ATOM 2633 C C . ALA A 1 345 ? -13.091 1.330 -18.279 1.00 78.75 345 ALA A C 1
ATOM 2635 O O . ALA A 1 345 ? -11.980 1.684 -18.664 1.00 78.75 345 ALA A O 1
ATOM 2636 N N . ALA A 1 346 ? -13.398 1.246 -16.979 1.00 80.00 346 ALA A N 1
ATOM 2637 C CA . ALA A 1 346 ? -12.488 1.615 -15.898 1.00 80.00 346 ALA A CA 1
ATOM 2638 C C . ALA A 1 346 ? -11.621 0.432 -15.446 1.00 80.00 346 ALA A C 1
ATOM 2640 O O . ALA A 1 346 ? -12.133 -0.646 -15.152 1.00 80.00 346 ALA A O 1
ATOM 2641 N N . PHE A 1 347 ? -10.308 0.664 -15.356 1.00 74.31 347 PHE A N 1
ATOM 2642 C CA . PHE A 1 347 ? -9.319 -0.340 -14.938 1.00 74.31 347 PHE A CA 1
ATOM 2643 C C . PHE A 1 347 ? -8.612 0.017 -13.627 1.00 74.31 347 PHE A C 1
ATOM 2645 O O . PHE A 1 347 ? -8.014 -0.848 -12.993 1.00 74.31 347 PHE A O 1
ATOM 2652 N N . GLU A 1 348 ? -8.687 1.278 -13.206 1.00 86.25 348 GLU A N 1
ATOM 2653 C CA . GLU A 1 348 ? -8.059 1.743 -11.974 1.00 86.25 348 GLU A CA 1
ATOM 2654 C C . GLU A 1 348 ? -8.962 1.498 -10.768 1.00 86.25 348 GLU A C 1
ATOM 2656 O O . GLU A 1 348 ? -10.153 1.816 -10.778 1.00 86.25 348 GLU A O 1
ATOM 2661 N N . PHE A 1 349 ? -8.365 0.958 -9.710 1.00 84.50 349 PHE A N 1
ATOM 2662 C CA . PHE A 1 349 ? -9.055 0.574 -8.484 1.00 84.50 349 PHE A CA 1
ATOM 2663 C C . PHE A 1 349 ? -9.774 1.753 -7.803 1.00 84.50 349 PHE A C 1
ATOM 2665 O O . PHE A 1 349 ? -10.955 1.657 -7.471 1.00 84.50 349 PHE A O 1
ATOM 2672 N N . GLU A 1 350 ? -9.104 2.899 -7.670 1.00 86.81 350 GLU A N 1
ATOM 2673 C CA . GLU A 1 350 ? -9.674 4.105 -7.053 1.00 86.81 350 GLU A CA 1
ATOM 2674 C C . GLU A 1 350 ? -10.842 4.680 -7.874 1.00 86.81 350 GLU A C 1
ATOM 2676 O O . GLU A 1 350 ? -11.886 5.062 -7.337 1.00 86.81 350 GLU A O 1
ATOM 2681 N N . THR A 1 351 ? -10.717 4.648 -9.201 1.00 88.88 351 THR A N 1
ATOM 2682 C CA . THR A 1 351 ? -11.768 5.051 -10.143 1.00 88.88 351 THR A CA 1
ATOM 2683 C C . THR A 1 351 ? -12.983 4.122 -10.059 1.00 88.88 351 THR A C 1
ATOM 2685 O O . THR A 1 351 ? -14.124 4.587 -10.044 1.00 88.88 351 THR A O 1
ATOM 2688 N N . LEU A 1 352 ? -12.769 2.809 -9.927 1.00 91.19 352 LEU A N 1
ATOM 2689 C CA . LEU A 1 352 ? -13.845 1.838 -9.709 1.00 91.19 352 LEU A CA 1
ATOM 2690 C C . LEU A 1 352 ? -14.573 2.068 -8.377 1.00 91.19 352 LEU A C 1
ATOM 2692 O O . LEU A 1 352 ? -15.804 1.989 -8.348 1.00 91.19 352 LEU A O 1
ATOM 2696 N N . ALA A 1 353 ? -13.850 2.408 -7.308 1.00 93.00 353 ALA A N 1
ATOM 2697 C CA . ALA A 1 353 ? -14.442 2.720 -6.008 1.00 93.00 353 ALA A CA 1
ATOM 2698 C C . ALA A 1 353 ? -15.287 4.005 -6.045 1.00 93.00 353 ALA A C 1
ATOM 2700 O O . ALA A 1 353 ? -16.402 4.021 -5.523 1.00 93.00 353 ALA A O 1
ATOM 2701 N N . ARG A 1 354 ? -14.819 5.057 -6.734 1.00 94.56 354 ARG A N 1
ATOM 2702 C CA . ARG A 1 354 ? -15.591 6.293 -6.977 1.00 94.56 354 ARG A CA 1
ATOM 2703 C C . ARG A 1 354 ? -16.874 6.014 -7.760 1.00 94.56 354 ARG A C 1
ATOM 2705 O O . ARG A 1 354 ? -17.954 6.454 -7.367 1.00 94.56 354 ARG A O 1
ATOM 2712 N N . ILE A 1 355 ? -16.786 5.236 -8.842 1.00 95.06 355 ILE A N 1
ATOM 2713 C CA . ILE A 1 355 ? -17.956 4.854 -9.648 1.00 95.06 355 ILE A CA 1
ATOM 2714 C C . ILE A 1 355 ? -18.961 4.053 -8.810 1.00 95.06 355 ILE A C 1
ATOM 2716 O O . ILE A 1 355 ? -20.162 4.324 -8.881 1.00 95.06 355 ILE A O 1
ATOM 2720 N N . ALA A 1 356 ? -18.485 3.095 -8.009 1.00 94.94 356 ALA A N 1
ATOM 2721 C CA . ALA A 1 356 ? -19.324 2.316 -7.103 1.00 94.94 356 ALA A CA 1
ATOM 2722 C C . ALA A 1 356 ? -20.000 3.214 -6.054 1.00 94.94 356 ALA A C 1
ATOM 2724 O O . ALA A 1 356 ? -21.206 3.110 -5.845 1.00 94.94 356 ALA A O 1
ATOM 2725 N N . PHE A 1 357 ? -19.272 4.175 -5.478 1.00 96.50 357 PHE A N 1
ATOM 2726 C CA . PHE A 1 357 ? -19.815 5.131 -4.513 1.00 96.50 357 PHE A CA 1
ATOM 2727 C C . PHE A 1 357 ? -20.979 5.948 -5.094 1.00 96.50 357 PHE A C 1
ATOM 2729 O O . PHE A 1 357 ? -22.068 5.976 -4.518 1.00 96.50 357 PHE A O 1
ATOM 2736 N N . TYR A 1 358 ? -20.807 6.558 -6.269 1.00 97.06 358 TYR A N 1
ATOM 2737 C CA . TYR A 1 358 ? -21.875 7.343 -6.899 1.00 97.06 358 TYR A CA 1
ATOM 2738 C C . TYR A 1 358 ? -23.043 6.491 -7.384 1.00 97.06 358 TYR A C 1
ATOM 2740 O O . TYR A 1 358 ? -24.201 6.908 -7.298 1.00 97.06 358 TYR A O 1
ATOM 2748 N N . ARG A 1 359 ? -22.765 5.282 -7.880 1.00 96.25 359 ARG A N 1
ATOM 2749 C CA . ARG A 1 359 ? -23.816 4.369 -8.326 1.00 96.25 359 ARG A CA 1
ATOM 2750 C C . ARG A 1 359 ? -24.626 3.855 -7.137 1.00 96.25 359 ARG A C 1
ATOM 2752 O O . ARG A 1 359 ? -25.845 3.767 -7.254 1.00 96.25 359 ARG A O 1
ATOM 2759 N N . GLY A 1 360 ? -23.981 3.599 -5.998 1.00 95.50 360 GLY A N 1
ATOM 2760 C CA . GLY A 1 360 ? -24.634 3.271 -4.732 1.00 95.50 360 GLY A CA 1
ATOM 2761 C C . GLY A 1 360 ? -25.588 4.371 -4.272 1.00 95.50 360 GLY A C 1
ATOM 2762 O O . GLY A 1 360 ? -26.742 4.085 -3.961 1.00 95.50 360 GLY A O 1
ATOM 2763 N N . GLN A 1 361 ? -25.162 5.638 -4.327 1.00 95.81 361 GLN A N 1
ATOM 2764 C CA . GLN A 1 361 ? -26.032 6.777 -4.005 1.00 95.81 361 GLN A CA 1
ATOM 2765 C C . GLN A 1 361 ? -27.237 6.870 -4.947 1.00 95.81 361 GLN A C 1
ATOM 2767 O O . GLN A 1 361 ? -28.374 6.977 -4.488 1.00 95.81 361 GLN A O 1
ATOM 2772 N N . ALA A 1 362 ? -27.015 6.766 -6.261 1.00 96.06 362 ALA A N 1
ATOM 2773 C CA . ALA A 1 362 ? -28.098 6.784 -7.241 1.00 96.06 362 ALA A CA 1
ATOM 2774 C C . ALA A 1 362 ? -29.113 5.650 -6.994 1.00 96.06 362 ALA A C 1
ATOM 2776 O O . ALA A 1 362 ? -30.317 5.886 -6.977 1.00 96.06 362 ALA A O 1
ATOM 2777 N N . LEU A 1 363 ? -28.644 4.427 -6.729 1.00 94.56 363 LEU A N 1
ATOM 2778 C CA . LEU A 1 363 ? -29.508 3.281 -6.427 1.00 94.56 363 LEU A CA 1
ATOM 2779 C C . LEU A 1 363 ? -30.268 3.453 -5.104 1.00 94.56 363 LEU A C 1
ATOM 2781 O O . LEU A 1 363 ? -31.447 3.110 -5.028 1.00 94.56 363 LEU A O 1
ATOM 2785 N N . PHE A 1 364 ? -29.632 4.037 -4.085 1.00 93.44 364 PHE A N 1
ATOM 2786 C CA . PHE A 1 364 ? -30.261 4.314 -2.793 1.00 93.44 364 PHE A CA 1
ATOM 2787 C C . PHE A 1 364 ? -31.457 5.266 -2.928 1.00 93.44 364 PHE A C 1
ATOM 2789 O O . PHE A 1 364 ? -32.526 5.014 -2.349 1.00 93.44 364 PHE A O 1
ATOM 2796 N N . PHE A 1 365 ? -31.296 6.334 -3.715 1.00 92.44 365 PHE A N 1
ATOM 2797 C CA . PHE A 1 365 ? -32.364 7.293 -3.994 1.00 92.44 365 PHE A CA 1
ATOM 2798 C C . PHE A 1 365 ? -33.417 6.756 -4.971 1.00 92.44 365 PHE A C 1
ATOM 2800 O O . PHE A 1 365 ? -34.589 7.087 -4.826 1.00 92.44 365 PHE A O 1
ATOM 2807 N N . ALA A 1 366 ? -33.042 5.862 -5.891 1.00 90.69 366 ALA A N 1
ATOM 2808 C CA . ALA A 1 366 ? -33.981 5.141 -6.757 1.00 90.69 366 ALA A CA 1
ATOM 2809 C C . ALA A 1 366 ? -34.807 4.063 -6.017 1.00 90.69 366 ALA A C 1
ATOM 2811 O O . ALA A 1 366 ? -35.676 3.434 -6.614 1.00 90.69 366 ALA A O 1
ATOM 2812 N N . GLY A 1 367 ? -34.543 3.825 -4.725 1.00 89.12 367 GLY A N 1
ATOM 2813 C CA . GLY A 1 367 ? -35.248 2.824 -3.915 1.00 89.12 367 GLY A CA 1
ATOM 2814 C C . GLY A 1 367 ? -34.690 1.404 -4.040 1.00 89.12 367 GLY A C 1
ATOM 2815 O O . GLY A 1 367 ? -35.190 0.495 -3.385 1.00 89.12 367 GLY A O 1
ATOM 2816 N N . ASN A 1 368 ? -33.622 1.202 -4.812 1.00 91.38 368 ASN A N 1
ATOM 2817 C CA . ASN A 1 368 ? -32.964 -0.090 -4.942 1.00 91.38 368 ASN A CA 1
ATOM 2818 C C . ASN A 1 368 ? -31.881 -0.270 -3.857 1.00 91.38 368 ASN A C 1
ATOM 2820 O O . ASN A 1 368 ? -30.679 -0.140 -4.097 1.00 91.38 368 ASN A O 1
ATOM 2824 N N . THR A 1 369 ? -32.332 -0.514 -2.626 1.00 88.81 369 THR A N 1
ATOM 2825 C CA . THR A 1 369 ? -31.501 -0.522 -1.409 1.00 88.81 369 THR A CA 1
ATOM 2826 C C . THR A 1 369 ? -30.515 -1.683 -1.340 1.00 88.81 369 THR A C 1
ATOM 2828 O O . THR A 1 369 ? -29.393 -1.498 -0.866 1.00 88.81 369 THR A O 1
ATOM 2831 N N . ARG A 1 370 ? -30.897 -2.863 -1.838 1.00 88.25 370 ARG A N 1
ATOM 2832 C CA . ARG A 1 370 ? -30.034 -4.050 -1.854 1.00 88.25 370 ARG A CA 1
ATOM 2833 C C . ARG A 1 370 ? -28.842 -3.849 -2.785 1.00 88.25 370 ARG A C 1
ATOM 2835 O O . ARG A 1 370 ? -27.707 -4.095 -2.389 1.00 88.25 370 ARG A O 1
ATOM 2842 N N . GLU A 1 371 ? -29.078 -3.376 -4.002 1.00 89.88 371 GLU A N 1
ATOM 2843 C CA . GLU A 1 371 ? -28.004 -3.121 -4.955 1.00 89.88 371 GLU A CA 1
ATOM 2844 C C . GLU A 1 371 ? -27.140 -1.940 -4.503 1.00 89.88 371 GLU A C 1
ATOM 2846 O O . GLU A 1 371 ? -25.920 -1.999 -4.636 1.00 89.88 371 GLU A O 1
ATOM 2851 N N . ALA A 1 372 ? -27.742 -0.911 -3.896 1.00 92.88 372 ALA A N 1
ATOM 2852 C CA . ALA A 1 372 ? -26.995 0.187 -3.287 1.00 92.88 372 ALA A CA 1
ATOM 2853 C C . ALA A 1 372 ? -26.017 -0.304 -2.207 1.00 92.88 372 ALA A C 1
ATOM 2855 O O . ALA A 1 372 ? -24.859 0.107 -2.203 1.00 92.88 372 ALA A O 1
ATOM 2856 N N . PHE A 1 373 ? -26.449 -1.220 -1.334 1.00 93.62 373 PHE A N 1
ATOM 2857 C CA . PHE A 1 373 ? -25.606 -1.797 -0.284 1.00 93.62 373 PHE A CA 1
ATOM 2858 C C . PHE A 1 373 ? -24.343 -2.468 -0.849 1.00 93.62 373 PHE A C 1
ATOM 2860 O O . PHE A 1 373 ? -23.240 -2.190 -0.383 1.00 93.62 373 PHE A O 1
ATOM 2867 N N . PHE A 1 374 ? -24.472 -3.294 -1.893 1.00 93.31 374 PHE A N 1
ATOM 2868 C CA . PHE A 1 374 ? -23.311 -3.951 -2.510 1.00 93.31 374 PHE A CA 1
ATOM 2869 C C . PHE A 1 374 ? -22.359 -2.971 -3.205 1.00 93.31 374 PHE A C 1
ATOM 2871 O O . PHE A 1 374 ? -21.141 -3.164 -3.174 1.00 93.31 374 PHE A O 1
ATOM 2878 N N . GLU A 1 375 ? -22.887 -1.906 -3.809 1.00 94.19 375 GLU A N 1
ATOM 2879 C CA . GLU A 1 375 ? -22.040 -0.862 -4.387 1.00 94.19 375 GLU A CA 1
ATOM 2880 C C . GLU A 1 375 ? -21.273 -0.095 -3.300 1.00 94.19 375 GLU A C 1
ATOM 2882 O O . GLU A 1 375 ? -20.089 0.183 -3.483 1.00 94.19 375 GLU A O 1
ATOM 2887 N N . PHE A 1 376 ? -21.882 0.173 -2.139 1.00 95.19 376 PHE A N 1
ATOM 2888 C CA . PHE A 1 376 ? -21.170 0.808 -1.028 1.00 95.19 376 PHE A CA 1
ATOM 2889 C C . PHE A 1 376 ? -20.121 -0.099 -0.385 1.00 95.19 376 PHE A C 1
ATOM 2891 O O . PHE A 1 376 ? -19.049 0.398 -0.056 1.00 95.19 376 PHE A O 1
ATOM 2898 N N . LEU A 1 377 ? -20.365 -1.409 -0.276 1.00 92.44 377 LEU A N 1
ATOM 2899 C CA . LEU A 1 377 ? -19.329 -2.362 0.145 1.00 92.44 377 LEU A CA 1
ATOM 2900 C C . LEU A 1 377 ? -18.143 -2.378 -0.824 1.00 92.44 377 LEU A C 1
ATOM 2902 O O . LEU A 1 377 ? -16.994 -2.410 -0.401 1.00 92.44 377 LEU A O 1
ATOM 2906 N N . THR A 1 378 ? -18.419 -2.302 -2.128 1.00 90.56 378 THR A N 1
ATOM 2907 C CA . THR A 1 378 ? -17.361 -2.201 -3.146 1.00 90.56 378 THR A CA 1
ATOM 2908 C C . THR A 1 378 ? -16.566 -0.899 -2.991 1.00 90.56 378 THR A C 1
ATOM 2910 O O . THR A 1 378 ? -15.354 -0.888 -3.170 1.00 90.56 378 THR A O 1
ATOM 2913 N N . ALA A 1 379 ? -17.232 0.209 -2.653 1.00 92.12 379 ALA A N 1
ATOM 2914 C CA . ALA A 1 379 ? -16.577 1.496 -2.437 1.00 92.12 379 ALA A CA 1
ATOM 2915 C C . ALA A 1 379 ? -15.813 1.580 -1.103 1.00 92.12 379 ALA A C 1
ATOM 2917 O O . ALA A 1 379 ? -14.868 2.359 -1.000 1.00 92.12 379 ALA A O 1
ATOM 2918 N N . GLU A 1 380 ? -16.201 0.803 -0.086 1.00 91.12 380 GLU A N 1
ATOM 2919 C CA . GLU A 1 380 ? -15.631 0.854 1.266 1.00 91.12 380 GLU A CA 1
ATOM 2920 C C . GLU A 1 380 ? -14.119 0.600 1.286 1.00 91.12 380 GLU A C 1
ATOM 2922 O O . GLU A 1 380 ? -13.403 1.190 2.093 1.00 91.12 380 GLU A O 1
ATOM 2927 N N . GLU A 1 381 ? -13.622 -0.233 0.372 1.00 84.62 381 GLU A N 1
ATOM 2928 C CA . GLU A 1 381 ? -12.212 -0.616 0.314 1.00 84.62 381 GLU A CA 1
ATOM 2929 C C . GLU A 1 381 ? -11.280 0.590 0.094 1.00 84.62 381 GLU A C 1
ATOM 2931 O O . GLU A 1 381 ? -10.215 0.656 0.706 1.00 84.62 381 GLU A O 1
ATOM 2936 N N . ALA A 1 382 ? -11.708 1.585 -0.696 1.00 87.69 382 ALA A N 1
ATOM 2937 C CA . ALA A 1 382 ? -10.955 2.824 -0.930 1.00 87.69 382 ALA A CA 1
ATOM 2938 C C . ALA A 1 382 ? -11.563 4.061 -0.240 1.00 87.69 382 ALA A C 1
ATOM 2940 O O . ALA A 1 382 ? -10.855 5.023 0.042 1.00 87.69 382 ALA A O 1
ATOM 2941 N N . LEU A 1 383 ? -12.873 4.061 0.032 1.00 90.69 383 LEU A N 1
ATOM 2942 C CA . LEU A 1 383 ? -13.639 5.222 0.501 1.00 90.69 383 LEU A CA 1
ATOM 2943 C C . LEU A 1 383 ? -14.372 4.945 1.824 1.00 90.69 383 LEU A C 1
ATOM 2945 O O . LEU A 1 383 ? -15.478 5.447 2.021 1.00 90.69 383 LEU A O 1
ATOM 2949 N N . ARG A 1 384 ? -13.782 4.166 2.743 1.00 88.75 384 ARG A N 1
ATOM 2950 C CA . ARG A 1 384 ? -14.411 3.735 4.013 1.00 88.75 384 ARG A CA 1
ATOM 2951 C C . ARG A 1 384 ? -15.142 4.856 4.753 1.00 88.75 384 ARG A C 1
ATOM 2953 O O . ARG A 1 384 ? -16.334 4.734 5.011 1.00 88.75 384 ARG A O 1
ATOM 2960 N N . GLU A 1 385 ? -14.464 5.972 5.024 1.00 89.88 385 GLU A N 1
ATOM 2961 C CA . GLU A 1 385 ? -15.043 7.103 5.772 1.00 89.88 385 GLU A CA 1
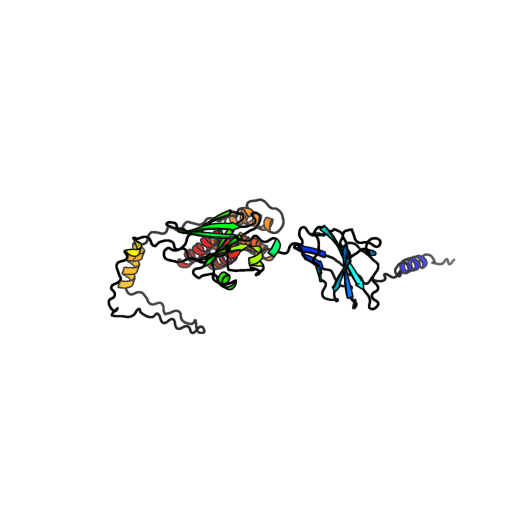ATOM 2962 C C . GLU A 1 385 ? -16.306 7.676 5.117 1.00 89.88 385 GLU A C 1
ATOM 2964 O O . GLU A 1 385 ? -17.208 8.156 5.803 1.00 89.88 385 GLU A O 1
ATOM 2969 N N . ARG A 1 386 ? -16.380 7.610 3.784 1.00 91.19 386 ARG A N 1
ATOM 2970 C CA . ARG A 1 386 ? -17.523 8.092 3.012 1.00 91.19 386 ARG A CA 1
ATOM 2971 C C . ARG A 1 386 ? -18.570 7.012 2.812 1.00 91.19 386 ARG A C 1
ATOM 2973 O O . ARG A 1 386 ? -19.740 7.349 2.831 1.00 91.19 386 ARG A O 1
ATOM 2980 N N . ALA A 1 387 ? -18.197 5.744 2.654 1.00 91.56 387 ALA A N 1
ATOM 2981 C CA . ALA A 1 387 ? -19.110 4.643 2.354 1.00 91.56 387 ALA A CA 1
ATOM 2982 C C . ALA A 1 387 ? -19.853 4.105 3.591 1.00 91.56 387 ALA A C 1
ATOM 2984 O O . ALA A 1 387 ? -21.053 3.843 3.503 1.00 91.56 387 ALA A O 1
ATOM 2985 N N . THR A 1 388 ? -19.194 3.991 4.753 1.00 90.25 388 THR A N 1
ATOM 2986 C CA . THR A 1 388 ? -19.792 3.448 5.993 1.00 90.25 388 THR A CA 1
ATOM 2987 C C . THR A 1 388 ? -21.119 4.118 6.377 1.00 90.25 388 THR A C 1
ATOM 2989 O O . THR A 1 388 ? -22.099 3.404 6.608 1.00 90.25 388 THR A O 1
ATOM 2992 N N . PRO A 1 389 ? -21.244 5.460 6.346 1.00 90.25 389 PRO A N 1
ATOM 2993 C CA . PRO A 1 389 ? -22.501 6.121 6.683 1.00 90.25 389 PRO A CA 1
ATOM 2994 C C . PRO A 1 389 ? -23.657 5.794 5.711 1.00 90.25 389 PRO A C 1
ATOM 2996 O O . PRO A 1 389 ? -24.828 5.873 6.092 1.00 90.25 389 PRO A O 1
ATOM 2999 N N . TRP A 1 390 ? -23.355 5.420 4.462 1.00 91.00 390 TRP A N 1
ATOM 3000 C CA . TRP A 1 390 ? -24.347 4.973 3.475 1.00 91.00 390 TRP A CA 1
ATOM 3001 C C . TRP A 1 390 ? -24.691 3.483 3.604 1.00 91.00 390 TRP A C 1
ATOM 3003 O O . TRP A 1 390 ? -25.838 3.093 3.370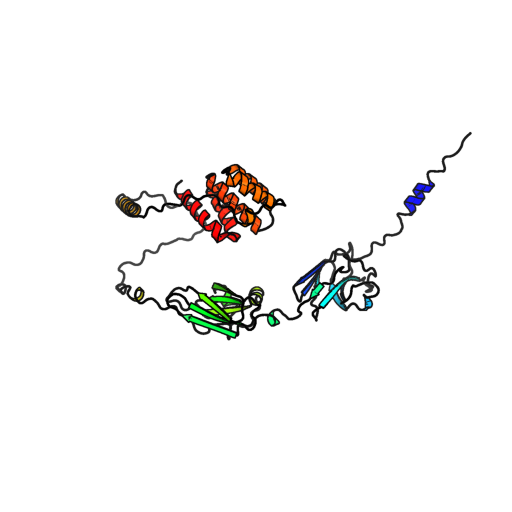 1.00 91.00 390 TRP A O 1
ATOM 3013 N N . ILE A 1 391 ? -23.740 2.651 4.032 1.00 89.06 391 ILE A N 1
ATOM 3014 C CA . ILE A 1 391 ? -23.986 1.247 4.396 1.00 89.06 391 ILE A CA 1
ATOM 3015 C C . ILE A 1 391 ? -24.983 1.187 5.562 1.00 89.06 391 ILE A C 1
ATOM 3017 O O . ILE A 1 391 ? -25.995 0.493 5.499 1.00 89.06 391 ILE A O 1
ATOM 3021 N N . GLU A 1 392 ? -24.773 1.995 6.599 1.00 88.00 392 GLU A N 1
ATOM 3022 C CA . GLU A 1 392 ? -25.709 2.089 7.723 1.00 88.00 392 GLU A CA 1
ATOM 3023 C C . GLU A 1 392 ? -27.092 2.592 7.283 1.00 88.00 392 GLU A C 1
ATOM 3025 O O . GLU A 1 392 ? -28.122 2.075 7.730 1.00 88.00 392 GLU A O 1
ATOM 3030 N N . ALA A 1 393 ? -27.133 3.569 6.371 1.00 85.94 393 ALA A N 1
ATOM 3031 C CA . ALA A 1 393 ? -28.379 4.118 5.841 1.00 85.94 393 ALA A CA 1
ATOM 3032 C C . ALA A 1 393 ? -29.164 3.100 4.993 1.00 85.94 393 ALA A C 1
ATOM 3034 O O . ALA A 1 393 ? -30.388 3.016 5.115 1.00 85.94 393 ALA A O 1
ATOM 3035 N N . THR A 1 394 ? -28.485 2.304 4.159 1.00 87.25 394 THR A N 1
ATOM 3036 C CA . THR A 1 394 ? -29.117 1.241 3.353 1.00 87.25 394 THR A CA 1
ATOM 3037 C C . THR A 1 394 ? -29.711 0.146 4.236 1.00 87.25 394 THR A C 1
ATOM 3039 O O . THR A 1 394 ? -30.880 -0.199 4.059 1.00 87.25 394 THR A O 1
ATOM 3042 N N . LEU A 1 395 ? -28.967 -0.324 5.244 1.00 83.81 395 LEU A N 1
ATOM 3043 C CA . LEU A 1 395 ? -29.454 -1.308 6.220 1.00 83.81 395 LEU A CA 1
ATOM 3044 C C . LEU A 1 395 ? -30.664 -0.780 6.999 1.00 83.81 395 LEU A C 1
ATOM 3046 O O . LEU A 1 395 ? -31.681 -1.460 7.134 1.00 83.81 395 LEU A O 1
ATOM 3050 N N . SER A 1 396 ? -30.586 0.474 7.436 1.00 79.44 396 SER A N 1
ATOM 3051 C CA . SER A 1 396 ? -31.655 1.155 8.164 1.00 79.44 396 SER A CA 1
ATOM 3052 C C . SER A 1 396 ? -32.943 1.300 7.347 1.00 79.44 396 SER A C 1
ATOM 3054 O O . SER A 1 396 ? -34.030 1.189 7.917 1.00 79.44 396 SER A O 1
ATOM 3056 N N . LYS A 1 397 ? -32.834 1.548 6.035 1.00 75.44 397 LYS A N 1
ATOM 3057 C CA . LYS A 1 397 ? -33.973 1.665 5.110 1.00 75.44 397 LYS A CA 1
ATOM 3058 C C . LYS A 1 397 ? -34.599 0.298 4.812 1.00 75.44 397 LYS A C 1
ATOM 3060 O O . LYS A 1 397 ? -35.814 0.178 4.846 1.00 75.44 397 LYS A O 1
ATOM 3065 N N . SER A 1 398 ? -33.780 -0.744 4.641 1.00 67.00 398 SER A N 1
ATOM 3066 C CA . SER A 1 398 ? -34.250 -2.119 4.395 1.00 67.00 398 SER A CA 1
ATOM 3067 C C . SER A 1 398 ? -34.987 -2.775 5.570 1.00 67.00 398 SER A C 1
ATOM 3069 O O . SER A 1 398 ? -35.648 -3.783 5.381 1.00 67.00 398 SER A O 1
ATOM 3071 N N . ALA A 1 399 ? -34.863 -2.228 6.785 1.00 58.06 399 ALA A N 1
ATOM 3072 C CA . ALA A 1 399 ? -35.571 -2.719 7.968 1.00 58.06 399 ALA A CA 1
ATOM 3073 C C . ALA A 1 399 ? -37.006 -2.167 8.105 1.00 58.06 399 ALA A C 1
ATOM 3075 O O . ALA A 1 399 ? -37.709 -2.549 9.041 1.00 58.06 399 ALA A O 1
ATOM 3076 N N . ILE A 1 400 ? -37.402 -1.223 7.241 1.00 52.34 400 ILE A N 1
ATOM 3077 C CA . ILE A 1 400 ? -38.709 -0.544 7.266 1.00 52.34 400 ILE A CA 1
ATOM 3078 C C . ILE A 1 400 ? -39.651 -1.085 6.173 1.00 52.34 400 ILE A C 1
ATOM 3080 O O . ILE A 1 400 ? -40.866 -1.048 6.373 1.00 52.34 400 ILE A O 1
ATOM 3084 N N . ASP A 1 401 ? -39.097 -1.610 5.076 1.00 40.91 401 ASP A N 1
ATOM 3085 C CA . ASP A 1 401 ? -39.820 -2.335 4.017 1.00 40.91 401 ASP A CA 1
ATOM 3086 C C . ASP A 1 401 ? -39.931 -3.834 4.355 1.00 40.91 401 ASP A C 1
ATOM 3088 O O . ASP A 1 401 ? -40.998 -4.434 4.077 1.00 40.91 401 ASP A O 1
#

Foldseek 3Di:
DDDDPDPPPPVVVVVVVVVPPDPPVQQFWFQWDWDDDPQKIKIFTHGRPPDFFKKWKWKDQDFDALVCVVVTHTFDIGGPPPRMDMDGDPDWHWMKMFIFGADPVRDTRRGDDDSTGIDPGTDGHPDSDDPVRPWKDWQAWDWDADQFWIKIKTFIPFQAFKKWKWKDLDFDDDLVRRVRIDTDDIDGGRIDIDIGGDDAPGWMKMFMTTPVCNVVVNDPDSDHRRIDPGTDGNHDDVVVVPPPPDPPDPDPDDDPPPPPPPPPPDPPDDPPDDDDDPVRVVVVVVVVVPDPPPPDDDDADDDDPQLCDQDCDDLSNLLNCLCVPCVNVLVLVVSLVSLVVSLVVDDDLQSQLSSLQSNLSSCVSVVVLVSSLVSLVSNCVPPVVSSVSSNVVSVVSVVVD

Secondary structure (DSSP, 8-state):
------SSHHHHHHHHSSS-S--------EEEEEEEETTEEEEEEEPPTT--SEEEEEEESS--STTTGGGPEEEEEE-TT--EEEE--SSSEEEEEEEEEE-TT-PBP----BTTTB-SSPEEE-----HHHHSPPEEEEEEEE-SS-EEEEEEES-SSSEEEEEEESS---STTHHHHSEEEEEEESSEEEEEE-PPTT-EEEEEEEEHHHHHTT----SSSTTB-SS-EEPPPPTTGGGSPPP--SPPSS----------TT----PPP-PPPPHHHHHHHHHHHHTS----PPPPPP---HHHHS---SHHHHHHHHHIIIIITTT-HHHHHHHHHHHHTT---HHHHHHHHHHHHHHHHHTT-HHHHHHHHHHHHHHHHHHHHHHHHHHHHHHTT-

Radius of gyration: 35.04 Å; chains: 1; bounding box: 84×48×137 Å

pLDDT: mean 82.16, std 16.78, range [37.25, 97.19]

Sequence (401 aa):
MKRWKIGSAIVIILLLASASLLADEGVFVTGIRIATRDPEVRITWRDAPGYDGTYRVYRHTARIDRESFPDAVFVGTVQPGIEAFLDRPPTPGFFYYAVTAHDADDTPVTEYIAFQNVSSQPVEITSTASLEQIAAEVTSITATPGTNAITVNLVATRADREIVVYRSIQPFHGLESLQEATRIATVTGARVEIRDIGIPGVPYYYAAFDAALVAAGRIASVAGGDVMAESVEIPLPAAAARVAPQPTGPRDRPLPLLRITHDARGLSALPERRELDRVTLAAVRSLLASAPDIQRPERSPEILEIDRIRTNQGIDGAIHSIVTGPLANGRWDEAAKLLRNVRAAAFEFETLARIAFYRGQALFFAGNTREAFFEFLTAEEALRERATPWIEATLSKSAID